Protein AF-A0A543AQ06-F1 (afdb_monomer)

Radius of gyration: 33.97 Å; Cα contacts (8 Å, |Δi|>4): 644; chains: 1; bounding box: 115×100×96 Å

InterPro domains:
  IPR001926 Tryptophan synthase beta chain-like, PALP domain [PF00291] (21-292)
  IPR027278 1-aminocyclopropane-1-carboxylate deaminase/D-cysteine desulfhydrase [PTHR43780] (11-292)
  IPR036052 Tryptophan synthase beta chain-like, PALP domain superfamily [G3DSA:3.40.50.1100] (10-292)
  IPR036052 Tryptophan synthase beta chain-like, PALP domain superfamily [G3DSA:3.40.50.1100] (44-145)
  IPR036052 Tryptophan synthase beta chain-like, PALP domain superfamily [SSF53686] (9-292)

Organism: NCBI:txid1496996

Structure (mmCIF, N/CA/C/O backbone):
data_AF-A0A543AQ06-F1
#
_entry.id   AF-A0A543AQ06-F1
#
loop_
_atom_site.group_PDB
_atom_site.id
_atom_site.type_symbol
_atom_site.label_atom_id
_atom_site.label_alt_id
_atom_site.label_comp_id
_atom_site.label_asym_id
_atom_site.label_entity_id
_atom_site.label_seq_id
_atom_site.pdbx_PDB_ins_code
_atom_site.Cartn_x
_atom_site.Cartn_y
_atom_site.Cartn_z
_atom_site.occupancy
_atom_site.B_iso_or_equiv
_atom_site.auth_seq_id
_atom_site.auth_comp_id
_atom_site.auth_asym_id
_atom_site.auth_atom_id
_atom_site.pdbx_PDB_model_num
ATOM 1 N N . MET A 1 1 ? 6.467 -22.853 -14.835 1.00 35.34 1 MET A N 1
ATOM 2 C CA . MET A 1 1 ? 6.642 -23.429 -13.481 1.00 35.34 1 MET A CA 1
ATOM 3 C C . MET A 1 1 ? 6.055 -22.438 -12.488 1.00 35.34 1 MET A C 1
ATOM 5 O O . MET A 1 1 ? 6.164 -21.246 -12.746 1.00 35.34 1 MET A O 1
ATOM 9 N N . GLY A 1 2 ? 5.366 -22.892 -11.440 1.00 43.19 2 GLY A N 1
ATOM 10 C CA . GLY A 1 2 ? 4.789 -21.980 -10.444 1.00 43.19 2 GLY A CA 1
ATOM 11 C C . GLY A 1 2 ? 5.872 -21.336 -9.577 1.00 43.19 2 GLY A C 1
ATOM 12 O O . GLY A 1 2 ? 6.912 -21.948 -9.348 1.00 43.19 2 GLY A O 1
ATOM 13 N N . VAL A 1 3 ? 5.622 -20.122 -9.085 1.00 47.31 3 VAL A N 1
ATOM 14 C CA . VAL A 1 3 ? 6.492 -19.449 -8.108 1.00 47.31 3 VAL A CA 1
ATOM 15 C C . VAL A 1 3 ? 6.296 -20.126 -6.745 1.00 47.31 3 VAL A C 1
ATOM 17 O O . VAL A 1 3 ? 5.497 -19.678 -5.925 1.00 47.31 3 VAL A O 1
ATOM 20 N N . THR A 1 4 ? 6.962 -21.263 -6.534 1.00 45.62 4 THR A N 1
ATOM 21 C CA . THR A 1 4 ? 6.900 -22.030 -5.281 1.00 45.62 4 THR A CA 1
ATOM 22 C C . THR A 1 4 ? 7.820 -21.399 -4.244 1.00 45.62 4 THR A C 1
ATOM 24 O O . THR A 1 4 ? 9.004 -21.714 -4.150 1.00 45.62 4 THR A O 1
ATOM 27 N N . ASP A 1 5 ? 7.220 -20.447 -3.541 1.00 60.09 5 ASP A N 1
ATOM 28 C CA . ASP A 1 5 ? 7.676 -19.715 -2.365 1.00 60.09 5 ASP A CA 1
ATOM 29 C C . ASP A 1 5 ? 8.611 -20.484 -1.407 1.00 60.09 5 ASP A C 1
ATOM 31 O O . ASP A 1 5 ? 8.394 -21.656 -1.103 1.00 60.09 5 ASP A O 1
ATOM 35 N N . THR A 1 6 ? 9.625 -19.787 -0.889 1.00 58.25 6 THR A N 1
ATOM 36 C CA . THR A 1 6 ? 10.561 -20.280 0.137 1.00 58.25 6 THR A CA 1
ATOM 37 C C . THR A 1 6 ? 10.752 -19.305 1.307 1.00 58.25 6 THR A C 1
ATOM 39 O O . THR A 1 6 ? 11.660 -19.506 2.113 1.00 58.25 6 THR A O 1
ATOM 42 N N . GLY A 1 7 ? 9.938 -18.245 1.427 1.00 77.31 7 GLY A N 1
ATOM 43 C CA . GLY A 1 7 ? 10.171 -17.226 2.457 1.00 77.31 7 GLY A CA 1
ATOM 44 C C . GLY A 1 7 ? 9.047 -16.243 2.787 1.00 77.31 7 GLY A C 1
ATOM 45 O O . GLY A 1 7 ? 9.240 -15.467 3.721 1.00 77.31 7 GLY A O 1
ATOM 46 N N . ILE A 1 8 ? 7.899 -16.243 2.097 1.00 89.44 8 ILE A N 1
ATOM 47 C CA . ILE A 1 8 ? 6.782 -15.370 2.487 1.00 89.44 8 ILE A CA 1
ATOM 48 C C . ILE A 1 8 ? 5.957 -16.024 3.608 1.00 89.44 8 ILE A C 1
ATOM 50 O O . ILE A 1 8 ? 5.363 -17.087 3.441 1.00 89.44 8 ILE A O 1
ATOM 54 N N . ALA A 1 9 ? 5.850 -15.352 4.752 1.00 92.50 9 ALA A N 1
ATOM 55 C CA . ALA A 1 9 ? 5.028 -15.793 5.875 1.00 92.50 9 ALA A CA 1
ATOM 56 C C . ALA A 1 9 ? 3.552 -15.381 5.689 1.00 92.50 9 ALA A C 1
ATOM 58 O O . ALA A 1 9 ? 3.159 -14.264 6.031 1.00 92.50 9 ALA A O 1
ATOM 59 N N . LEU A 1 10 ? 2.723 -16.290 5.161 1.00 92.88 10 LEU A N 1
ATOM 60 C CA . LEU A 1 10 ? 1.264 -16.132 5.058 1.00 92.88 10 LEU A CA 1
ATOM 61 C C . LEU A 1 10 ? 0.513 -17.217 5.859 1.00 92.88 10 LEU A C 1
ATOM 63 O O . LEU A 1 10 ? 0.984 -18.353 5.914 1.00 92.88 10 LEU A O 1
ATOM 67 N N . PRO A 1 11 ? -0.667 -16.911 6.439 1.00 94.75 11 PRO A N 1
ATOM 68 C CA . PRO A 1 11 ? -1.329 -15.603 6.462 1.00 94.75 11 PRO A CA 1
ATOM 69 C C . PRO A 1 11 ? -0.624 -14.614 7.402 1.00 94.75 11 PRO A C 1
ATOM 71 O O . PRO A 1 11 ? -0.072 -15.001 8.430 1.00 94.75 11 PRO A O 1
ATOM 74 N N . SER A 1 12 ? -0.667 -13.318 7.079 1.00 95.94 12 SER A N 1
ATOM 75 C CA . SER A 1 12 ? 0.002 -12.309 7.918 1.00 95.94 12 SER A CA 1
ATOM 76 C C . SER A 1 12 ? -0.658 -12.182 9.304 1.00 95.94 12 SER A C 1
ATOM 78 O O . SER A 1 12 ? -1.884 -12.340 9.396 1.00 95.94 12 SER A O 1
ATOM 80 N N . PRO A 1 13 ? 0.101 -11.926 10.389 1.00 96.81 13 PRO A N 1
ATOM 81 C CA . PRO A 1 13 ? -0.451 -11.957 11.740 1.00 96.81 13 PRO A CA 1
ATOM 82 C C . PRO A 1 13 ? -1.398 -10.782 12.019 1.00 96.81 13 PRO A C 1
ATOM 84 O O . PRO A 1 13 ? -1.271 -9.697 11.446 1.00 96.81 13 PRO A O 1
ATOM 87 N N . VAL A 1 14 ? -2.343 -11.004 12.932 1.00 98.19 14 VAL A N 1
ATOM 88 C CA . VAL A 1 14 ? -3.299 -10.001 13.419 1.00 98.19 14 VAL A CA 1
ATOM 89 C C . VAL A 1 14 ? -3.036 -9.780 14.905 1.00 98.19 14 VAL A C 1
ATOM 91 O O . VAL A 1 14 ? -3.063 -10.730 15.680 1.00 98.19 14 VAL A O 1
ATOM 94 N N . ILE A 1 15 ? -2.746 -8.539 15.297 1.00 97.75 15 ILE A N 1
ATOM 95 C CA . ILE A 1 15 ? -2.340 -8.180 16.667 1.00 97.75 15 ILE A CA 1
ATOM 96 C C . ILE A 1 15 ? -3.303 -7.124 17.207 1.00 97.75 15 ILE A C 1
ATOM 98 O O . ILE A 1 15 ? -3.486 -6.095 16.561 1.00 97.75 15 ILE A O 1
ATOM 102 N N . GLU A 1 16 ? -3.922 -7.356 18.366 1.00 97.81 16 GLU A N 1
ATOM 103 C CA . GLU A 1 16 ? -4.765 -6.340 19.013 1.00 97.81 16 GLU A CA 1
ATOM 104 C C . GLU A 1 16 ? -3.915 -5.208 19.604 1.00 97.81 16 GLU A C 1
ATOM 106 O O . GLU A 1 16 ? -2.826 -5.436 20.126 1.00 97.81 16 GLU A O 1
ATOM 111 N N . VAL A 1 17 ? -4.423 -3.981 19.518 1.00 96.06 17 VAL A N 1
ATOM 112 C CA . VAL A 1 17 ? -3.813 -2.775 20.075 1.00 96.06 17 VAL A CA 1
ATOM 113 C C . VAL A 1 17 ? -4.790 -2.146 21.060 1.00 96.06 17 VAL A C 1
ATOM 115 O O . VAL A 1 17 ? -5.864 -1.672 20.684 1.00 96.06 17 VAL A O 1
ATOM 118 N N . HIS A 1 18 ? -4.400 -2.121 22.332 1.00 95.12 18 HIS A N 1
ATOM 119 C CA . HIS A 1 18 ? -5.196 -1.550 23.413 1.00 95.12 18 HIS A CA 1
ATOM 120 C C . HIS A 1 18 ? -4.820 -0.077 23.621 1.00 95.12 18 HIS A C 1
ATOM 122 O O . HIS A 1 18 ? -3.850 0.237 24.302 1.00 95.12 18 HIS A O 1
ATOM 128 N N . ASP A 1 19 ? -5.586 0.836 23.020 1.00 95.25 19 ASP A N 1
ATOM 129 C CA . ASP A 1 19 ? -5.371 2.284 23.137 1.00 95.25 19 ASP A CA 1
ATOM 130 C C . ASP A 1 19 ? -6.565 2.964 23.816 1.00 95.25 19 ASP A C 1
ATOM 132 O O . ASP A 1 19 ? -7.695 2.902 23.322 1.00 95.25 19 ASP A O 1
ATOM 136 N N . ASP A 1 20 ? -6.321 3.652 24.935 1.00 95.06 20 ASP A N 1
ATOM 137 C CA . ASP A 1 20 ? -7.386 4.295 25.713 1.00 95.06 20 ASP A CA 1
ATOM 138 C C . ASP A 1 20 ? -8.165 5.358 24.923 1.00 95.06 20 ASP A C 1
ATOM 140 O O . ASP A 1 20 ? -9.343 5.580 25.202 1.00 95.06 20 ASP A O 1
ATOM 144 N N . ARG A 1 21 ? -7.560 5.954 23.881 1.00 96.00 21 ARG A N 1
ATOM 145 C CA . ARG A 1 21 ? -8.229 6.918 22.983 1.00 96.00 21 ARG A CA 1
ATOM 146 C C . ARG A 1 21 ? -9.334 6.286 22.135 1.00 96.00 21 ARG A C 1
ATOM 148 O O . ARG A 1 21 ? -10.154 7.017 21.590 1.00 96.00 21 ARG A O 1
ATOM 155 N N . LEU A 1 22 ? -9.322 4.961 21.974 1.00 97.50 22 LEU A N 1
ATOM 156 C CA . LEU A 1 22 ? -10.370 4.187 21.301 1.00 97.50 22 LEU A CA 1
ATOM 157 C C . LEU A 1 22 ? -11.253 3.461 22.321 1.00 97.50 22 LEU A C 1
ATOM 159 O O . LEU A 1 22 ? -12.473 3.407 22.156 1.00 97.50 22 LEU A O 1
ATOM 163 N N . ARG A 1 23 ? -10.658 2.985 23.421 1.00 94.75 23 ARG A N 1
ATOM 164 C CA . ARG A 1 23 ? -11.369 2.335 24.528 1.00 94.75 23 ARG A CA 1
ATOM 165 C C . ARG A 1 23 ? -12.426 3.238 25.168 1.00 94.75 23 ARG A C 1
ATOM 167 O O . ARG A 1 23 ? -13.485 2.736 25.532 1.00 94.75 23 ARG A O 1
ATOM 174 N N . SER A 1 24 ? -12.193 4.552 25.242 1.00 96.19 24 SER A N 1
ATOM 175 C CA . SER A 1 24 ? -13.190 5.537 25.697 1.00 96.19 24 SER A CA 1
ATOM 176 C C . SER A 1 24 ? -14.460 5.586 24.832 1.00 96.19 24 SER A C 1
ATOM 178 O O . SER A 1 24 ? -15.501 6.029 25.306 1.00 96.19 24 SER A O 1
ATOM 180 N N . TYR A 1 25 ? -14.395 5.093 23.592 1.00 97.81 25 TYR A N 1
ATOM 181 C CA . TYR A 1 25 ? -15.522 4.942 22.664 1.00 97.81 25 TYR A CA 1
ATOM 182 C C . TYR A 1 25 ? -15.995 3.478 22.549 1.00 97.81 25 TYR A C 1
ATOM 184 O O . TYR A 1 25 ? -16.794 3.149 21.672 1.00 97.81 25 TYR A O 1
ATOM 192 N N . GLY A 1 26 ? -15.469 2.569 23.379 1.00 97.88 26 GLY A N 1
ATOM 193 C CA . GLY A 1 26 ? -15.690 1.121 23.277 1.00 97.88 26 GLY A CA 1
ATOM 194 C C . GLY A 1 26 ? -15.092 0.468 22.022 1.00 97.88 26 GLY A C 1
ATOM 195 O O . GLY A 1 26 ? -15.364 -0.699 21.758 1.00 97.88 26 GLY A O 1
ATOM 196 N N . VAL A 1 27 ? -14.307 1.201 21.230 1.00 98.50 27 VAL A N 1
ATOM 197 C CA . VAL A 1 27 ? -13.756 0.737 19.950 1.00 98.50 27 VAL A CA 1
ATOM 198 C C . VAL A 1 27 ? -12.521 -0.131 20.192 1.00 98.50 27 VAL A C 1
ATOM 200 O O . VAL A 1 27 ? -11.647 0.226 20.983 1.00 98.50 27 VAL A O 1
ATOM 203 N N . ARG A 1 28 ? -12.426 -1.255 19.472 1.00 98.56 28 ARG A N 1
ATOM 204 C CA . ARG A 1 28 ? -11.265 -2.162 19.491 1.00 98.56 28 ARG A CA 1
ATOM 205 C C . ARG A 1 28 ? -10.524 -2.107 18.158 1.00 98.56 28 ARG A C 1
ATOM 207 O O . ARG A 1 28 ? -11.153 -2.074 17.099 1.00 98.56 28 ARG A O 1
ATOM 214 N N . LEU A 1 29 ? -9.193 -2.102 18.216 1.00 98.56 29 LEU A N 1
ATOM 215 C CA . LEU A 1 29 ? -8.313 -1.983 17.056 1.00 98.56 29 LEU A CA 1
ATOM 216 C C . LEU A 1 29 ? -7.375 -3.186 16.963 1.00 98.56 29 LEU A C 1
ATOM 218 O O . LEU A 1 29 ? -6.695 -3.520 17.927 1.00 98.56 29 LEU A O 1
ATOM 222 N N . TRP A 1 30 ? -7.259 -3.759 15.771 1.00 98.69 30 TRP A N 1
ATOM 223 C CA . TRP A 1 30 ? -6.246 -4.751 15.429 1.00 98.69 30 TRP A CA 1
ATOM 224 C C . TRP A 1 30 ? -5.371 -4.260 14.278 1.00 98.69 30 TRP A C 1
ATOM 226 O O . TRP A 1 30 ? -5.831 -3.545 13.390 1.00 98.69 30 TRP A O 1
ATOM 236 N N . LEU A 1 31 ? -4.111 -4.679 14.260 1.00 98.50 31 LEU A N 1
ATOM 237 C CA . LEU A 1 31 ? -3.181 -4.478 13.157 1.00 98.50 31 LEU A CA 1
ATOM 238 C C . LEU A 1 31 ? -3.027 -5.790 12.383 1.00 98.50 31 LEU A C 1
ATOM 240 O O . LEU A 1 31 ? -2.477 -6.754 12.913 1.00 98.50 31 LEU A O 1
ATOM 244 N N . LYS A 1 32 ? -3.462 -5.817 11.118 1.00 98.19 32 LYS A N 1
ATOM 245 C CA . LYS A 1 32 ? -3.117 -6.878 10.156 1.00 98.19 32 LYS A CA 1
ATOM 246 C C . LYS A 1 32 ? -1.717 -6.553 9.628 1.00 98.19 32 LYS A C 1
ATOM 248 O O . LYS A 1 32 ? -1.551 -5.648 8.804 1.00 98.19 32 LYS A O 1
ATOM 253 N N . ARG A 1 33 ? -0.708 -7.225 10.186 1.00 96.75 33 ARG A N 1
ATOM 254 C CA . ARG A 1 33 ? 0.732 -6.959 10.025 1.00 96.75 33 ARG A CA 1
ATOM 255 C C . ARG A 1 33 ? 1.283 -7.517 8.716 1.00 96.75 33 ARG A C 1
ATOM 257 O O . ARG A 1 33 ? 2.157 -8.379 8.689 1.00 96.75 33 ARG A O 1
ATOM 264 N N . ASP A 1 34 ? 0.740 -7.022 7.611 1.00 95.69 34 ASP A N 1
ATOM 265 C CA . ASP A 1 34 ? 1.159 -7.421 6.268 1.00 95.69 34 ASP A CA 1
ATOM 266 C C . ASP A 1 34 ? 2.621 -7.033 5.984 1.00 95.69 34 ASP A C 1
ATOM 268 O O . ASP A 1 34 ? 3.313 -7.689 5.215 1.00 95.69 34 ASP A O 1
ATOM 272 N N . ASP A 1 35 ? 3.137 -6.015 6.666 1.00 94.12 35 ASP A N 1
ATOM 273 C CA . ASP A 1 35 ? 4.546 -5.631 6.664 1.00 94.12 35 ASP A CA 1
ATOM 274 C C . ASP A 1 35 ? 5.517 -6.724 7.136 1.00 94.12 35 ASP A C 1
ATOM 276 O O . ASP A 1 35 ? 6.695 -6.642 6.800 1.00 94.12 35 ASP A O 1
ATOM 280 N N . LEU A 1 36 ? 5.041 -7.735 7.873 1.00 94.12 36 LEU A N 1
ATOM 281 C CA . LEU A 1 36 ? 5.864 -8.821 8.416 1.00 94.12 36 LEU A CA 1
ATOM 282 C C . LEU A 1 36 ? 5.931 -10.076 7.531 1.00 94.12 36 LEU A C 1
ATOM 284 O O . LEU A 1 36 ? 6.612 -11.027 7.905 1.00 94.12 36 LEU A O 1
ATOM 288 N N . ILE A 1 37 ? 5.254 -10.108 6.375 1.00 93.69 37 ILE A N 1
ATOM 289 C CA . ILE A 1 37 ? 5.245 -11.310 5.518 1.00 93.69 37 ILE A CA 1
ATOM 290 C C . ILE A 1 37 ? 6.588 -11.575 4.839 1.00 93.69 37 ILE A C 1
ATOM 292 O O . ILE A 1 37 ? 6.882 -12.715 4.511 1.00 93.69 37 ILE A O 1
ATOM 296 N N . ASP A 1 38 ? 7.380 -10.531 4.593 1.00 92.81 38 ASP A N 1
ATOM 297 C CA . ASP A 1 38 ? 8.697 -10.629 3.971 1.00 92.81 38 ASP A CA 1
ATOM 298 C C . ASP A 1 38 ? 9.529 -9.386 4.294 1.00 92.81 38 ASP A C 1
ATOM 300 O O . ASP A 1 38 ? 9.014 -8.265 4.291 1.00 92.81 38 ASP A O 1
ATOM 304 N N . SER A 1 39 ? 10.827 -9.572 4.529 1.00 87.88 39 SER A N 1
ATOM 305 C CA . SER A 1 39 ? 11.731 -8.483 4.898 1.00 87.88 39 SER A CA 1
ATOM 306 C C . SER A 1 39 ? 12.091 -7.545 3.742 1.00 87.88 39 SER A C 1
ATOM 308 O O . SER A 1 39 ? 12.428 -6.400 4.010 1.00 87.88 39 SER A O 1
ATOM 310 N N . LEU A 1 40 ? 12.015 -7.968 2.475 1.00 88.62 40 LEU A N 1
ATOM 311 C CA . LEU A 1 40 ? 12.407 -7.170 1.299 1.00 88.62 40 LEU A CA 1
ATOM 312 C C . LEU A 1 40 ? 11.222 -6.802 0.391 1.00 88.62 40 LEU A C 1
ATOM 314 O O . LEU A 1 40 ? 11.245 -5.765 -0.275 1.00 88.62 40 LEU A O 1
ATOM 318 N N . ILE A 1 41 ? 10.170 -7.622 0.381 1.00 90.88 41 ILE A N 1
ATOM 319 C CA . ILE A 1 41 ? 8.977 -7.495 -0.465 1.00 90.88 41 ILE A CA 1
ATOM 320 C C . ILE A 1 41 ? 7.705 -7.345 0.411 1.00 90.88 41 ILE A C 1
ATOM 322 O O . ILE A 1 41 ? 6.728 -8.069 0.214 1.00 90.88 41 ILE A O 1
ATOM 326 N N . PRO A 1 42 ? 7.662 -6.423 1.396 1.00 86.44 42 PRO A N 1
ATOM 327 C CA . PRO A 1 42 ? 6.633 -6.432 2.434 1.00 86.44 42 PRO A CA 1
ATOM 328 C C . PRO A 1 42 ? 5.206 -6.189 1.916 1.00 86.44 42 PRO A C 1
ATOM 330 O O . PRO A 1 42 ? 4.953 -5.391 1.000 1.00 86.44 42 PRO A O 1
ATOM 333 N N . GLY A 1 43 ? 4.260 -6.842 2.591 1.00 86.62 43 GLY A N 1
ATOM 334 C CA . GLY A 1 43 ? 2.820 -6.615 2.536 1.00 86.62 43 GLY A CA 1
ATOM 335 C C . GLY A 1 43 ? 2.227 -6.499 1.144 1.00 86.62 43 GLY A C 1
ATOM 336 O O . GLY A 1 43 ? 2.352 -7.371 0.278 1.00 86.62 43 GLY A O 1
ATOM 337 N N . ASN A 1 44 ? 1.577 -5.360 0.906 1.00 89.31 44 ASN A N 1
ATOM 338 C CA . ASN A 1 44 ? 0.815 -5.148 -0.316 1.00 89.31 44 ASN A CA 1
ATOM 339 C C . ASN A 1 44 ? 1.670 -5.090 -1.596 1.00 89.31 44 ASN A C 1
ATOM 341 O O . ASN A 1 44 ? 1.097 -5.029 -2.683 1.00 89.31 44 ASN A O 1
ATOM 345 N N . LYS A 1 45 ? 3.011 -5.099 -1.510 1.00 94.00 45 LYS A N 1
ATOM 346 C CA . LYS A 1 45 ? 3.872 -5.213 -2.696 1.00 94.00 45 LYS A CA 1
ATOM 347 C C . LYS A 1 45 ? 4.000 -6.654 -3.156 1.00 94.00 45 LYS A C 1
ATOM 349 O O . LYS A 1 45 ? 3.746 -6.892 -4.333 1.00 94.00 45 LYS A O 1
ATOM 354 N N . TRP A 1 46 ? 4.296 -7.600 -2.260 1.00 95.06 46 TRP A N 1
ATOM 355 C CA . TRP A 1 46 ? 4.314 -9.017 -2.629 1.00 95.06 46 TRP A CA 1
ATOM 356 C C . TRP A 1 46 ? 2.963 -9.455 -3.184 1.00 95.06 46 TRP A C 1
ATOM 358 O O . TRP A 1 46 ? 2.912 -9.983 -4.288 1.00 95.06 46 TRP A O 1
ATOM 368 N N . ARG A 1 47 ? 1.863 -9.148 -2.484 1.00 95.75 47 ARG A N 1
ATOM 369 C CA . ARG A 1 47 ? 0.511 -9.544 -2.914 1.00 95.75 47 ARG A CA 1
ATOM 370 C C . ARG A 1 47 ? 0.200 -9.117 -4.347 1.00 95.75 47 ARG A C 1
ATOM 372 O O . ARG A 1 47 ? -0.294 -9.919 -5.132 1.00 95.75 47 ARG A O 1
ATOM 379 N N . LYS A 1 48 ? 0.558 -7.883 -4.714 1.00 96.12 48 LYS A N 1
ATOM 380 C CA . LYS A 1 48 ? 0.385 -7.383 -6.083 1.00 96.12 48 LYS A CA 1
ATOM 381 C C . LYS A 1 48 ? 1.343 -8.021 -7.089 1.00 96.12 48 LYS A C 1
ATOM 383 O O . LYS A 1 48 ? 0.961 -8.265 -8.232 1.00 96.12 48 LYS A O 1
ATOM 388 N N . LEU A 1 49 ? 2.590 -8.259 -6.684 1.00 96.12 49 LEU A N 1
ATOM 389 C CA . LEU A 1 49 ? 3.613 -8.844 -7.546 1.00 96.12 49 LEU A CA 1
ATOM 390 C C . LEU A 1 49 ? 3.350 -10.328 -7.822 1.00 96.12 49 LEU A C 1
ATOM 392 O O . LEU A 1 49 ? 3.436 -10.709 -8.978 1.00 96.12 49 LEU A O 1
ATOM 396 N N . LYS A 1 50 ? 2.944 -11.134 -6.833 1.00 94.81 50 LYS A N 1
ATOM 397 C CA . LYS A 1 50 ? 2.668 -12.582 -6.936 1.00 94.81 50 LYS A CA 1
ATOM 398 C C . LYS A 1 50 ? 1.977 -12.980 -8.249 1.00 94.81 50 LYS A C 1
ATOM 400 O O . LYS A 1 50 ? 2.499 -13.802 -8.996 1.00 94.81 50 LYS A O 1
ATOM 405 N N . HIS A 1 51 ? 0.841 -12.352 -8.557 1.00 95.00 51 HIS A N 1
ATOM 406 C CA . HIS A 1 51 ? 0.042 -12.642 -9.758 1.00 95.00 51 HIS A CA 1
ATOM 407 C C . HIS A 1 51 ? 0.556 -11.970 -11.030 1.00 95.00 51 HIS A C 1
ATOM 409 O O . HIS A 1 51 ? 0.316 -12.473 -12.118 1.00 95.00 51 HIS A O 1
ATOM 415 N N . ASN A 1 52 ? 1.297 -10.864 -10.919 1.00 95.38 52 ASN A N 1
ATOM 416 C CA . ASN A 1 52 ? 2.019 -10.312 -12.065 1.00 95.38 52 ASN A CA 1
ATOM 417 C C . ASN A 1 52 ? 3.195 -11.227 -12.463 1.00 95.38 52 ASN A C 1
ATOM 419 O O . ASN A 1 52 ? 3.454 -11.422 -13.642 1.00 95.38 52 ASN A O 1
ATOM 423 N N . LEU A 1 53 ? 3.901 -11.809 -11.494 1.00 93.31 53 LEU A N 1
ATOM 424 C CA . LEU A 1 53 ? 5.054 -12.687 -11.715 1.00 93.31 53 LEU A CA 1
ATOM 425 C C . LEU A 1 53 ? 4.652 -14.124 -12.091 1.00 93.31 53 LEU A C 1
ATOM 427 O O . LEU A 1 53 ? 5.483 -14.883 -12.587 1.00 93.31 53 LEU A O 1
ATOM 431 N N . ALA A 1 54 ? 3.383 -14.497 -11.901 1.00 88.50 54 ALA A N 1
ATOM 432 C CA . ALA A 1 54 ? 2.827 -15.777 -12.322 1.00 88.50 54 ALA A CA 1
ATOM 433 C C . ALA A 1 54 ? 2.802 -15.888 -13.861 1.00 88.50 54 ALA A C 1
ATOM 435 O O . ALA A 1 54 ? 1.841 -15.495 -14.516 1.00 88.50 54 ALA A O 1
ATOM 436 N N . GLY A 1 55 ? 3.881 -16.430 -14.434 1.00 81.00 55 GLY A N 1
ATOM 437 C CA . GLY A 1 55 ? 4.084 -16.533 -15.884 1.00 81.00 55 GLY A CA 1
ATOM 438 C C . GLY A 1 55 ? 5.149 -15.591 -16.453 1.00 81.00 55 GLY A C 1
ATOM 439 O O . GLY A 1 55 ? 5.343 -15.578 -17.665 1.00 81.00 55 GLY A O 1
ATOM 440 N N . ALA A 1 56 ? 5.865 -14.836 -15.611 1.00 88.31 56 ALA A N 1
ATOM 441 C CA . ALA A 1 56 ? 7.075 -14.141 -16.041 1.00 88.31 56 ALA A CA 1
ATOM 442 C C . ALA A 1 56 ? 8.165 -15.155 -16.447 1.00 88.31 56 ALA A C 1
ATOM 444 O O . ALA A 1 56 ? 8.308 -16.211 -15.826 1.00 88.31 56 ALA A O 1
ATOM 445 N N . THR A 1 57 ? 8.936 -14.826 -17.484 1.00 86.00 57 THR A N 1
ATOM 446 C CA . THR A 1 57 ? 10.037 -15.647 -18.010 1.00 86.00 57 THR A CA 1
ATOM 447 C C . THR A 1 57 ? 11.354 -14.879 -17.938 1.00 86.00 57 THR A C 1
ATOM 449 O O . THR A 1 57 ? 11.365 -13.650 -17.875 1.00 86.00 57 THR A O 1
ATOM 452 N N . THR A 1 58 ? 12.478 -15.596 -17.967 1.00 86.75 58 THR A N 1
ATOM 453 C CA . THR A 1 58 ? 13.828 -15.004 -18.035 1.00 86.75 58 THR A CA 1
ATOM 454 C C . THR A 1 58 ? 14.022 -14.131 -19.271 1.00 86.75 58 THR A C 1
ATOM 456 O O . THR A 1 58 ? 14.728 -13.128 -19.217 1.00 86.75 58 THR A O 1
ATOM 459 N N . ASP A 1 59 ? 13.351 -14.493 -20.363 1.00 88.19 59 ASP A N 1
ATOM 460 C CA . ASP A 1 59 ? 13.548 -13.907 -21.689 1.00 88.19 59 ASP A CA 1
ATOM 461 C C . ASP A 1 59 ? 12.773 -12.594 -21.874 1.00 88.19 59 ASP A C 1
ATOM 463 O O . ASP A 1 59 ? 13.023 -11.860 -22.828 1.00 88.19 59 ASP A O 1
ATOM 467 N N . ARG A 1 60 ? 11.835 -12.283 -20.963 1.00 94.25 60 ARG A N 1
ATOM 468 C CA . ARG A 1 60 ? 11.002 -11.076 -21.013 1.00 94.25 60 ARG A CA 1
ATOM 469 C C . ARG A 1 60 ? 11.130 -10.249 -19.725 1.00 94.25 60 ARG A C 1
ATOM 471 O O . ARG A 1 60 ? 10.354 -10.460 -18.788 1.00 94.25 60 ARG A O 1
ATOM 478 N N . PRO A 1 61 ? 12.063 -9.277 -19.668 1.00 95.81 61 PRO A N 1
ATOM 479 C CA . PRO A 1 61 ? 12.309 -8.473 -18.475 1.00 95.81 61 PRO A CA 1
ATOM 480 C C . PRO A 1 61 ? 11.065 -7.747 -17.955 1.00 95.81 61 PRO A C 1
ATOM 482 O O . PRO A 1 61 ? 10.218 -7.276 -18.719 1.00 95.81 61 PRO A O 1
ATOM 485 N N . ILE A 1 62 ? 10.979 -7.599 -16.637 1.00 98.19 62 ILE A N 1
ATOM 486 C CA . ILE A 1 62 ? 9.898 -6.869 -15.971 1.00 98.19 62 ILE A CA 1
ATOM 487 C C . ILE A 1 62 ? 10.243 -5.384 -15.944 1.00 98.19 62 ILE A C 1
ATOM 489 O O . ILE A 1 62 ? 11.171 -4.973 -15.249 1.00 98.19 62 ILE A O 1
ATOM 493 N N . LEU A 1 63 ? 9.465 -4.566 -16.646 1.00 98.25 63 LEU A N 1
ATOM 494 C CA . LEU A 1 63 ? 9.585 -3.112 -16.627 1.00 98.25 63 LEU A CA 1
ATOM 495 C C . LEU A 1 63 ? 8.504 -2.516 -15.721 1.00 98.25 63 LEU A C 1
ATOM 497 O O . LEU A 1 63 ? 7.323 -2.817 -15.868 1.00 98.25 63 LEU A O 1
ATOM 501 N N . THR A 1 64 ? 8.894 -1.655 -14.783 1.00 98.25 64 THR A N 1
ATOM 502 C CA . THR A 1 64 ? 7.964 -1.002 -13.849 1.00 98.25 64 THR A CA 1
ATOM 503 C C . THR A 1 64 ? 8.324 0.464 -13.602 1.00 98.25 64 THR A C 1
ATOM 505 O O . THR A 1 64 ? 9.397 0.929 -13.979 1.00 98.25 64 THR A O 1
ATOM 508 N N . PHE A 1 65 ? 7.419 1.208 -12.966 1.00 97.88 65 PHE A N 1
ATOM 509 C CA . PHE A 1 65 ? 7.489 2.655 -12.790 1.00 97.88 65 PHE A CA 1
ATOM 510 C C . PHE A 1 65 ? 7.456 3.065 -11.310 1.00 97.88 65 PHE A C 1
ATOM 512 O O . PHE A 1 65 ? 6.695 2.519 -10.502 1.00 97.88 65 PHE A O 1
ATOM 519 N N . GLY A 1 66 ? 8.238 4.085 -10.946 1.00 95.62 66 GLY A N 1
ATOM 520 C CA . GLY A 1 66 ? 8.144 4.716 -9.629 1.00 95.62 66 GLY A CA 1
ATOM 521 C C . GLY A 1 66 ? 8.894 6.042 -9.496 1.00 95.62 66 GLY A C 1
ATOM 522 O O . GLY A 1 66 ? 9.683 6.443 -10.343 1.00 95.62 66 GLY A O 1
ATOM 523 N N . GLY A 1 67 ? 8.674 6.740 -8.381 1.00 93.56 67 GLY A N 1
ATOM 524 C CA . GLY A 1 67 ? 9.573 7.813 -7.942 1.00 93.56 67 GLY A CA 1
ATOM 525 C C . GLY A 1 67 ? 10.855 7.271 -7.294 1.00 93.56 67 GLY A C 1
ATOM 526 O O . GLY A 1 67 ? 10.908 6.110 -6.896 1.00 93.56 67 GLY A O 1
ATOM 527 N N . ALA A 1 68 ? 11.850 8.140 -7.097 1.00 92.50 68 ALA A N 1
ATOM 528 C CA . ALA A 1 68 ? 13.167 7.779 -6.555 1.00 92.50 68 ALA A CA 1
ATOM 529 C C . ALA A 1 68 ? 13.160 7.066 -5.180 1.00 92.50 68 ALA A C 1
ATOM 531 O O . ALA A 1 68 ? 14.112 6.368 -4.865 1.00 92.50 68 ALA A O 1
ATOM 532 N N . TYR A 1 69 ? 12.097 7.201 -4.378 1.00 90.56 69 TYR A N 1
ATOM 533 C CA . TYR A 1 69 ? 11.928 6.524 -3.079 1.00 90.56 69 TYR A CA 1
ATOM 534 C C . TYR A 1 69 ? 10.805 5.465 -3.104 1.00 90.56 69 TYR A C 1
ATOM 536 O O . TYR A 1 69 ? 10.159 5.191 -2.094 1.00 90.56 69 TYR A O 1
ATOM 544 N N . SER A 1 70 ? 10.490 4.905 -4.276 1.00 90.94 70 SER A N 1
ATOM 545 C CA . SER A 1 70 ? 9.355 3.993 -4.445 1.00 90.94 70 SER A CA 1
ATOM 546 C C . SER A 1 70 ? 9.591 2.625 -3.796 1.00 90.94 70 SER A C 1
ATOM 548 O O . SER A 1 70 ? 10.424 1.842 -4.249 1.00 90.94 70 SER A O 1
ATOM 550 N N . HIS A 1 71 ? 8.755 2.273 -2.813 1.00 89.12 71 HIS A N 1
ATOM 551 C CA . HIS A 1 71 ? 8.706 0.914 -2.254 1.00 89.12 71 HIS A CA 1
ATOM 552 C C . HIS A 1 71 ? 8.338 -0.138 -3.318 1.00 89.12 71 HIS A C 1
ATOM 554 O O . HIS A 1 71 ? 8.654 -1.308 -3.153 1.00 89.12 71 HIS A O 1
ATOM 560 N N . HIS A 1 72 ? 7.667 0.252 -4.410 1.00 94.25 72 HIS A N 1
ATOM 561 C CA . HIS A 1 72 ? 7.357 -0.670 -5.505 1.00 94.25 72 HIS A CA 1
ATOM 562 C C . HIS A 1 72 ? 8.578 -0.979 -6.380 1.00 94.25 72 HIS A C 1
ATOM 564 O O . HIS A 1 72 ? 8.717 -2.117 -6.814 1.00 94.25 72 HIS A O 1
ATOM 570 N N . ILE A 1 73 ? 9.477 -0.010 -6.585 1.00 96.62 73 ILE A N 1
ATOM 571 C CA . ILE A 1 73 ? 10.742 -0.229 -7.304 1.00 96.62 73 ILE A CA 1
ATOM 572 C C . ILE A 1 73 ? 11.614 -1.213 -6.518 1.00 96.62 73 ILE A C 1
ATOM 574 O O . ILE A 1 73 ? 11.974 -2.256 -7.054 1.00 96.62 73 ILE A O 1
ATOM 578 N N . ALA A 1 74 ? 11.843 -0.948 -5.225 1.00 95.12 74 ALA A N 1
ATOM 579 C CA . ALA A 1 74 ? 12.609 -1.843 -4.353 1.00 95.12 74 ALA A CA 1
ATOM 580 C C . ALA A 1 74 ? 12.014 -3.262 -4.286 1.00 95.12 74 ALA A C 1
ATOM 582 O O . ALA A 1 74 ? 12.726 -4.234 -4.514 1.00 95.12 74 ALA A O 1
ATOM 583 N N . ALA A 1 75 ? 10.701 -3.385 -4.056 1.00 95.31 75 ALA A N 1
ATOM 584 C CA . ALA A 1 75 ? 10.037 -4.687 -3.993 1.00 95.31 75 ALA A CA 1
ATOM 585 C C . ALA A 1 75 ? 10.076 -5.449 -5.331 1.00 95.31 75 ALA A C 1
ATOM 587 O O . ALA A 1 75 ? 10.214 -6.669 -5.329 1.00 95.31 75 ALA A O 1
ATOM 588 N N . THR A 1 76 ? 9.981 -4.754 -6.472 1.00 97.25 76 THR A N 1
ATOM 589 C CA . THR A 1 76 ? 10.079 -5.399 -7.794 1.00 97.25 76 THR A CA 1
ATOM 590 C C . THR A 1 76 ? 11.508 -5.857 -8.077 1.00 97.25 76 THR A C 1
ATOM 592 O O . THR A 1 76 ? 11.686 -6.969 -8.558 1.00 97.25 76 THR A O 1
ATOM 595 N N . ALA A 1 77 ? 12.521 -5.058 -7.724 1.00 97.50 77 ALA A N 1
ATOM 596 C CA . ALA A 1 77 ? 13.927 -5.448 -7.843 1.00 97.50 77 ALA A CA 1
ATOM 597 C C . ALA A 1 77 ? 14.256 -6.668 -6.964 1.00 97.50 77 ALA A C 1
ATOM 599 O O . ALA A 1 77 ? 14.817 -7.645 -7.451 1.00 97.50 77 ALA A O 1
ATOM 600 N N . ALA A 1 78 ? 13.828 -6.656 -5.696 1.00 96.12 78 ALA A N 1
ATOM 601 C CA . ALA A 1 78 ? 14.001 -7.778 -4.774 1.00 96.12 78 ALA A CA 1
ATOM 602 C C . ALA A 1 78 ? 13.291 -9.056 -5.255 1.00 96.12 78 ALA A C 1
ATOM 604 O O . ALA A 1 78 ? 13.860 -10.143 -5.161 1.00 96.12 78 ALA A O 1
ATOM 605 N N . ALA A 1 79 ? 12.079 -8.936 -5.811 1.00 95.25 79 ALA A N 1
ATOM 606 C CA . ALA A 1 79 ? 11.380 -10.061 -6.425 1.00 95.25 79 ALA A CA 1
ATOM 607 C C . ALA A 1 79 ? 12.114 -10.581 -7.673 1.00 95.25 79 ALA A C 1
ATOM 609 O O . ALA A 1 79 ? 12.284 -11.787 -7.820 1.00 95.25 79 ALA A O 1
ATOM 610 N N . GLY A 1 80 ? 12.594 -9.681 -8.537 1.00 95.81 80 GLY A N 1
ATOM 611 C CA . GLY A 1 80 ? 13.388 -10.030 -9.715 1.00 95.81 80 GLY A CA 1
ATOM 612 C C . GLY A 1 80 ? 14.626 -10.839 -9.350 1.00 95.81 80 GLY A C 1
ATOM 613 O O . GLY A 1 80 ? 14.776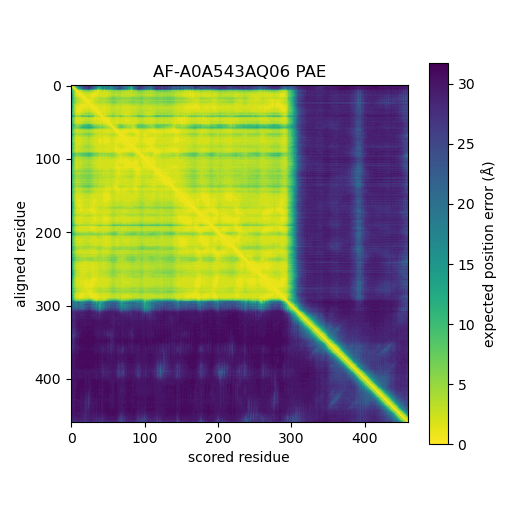 -11.972 -9.799 1.00 95.81 80 GLY A O 1
ATOM 614 N N . HIS A 1 81 ? 15.442 -10.310 -8.437 1.00 95.56 81 HIS A N 1
ATOM 615 C CA . HIS A 1 81 ? 16.610 -10.998 -7.890 1.00 95.56 81 HIS A CA 1
ATOM 616 C C . HIS A 1 81 ? 16.264 -12.374 -7.300 1.00 95.56 81 HIS A C 1
ATOM 618 O O . HIS A 1 81 ? 16.906 -13.367 -7.633 1.00 95.56 81 HIS A O 1
ATOM 624 N N . ARG A 1 82 ? 15.221 -12.455 -6.458 1.00 93.06 82 ARG A N 1
ATOM 625 C CA . ARG A 1 82 ? 14.813 -13.704 -5.790 1.00 93.06 82 ARG A CA 1
ATOM 626 C C . ARG A 1 82 ? 14.386 -14.802 -6.765 1.00 93.06 82 ARG A C 1
ATOM 628 O O . ARG A 1 82 ? 14.632 -15.971 -6.486 1.00 93.06 82 ARG A O 1
ATOM 635 N N . TYR A 1 83 ? 13.744 -14.438 -7.874 1.00 92.19 83 TYR A N 1
ATOM 636 C CA . TYR A 1 83 ? 13.193 -15.390 -8.845 1.00 92.19 83 TYR A CA 1
ATOM 637 C C . TYR A 1 83 ? 13.999 -15.482 -10.153 1.00 92.19 83 TYR A C 1
ATOM 639 O O . TYR A 1 83 ? 13.543 -16.119 -11.098 1.00 92.19 83 TYR A O 1
ATOM 647 N N . GLY A 1 84 ? 15.191 -14.873 -10.221 1.00 94.50 84 GLY A N 1
ATOM 648 C CA . GLY A 1 84 ? 16.056 -14.901 -11.408 1.00 94.50 84 GLY A CA 1
ATOM 649 C C . GLY A 1 84 ? 15.509 -14.128 -12.615 1.00 94.50 84 GLY A C 1
ATOM 650 O O . GLY A 1 84 ? 15.868 -14.427 -13.751 1.00 94.50 84 GLY A O 1
ATOM 651 N N . LEU A 1 85 ? 14.625 -13.153 -12.390 1.00 96.06 85 LEU A N 1
ATOM 652 C CA . LEU A 1 85 ? 13.964 -12.374 -13.437 1.00 96.06 85 LEU A CA 1
ATOM 653 C C . LEU A 1 85 ? 14.653 -11.014 -13.604 1.00 96.06 85 LEU A C 1
ATOM 655 O O . LEU A 1 85 ? 14.793 -10.251 -12.644 1.00 96.06 85 LEU A O 1
ATOM 659 N N . ALA A 1 86 ? 15.036 -10.679 -14.837 1.00 97.56 86 ALA A N 1
ATOM 660 C CA . ALA A 1 86 ? 15.581 -9.364 -15.163 1.00 97.56 86 ALA A CA 1
ATOM 661 C C . ALA A 1 86 ? 14.542 -8.261 -14.892 1.00 97.56 86 ALA A C 1
ATOM 663 O O . ALA A 1 86 ? 13.369 -8.399 -15.249 1.00 97.56 86 ALA A O 1
ATOM 664 N N . THR A 1 87 ? 14.963 -7.149 -14.281 1.00 98.62 87 THR A N 1
ATOM 665 C CA . THR A 1 87 ? 14.066 -6.033 -13.938 1.00 98.62 87 THR A CA 1
ATOM 666 C C . THR A 1 87 ? 14.588 -4.686 -14.426 1.00 98.62 87 THR A C 1
ATOM 668 O O . THR A 1 87 ? 15.792 -4.428 -14.452 1.00 98.62 87 THR A O 1
ATOM 671 N N . ILE A 1 88 ? 13.657 -3.810 -14.805 1.00 98.69 88 ILE A N 1
ATOM 672 C CA . ILE A 1 88 ? 13.902 -2.450 -15.283 1.00 98.69 88 ILE A CA 1
ATOM 673 C C . ILE A 1 88 ? 13.033 -1.484 -14.471 1.00 98.69 88 ILE A C 1
ATOM 675 O O . ILE A 1 88 ? 11.806 -1.607 -14.429 1.00 98.69 88 ILE A O 1
ATOM 679 N N . GLY A 1 89 ? 13.672 -0.510 -13.828 1.00 98.50 89 GLY A N 1
ATOM 680 C CA . GLY A 1 89 ? 13.021 0.534 -13.044 1.00 98.50 89 GLY A CA 1
ATOM 681 C C . GLY A 1 89 ? 13.010 1.859 -13.791 1.00 98.50 89 GLY A C 1
ATOM 682 O O . GLY A 1 89 ? 14.042 2.518 -13.888 1.00 98.50 89 GLY A O 1
ATOM 683 N N . VAL A 1 90 ? 11.842 2.275 -14.279 1.00 98.56 90 VAL A N 1
ATOM 684 C CA . VAL A 1 90 ? 11.629 3.590 -14.892 1.00 98.56 90 VAL A CA 1
ATOM 685 C C . VAL A 1 90 ? 11.328 4.616 -13.798 1.00 98.56 90 VAL A C 1
ATOM 687 O O . VAL A 1 90 ? 10.244 4.635 -13.204 1.00 98.56 90 VAL A O 1
ATOM 690 N N . ILE A 1 91 ? 12.304 5.474 -13.516 1.00 98.31 91 ILE A N 1
ATOM 691 C CA . ILE A 1 91 ? 12.287 6.423 -12.406 1.00 98.31 91 ILE A CA 1
ATOM 692 C C . ILE A 1 91 ? 11.790 7.800 -12.864 1.00 98.31 91 ILE A C 1
ATOM 694 O O . ILE A 1 91 ? 12.226 8.342 -13.878 1.00 98.31 91 ILE A O 1
ATOM 698 N N . ARG A 1 92 ? 10.874 8.397 -12.093 1.00 97.00 92 ARG A N 1
ATOM 699 C CA . ARG A 1 92 ? 10.364 9.755 -12.338 1.00 97.00 92 ARG A CA 1
ATOM 700 C C . ARG A 1 92 ? 11.367 10.835 -11.929 1.00 97.00 92 ARG A C 1
ATOM 702 O O . ARG A 1 92 ? 11.589 11.048 -10.733 1.00 97.00 92 ARG A O 1
ATOM 709 N N . GLY A 1 93 ? 11.780 11.639 -12.900 1.00 95.31 93 GLY A N 1
ATOM 710 C CA . GLY A 1 93 ? 12.734 12.736 -12.767 1.00 95.31 93 GLY A CA 1
ATOM 711 C C . GLY A 1 93 ? 14.048 12.415 -13.471 1.00 95.31 93 GLY A C 1
ATOM 712 O O . GLY A 1 93 ? 14.155 11.419 -14.175 1.00 95.31 93 GLY A O 1
ATOM 713 N N . GLU A 1 94 ? 15.035 13.276 -13.264 1.00 92.62 94 GLU A N 1
ATOM 714 C CA . GLU A 1 94 ? 16.417 13.060 -13.698 1.00 92.62 94 GLU A CA 1
ATOM 715 C C . GLU A 1 94 ? 17.161 12.137 -12.725 1.00 92.62 94 GLU A C 1
ATOM 717 O O . GLU A 1 94 ? 16.758 11.976 -11.564 1.00 92.62 94 GLU A O 1
ATOM 722 N N . GLU A 1 95 ? 18.273 11.566 -13.188 1.00 95.06 95 GLU A N 1
ATOM 723 C CA . GLU A 1 95 ? 19.216 10.886 -12.309 1.00 95.06 95 GLU A CA 1
ATOM 724 C C . GLU A 1 95 ? 19.826 11.867 -11.299 1.00 95.06 95 GLU A C 1
ATOM 726 O O . GLU A 1 95 ? 20.068 13.040 -11.586 1.00 95.06 95 GLU A O 1
ATOM 731 N N . ARG A 1 96 ? 20.067 11.378 -10.081 1.00 93.25 96 ARG A N 1
ATOM 732 C CA . ARG A 1 96 ? 20.786 12.106 -9.036 1.00 93.25 96 ARG A CA 1
ATOM 733 C C . ARG A 1 96 ? 21.806 11.171 -8.414 1.00 93.25 96 ARG A C 1
ATOM 735 O O . ARG A 1 96 ? 21.428 10.119 -7.899 1.00 93.25 96 ARG A O 1
ATOM 742 N N . LEU A 1 97 ? 23.070 11.578 -8.463 1.00 93.75 97 LEU A N 1
ATOM 743 C CA . LEU A 1 97 ? 24.189 10.861 -7.865 1.00 93.75 97 LEU A CA 1
ATOM 744 C C . LEU A 1 97 ? 24.702 11.619 -6.622 1.00 93.75 97 LEU A C 1
ATOM 746 O O . LEU A 1 97 ? 24.746 12.850 -6.654 1.00 93.75 97 LEU A O 1
ATOM 750 N N . PRO A 1 98 ? 25.095 10.918 -5.540 1.00 94.50 98 PRO A N 1
ATOM 751 C CA . PRO A 1 98 ? 24.959 9.472 -5.347 1.00 94.50 98 PRO A CA 1
ATOM 752 C C . PRO A 1 98 ? 23.486 9.032 -5.275 1.00 94.50 98 PRO A C 1
ATOM 754 O O . PRO A 1 98 ? 22.616 9.787 -4.837 1.00 94.50 98 PRO A O 1
ATOM 757 N N . LEU A 1 99 ? 23.209 7.799 -5.713 1.00 94.88 99 LEU A N 1
ATOM 758 C CA . LEU A 1 99 ? 21.869 7.220 -5.619 1.00 94.88 99 LEU A CA 1
ATOM 759 C C . LEU A 1 99 ? 21.416 7.168 -4.152 1.00 94.88 99 LEU A C 1
ATOM 761 O O . LEU A 1 99 ? 22.179 6.805 -3.254 1.00 94.88 99 LEU A O 1
ATOM 765 N N . ASN A 1 100 ? 20.146 7.498 -3.907 1.00 93.69 100 ASN A N 1
ATOM 766 C CA . ASN A 1 100 ? 19.554 7.304 -2.585 1.00 93.69 100 ASN A CA 1
ATOM 767 C C . ASN A 1 100 ? 19.433 5.794 -2.269 1.00 93.69 100 ASN A C 1
ATOM 769 O O . ASN A 1 100 ? 19.336 4.999 -3.210 1.00 93.69 100 ASN A O 1
ATOM 773 N N . PRO A 1 101 ? 19.352 5.386 -0.984 1.00 92.62 101 PRO A N 1
ATOM 774 C CA . PRO A 1 101 ? 19.384 3.975 -0.590 1.00 92.62 101 PRO A CA 1
ATOM 775 C C . PRO A 1 101 ? 18.416 3.073 -1.365 1.00 92.62 101 PRO A C 1
ATOM 777 O O . PRO A 1 101 ? 18.793 1.971 -1.749 1.00 92.62 101 PRO A O 1
ATOM 780 N N . VAL A 1 102 ? 17.202 3.558 -1.664 1.00 92.62 102 VAL A N 1
ATOM 781 C CA . VAL A 1 102 ? 16.154 2.796 -2.367 1.00 92.62 102 VAL A CA 1
ATOM 782 C C . VAL A 1 102 ? 16.576 2.409 -3.783 1.00 92.62 102 VAL A C 1
ATOM 784 O O . VAL A 1 102 ? 16.352 1.273 -4.196 1.00 92.62 102 VAL A O 1
ATOM 787 N N . LEU A 1 103 ? 17.186 3.340 -4.523 1.00 96.12 103 LEU A N 1
ATOM 788 C CA . LEU A 1 103 ? 17.688 3.074 -5.875 1.00 96.12 103 LEU A CA 1
ATOM 789 C C . LEU A 1 103 ? 18.999 2.289 -5.843 1.00 96.12 103 LEU A C 1
ATOM 791 O O . LEU A 1 103 ? 19.201 1.434 -6.701 1.00 96.12 103 LEU A O 1
ATOM 795 N N . THR A 1 104 ? 19.843 2.528 -4.835 1.00 96.31 104 THR A N 1
ATOM 796 C CA . THR A 1 104 ? 21.073 1.764 -4.602 1.00 96.31 104 THR A CA 1
ATOM 797 C C . THR A 1 104 ? 20.772 0.273 -4.475 1.00 96.31 104 THR A C 1
ATOM 799 O O . THR A 1 104 ? 21.220 -0.485 -5.326 1.00 96.31 104 THR A O 1
ATOM 802 N N . ALA A 1 105 ? 19.923 -0.166 -3.536 1.00 94.06 105 ALA A N 1
ATOM 803 C CA . ALA A 1 105 ? 19.652 -1.604 -3.429 1.00 94.06 105 ALA A CA 1
ATOM 804 C C . ALA A 1 105 ? 18.777 -2.163 -4.561 1.00 94.06 105 ALA A C 1
ATOM 806 O O . ALA A 1 105 ? 18.861 -3.352 -4.843 1.00 94.06 105 ALA A O 1
ATOM 807 N N . ALA A 1 106 ? 17.969 -1.343 -5.248 1.00 97.12 106 ALA A N 1
ATOM 808 C CA . ALA A 1 106 ? 17.302 -1.803 -6.467 1.00 97.12 106 ALA A CA 1
ATOM 809 C C . ALA A 1 106 ? 18.339 -2.206 -7.533 1.00 97.12 106 ALA A C 1
ATOM 811 O O . ALA A 1 106 ? 18.270 -3.307 -8.078 1.00 97.12 106 ALA A O 1
ATOM 812 N N . ARG A 1 107 ? 19.348 -1.354 -7.761 1.00 97.62 107 ARG A N 1
ATOM 813 C CA . ARG A 1 107 ? 20.498 -1.648 -8.628 1.00 97.62 107 ARG A CA 1
ATOM 814 C C . ARG A 1 107 ? 21.328 -2.825 -8.107 1.00 97.62 107 ARG A C 1
ATOM 816 O O . ARG A 1 107 ? 21.722 -3.672 -8.900 1.00 97.62 107 ARG A O 1
ATOM 823 N N . ASP A 1 108 ? 21.568 -2.913 -6.800 1.00 97.06 108 ASP A N 1
ATOM 824 C CA . ASP A 1 108 ? 22.356 -4.006 -6.203 1.00 97.06 108 ASP A CA 1
ATOM 825 C C . ASP A 1 108 ? 21.600 -5.355 -6.231 1.00 97.06 108 ASP A C 1
ATOM 827 O O . ASP A 1 108 ? 22.212 -6.417 -6.179 1.00 97.06 108 ASP A O 1
ATOM 831 N N . HIS A 1 109 ? 20.273 -5.330 -6.398 1.00 97.38 109 HIS A N 1
ATOM 832 C CA . HIS A 1 109 ? 19.427 -6.472 -6.770 1.00 97.38 109 HIS A CA 1
ATOM 833 C C . HIS A 1 109 ? 19.332 -6.689 -8.297 1.00 97.38 109 HIS A C 1
ATOM 835 O O . HIS A 1 109 ? 18.457 -7.407 -8.777 1.00 97.38 109 HIS A O 1
ATOM 841 N N . GLY A 1 110 ? 20.220 -6.079 -9.085 1.00 97.69 110 GLY A N 1
ATOM 842 C CA . GLY A 1 110 ? 20.313 -6.276 -10.532 1.00 97.69 110 GLY A CA 1
ATOM 843 C C . GLY A 1 110 ? 19.278 -5.520 -11.371 1.00 97.69 110 GLY A C 1
ATOM 844 O O . GLY A 1 110 ? 19.188 -5.769 -12.572 1.00 97.69 110 GLY A O 1
ATOM 845 N N . MET A 1 111 ? 18.497 -4.596 -10.795 1.00 98.50 111 MET A N 1
ATOM 846 C CA . MET A 1 111 ? 17.563 -3.782 -11.582 1.00 98.50 111 MET A CA 1
ATOM 847 C C . MET A 1 111 ? 18.309 -2.741 -12.425 1.00 98.50 111 MET A C 1
ATOM 849 O O . MET A 1 111 ? 19.007 -1.876 -11.891 1.00 98.50 111 MET A O 1
ATOM 853 N N . ARG A 1 112 ? 18.086 -2.747 -13.746 1.00 98.31 112 ARG A N 1
ATOM 854 C CA . ARG A 1 112 ? 18.521 -1.653 -14.630 1.00 98.31 112 ARG A CA 1
ATOM 855 C C . ARG A 1 112 ? 17.640 -0.430 -14.380 1.00 98.31 112 ARG A C 1
ATOM 857 O O . ARG A 1 112 ? 16.427 -0.487 -14.570 1.00 98.31 112 ARG A O 1
ATOM 864 N N . LEU A 1 113 ? 18.237 0.685 -13.973 1.00 98.50 113 LEU A N 1
ATOM 865 C CA . LEU A 1 113 ? 17.522 1.950 -13.807 1.00 98.50 113 LEU A CA 1
ATOM 866 C C . LEU A 1 113 ? 17.519 2.738 -15.125 1.00 98.50 113 LEU A C 1
ATOM 868 O O . LEU A 1 113 ? 18.499 2.733 -15.867 1.00 98.50 113 LEU A O 1
ATOM 872 N N . THR A 1 114 ? 16.407 3.405 -15.413 1.00 98.06 114 THR A N 1
ATOM 873 C CA . THR A 1 114 ? 16.271 4.399 -16.489 1.00 98.06 114 THR A CA 1
ATOM 874 C C . THR A 1 114 ? 15.363 5.532 -16.014 1.00 98.06 114 THR A C 1
ATOM 876 O O . THR A 1 114 ? 14.644 5.380 -15.025 1.00 98.06 114 THR A O 1
ATOM 879 N N . TYR A 1 115 ? 15.388 6.677 -16.688 1.00 98.00 115 TYR A N 1
ATOM 880 C CA . TYR A 1 115 ? 14.821 7.924 -16.177 1.00 98.00 115 TYR A CA 1
ATOM 881 C C . TYR A 1 115 ? 13.881 8.577 -17.187 1.00 98.00 115 TYR A C 1
ATOM 883 O O . TYR A 1 115 ? 14.185 8.671 -18.373 1.00 98.00 115 TYR A O 1
ATOM 891 N N . LEU A 1 116 ? 12.736 9.060 -16.702 1.00 97.94 116 LEU A N 1
ATOM 892 C CA . LEU A 1 116 ? 11.802 9.879 -17.473 1.00 97.94 116 LEU A CA 1
ATOM 893 C C . LEU A 1 116 ? 11.564 11.203 -16.764 1.00 97.94 116 LEU A C 1
ATOM 895 O O . LEU A 1 116 ? 11.187 11.227 -15.589 1.00 97.94 116 LEU A O 1
ATOM 899 N N . ASP A 1 117 ? 11.670 12.301 -17.511 1.00 96.94 117 ASP A N 1
ATOM 900 C CA . ASP A 1 117 ? 11.280 13.621 -17.035 1.00 96.94 117 ASP A CA 1
ATOM 901 C C . ASP A 1 117 ? 9.829 13.625 -16.505 1.00 96.94 117 ASP A C 1
ATOM 903 O O . ASP A 1 117 ? 8.988 12.782 -16.842 1.00 96.94 117 ASP A O 1
ATOM 907 N N . ARG A 1 118 ? 9.509 14.597 -15.647 1.00 95.56 118 ARG A N 1
ATOM 908 C CA . ARG A 1 118 ? 8.212 14.644 -14.952 1.00 95.56 118 ARG A CA 1
ATOM 909 C C . ARG A 1 118 ? 7.011 14.768 -15.892 1.00 95.56 118 ARG A C 1
ATOM 911 O O . ARG A 1 118 ? 5.922 14.357 -15.495 1.00 95.56 118 ARG A O 1
ATOM 918 N N . THR A 1 119 ? 7.186 15.340 -17.078 1.00 96.56 119 THR A N 1
ATOM 919 C CA . THR A 1 119 ? 6.126 15.554 -18.065 1.00 96.56 119 THR A CA 1
ATOM 920 C C . THR A 1 119 ? 5.885 14.272 -18.857 1.00 96.56 119 THR A C 1
ATOM 922 O O . THR A 1 119 ? 4.745 13.816 -18.945 1.00 96.56 119 THR A O 1
ATOM 925 N N . THR A 1 120 ? 6.941 13.613 -19.335 1.00 96.88 120 THR A N 1
ATOM 926 C CA . THR A 1 120 ? 6.826 12.326 -20.035 1.00 96.88 120 THR A CA 1
ATOM 927 C C . THR A 1 120 ? 6.396 11.192 -19.103 1.00 96.88 120 THR A C 1
ATOM 929 O O . THR A 1 120 ? 5.585 10.361 -19.497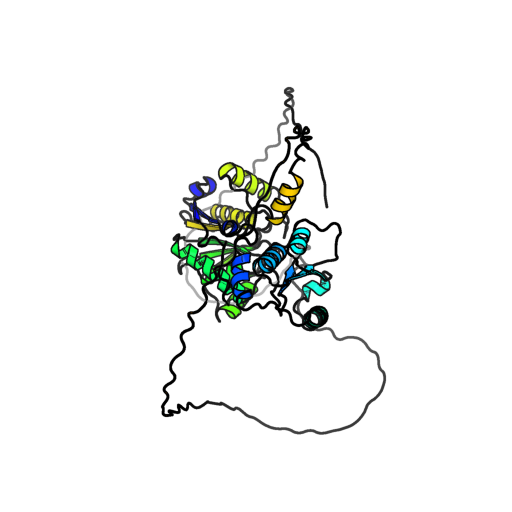 1.00 96.88 120 THR A O 1
ATOM 932 N N . TYR A 1 121 ? 6.830 11.182 -17.837 1.00 96.94 121 TYR A N 1
ATOM 933 C CA . TYR A 1 121 ? 6.393 10.180 -16.856 1.00 96.94 121 TYR A CA 1
ATOM 934 C C . TYR A 1 121 ? 4.889 10.265 -16.523 1.00 96.94 121 TYR A C 1
ATOM 936 O O . TYR A 1 121 ? 4.278 9.258 -16.160 1.00 96.94 121 TYR A O 1
ATOM 944 N N . ARG A 1 122 ? 4.252 11.442 -16.638 1.00 94.56 122 ARG A N 1
ATOM 945 C CA . ARG A 1 122 ? 2.780 11.544 -16.510 1.00 94.56 122 ARG A CA 1
ATOM 946 C C . ARG A 1 122 ? 2.074 10.775 -17.631 1.00 94.56 122 ARG A C 1
ATOM 948 O O . ARG A 1 122 ? 1.085 10.113 -17.356 1.00 94.56 122 ARG A O 1
ATOM 955 N N . ARG A 1 123 ? 2.654 10.801 -18.833 1.00 95.56 123 ARG A N 1
ATOM 956 C CA . ARG A 1 123 ? 2.229 10.110 -20.062 1.00 95.56 123 ARG A CA 1
ATOM 957 C C . ARG A 1 123 ? 2.843 8.711 -20.234 1.00 95.56 123 ARG A C 1
ATOM 959 O O . ARG A 1 123 ? 2.958 8.207 -21.344 1.00 95.56 123 ARG A O 1
ATOM 966 N N . LYS A 1 124 ? 3.297 8.070 -19.149 1.00 95.50 124 LYS A N 1
ATOM 967 C CA . LYS A 1 124 ? 4.023 6.781 -19.205 1.00 95.50 124 LYS A CA 1
ATOM 968 C C . LYS A 1 124 ? 3.229 5.619 -19.823 1.00 95.50 124 LYS A C 1
ATOM 970 O O . LYS A 1 124 ? 3.830 4.630 -20.226 1.00 95.50 124 LYS A O 1
ATOM 975 N N . THR A 1 125 ? 1.904 5.736 -19.861 1.00 93.88 125 THR A N 1
ATOM 976 C CA . THR A 1 125 ? 0.961 4.778 -20.458 1.00 93.88 125 THR A CA 1
ATOM 977 C C . THR A 1 125 ? 0.623 5.087 -21.916 1.00 93.88 125 THR A C 1
ATOM 979 O O . THR A 1 125 ? 0.016 4.254 -22.581 1.00 93.88 125 THR A O 1
ATOM 982 N N . ASP A 1 126 ? 0.992 6.264 -22.421 1.00 97.12 126 ASP A N 1
ATOM 983 C CA . ASP A 1 126 ? 0.609 6.714 -23.756 1.00 97.12 126 ASP A CA 1
ATOM 984 C C . ASP A 1 126 ? 1.374 5.905 -24.822 1.00 97.12 126 ASP A C 1
ATOM 986 O O . ASP A 1 126 ? 2.579 5.660 -24.649 1.00 97.12 126 ASP A O 1
ATOM 990 N N . PRO A 1 127 ? 0.742 5.537 -25.957 1.00 97.38 127 PRO A N 1
ATOM 991 C CA . PRO A 1 127 ? 1.361 4.676 -26.964 1.00 97.38 127 PRO A CA 1
ATOM 992 C C . PRO A 1 127 ? 2.769 5.103 -27.424 1.00 97.38 127 PRO A C 1
ATOM 994 O O . PRO A 1 127 ? 3.626 4.224 -27.513 1.00 97.38 127 PRO A O 1
ATOM 997 N N . PRO A 1 128 ? 3.091 6.401 -27.636 1.00 97.50 128 PRO A N 1
ATOM 998 C CA . PRO A 1 128 ? 4.444 6.810 -28.025 1.00 97.50 128 PRO A CA 1
ATOM 999 C C . PRO A 1 128 ? 5.508 6.543 -26.949 1.00 97.50 128 PRO A C 1
ATOM 1001 O O . PRO A 1 128 ? 6.646 6.202 -27.271 1.00 97.50 128 PRO A O 1
ATOM 1004 N N . VAL A 1 129 ? 5.159 6.675 -25.662 1.00 97.31 129 VAL A N 1
ATOM 1005 C CA . VAL A 1 129 ? 6.102 6.444 -24.555 1.00 97.31 129 VAL A CA 1
ATOM 1006 C C . VAL A 1 129 ? 6.320 4.947 -24.352 1.00 97.31 129 VAL A C 1
ATOM 1008 O O . VAL A 1 129 ? 7.462 4.511 -24.205 1.00 97.31 129 VAL A O 1
ATOM 1011 N N . VAL A 1 130 ? 5.245 4.156 -24.431 1.00 96.94 130 VAL A N 1
ATOM 1012 C CA . VAL A 1 130 ? 5.294 2.687 -24.398 1.00 96.94 130 VAL A CA 1
ATOM 1013 C C . VAL A 1 130 ? 6.111 2.135 -25.571 1.00 96.94 130 VAL A C 1
ATOM 1015 O O . VAL A 1 130 ? 6.976 1.285 -25.359 1.00 96.94 130 VAL A O 1
ATOM 1018 N N . ALA A 1 131 ? 5.899 2.646 -26.788 1.00 97.00 131 ALA A N 1
ATOM 1019 C CA . ALA A 1 131 ? 6.647 2.246 -27.978 1.00 97.00 131 ALA A CA 1
ATOM 1020 C C . ALA A 1 131 ? 8.146 2.554 -27.848 1.00 97.00 131 ALA A C 1
ATOM 1022 O O . ALA A 1 131 ? 8.970 1.685 -28.125 1.00 97.00 131 ALA A O 1
ATOM 1023 N N . ARG A 1 132 ? 8.516 3.743 -27.345 1.00 97.19 132 ARG A N 1
ATOM 1024 C CA . ARG A 1 132 ? 9.924 4.084 -27.084 1.00 97.19 132 ARG A CA 1
ATOM 1025 C C . ARG A 1 132 ? 10.567 3.133 -26.072 1.00 97.19 132 ARG A C 1
ATOM 1027 O O . ARG A 1 132 ? 11.667 2.656 -26.320 1.00 97.19 132 ARG A O 1
ATOM 1034 N N . LEU A 1 133 ? 9.886 2.824 -24.965 1.00 97.31 133 LEU A N 1
ATOM 1035 C CA . LEU A 1 133 ? 10.400 1.879 -23.965 1.00 97.31 133 LEU A CA 1
ATOM 1036 C C . LEU A 1 133 ? 10.569 0.468 -24.558 1.00 97.31 133 LEU A C 1
ATOM 1038 O O . LEU A 1 133 ? 11.596 -0.164 -24.340 1.00 97.31 133 LEU A O 1
ATOM 1042 N N . ARG A 1 134 ? 9.623 -0.012 -25.374 1.00 96.81 134 ARG A N 1
ATOM 1043 C CA . ARG A 1 134 ? 9.775 -1.295 -26.088 1.00 96.81 134 ARG A CA 1
ATOM 1044 C C . ARG A 1 134 ? 10.912 -1.277 -27.115 1.00 96.81 134 ARG A C 1
ATOM 1046 O O . ARG A 1 134 ? 11.591 -2.281 -27.279 1.00 96.81 134 ARG A O 1
ATOM 1053 N N . SER A 1 135 ? 11.173 -0.139 -27.757 1.00 96.94 135 SER A N 1
ATOM 1054 C CA . SER A 1 135 ? 12.323 0.014 -28.656 1.00 96.94 135 SER A CA 1
ATOM 1055 C C . SER A 1 135 ? 13.672 0.022 -27.925 1.00 96.94 135 SER A C 1
ATOM 1057 O O . SER A 1 135 ? 14.667 -0.371 -28.523 1.00 96.94 135 SER A O 1
ATOM 1059 N N . GLU A 1 136 ? 13.731 0.482 -26.670 1.00 97.06 136 GLU A N 1
ATOM 1060 C CA . GLU A 1 136 ? 14.967 0.518 -25.867 1.00 97.06 136 GLU A CA 1
ATOM 1061 C C . GLU A 1 136 ? 15.252 -0.819 -25.157 1.00 97.06 136 GLU A C 1
ATOM 1063 O O . GLU A 1 136 ? 16.410 -1.211 -25.007 1.00 97.06 136 GLU A O 1
ATOM 1068 N N . PHE A 1 137 ? 14.202 -1.512 -24.703 1.00 96.50 137 PHE A N 1
ATOM 1069 C CA . PHE A 1 137 ? 14.310 -2.685 -23.826 1.00 96.50 137 PHE A CA 1
ATOM 1070 C C . PHE A 1 137 ? 13.837 -4.007 -24.453 1.00 96.50 137 PHE A C 1
ATOM 1072 O O . PHE A 1 137 ? 13.948 -5.046 -23.806 1.00 96.50 137 PHE A O 1
ATOM 1079 N N . GLY A 1 138 ? 13.332 -3.992 -25.689 1.00 95.00 138 GLY A N 1
ATOM 1080 C CA . GLY A 1 138 ? 12.785 -5.170 -26.367 1.00 95.00 138 GLY A CA 1
ATOM 1081 C C . GLY A 1 138 ? 11.370 -5.527 -25.900 1.00 95.00 138 GLY A C 1
ATOM 1082 O O . GLY A 1 138 ? 10.595 -4.662 -25.473 1.00 95.00 138 GLY A O 1
ATOM 1083 N N . ASP A 1 139 ? 11.007 -6.812 -25.984 1.00 94.31 139 ASP A N 1
ATOM 1084 C CA . ASP A 1 139 ? 9.773 -7.264 -25.342 1.00 94.31 139 ASP A CA 1
ATOM 1085 C C . ASP A 1 139 ? 9.952 -7.270 -23.822 1.00 94.31 139 ASP A C 1
ATOM 1087 O O . ASP A 1 139 ? 10.853 -7.903 -23.275 1.00 94.31 139 ASP A O 1
ATOM 1091 N N . VAL A 1 140 ? 9.072 -6.545 -23.139 1.00 95.50 140 VAL A N 1
ATOM 1092 C CA . VAL A 1 140 ? 9.080 -6.383 -21.689 1.00 95.50 140 VAL A CA 1
ATOM 1093 C C . VAL A 1 140 ? 7.689 -6.600 -21.125 1.00 95.50 140 VAL A C 1
ATOM 1095 O O . VAL A 1 140 ? 6.668 -6.206 -21.709 1.00 95.50 140 VAL A O 1
ATOM 1098 N N . GLN A 1 141 ? 7.648 -7.181 -19.933 1.00 96.25 141 GLN A N 1
ATOM 1099 C CA . GLN A 1 141 ? 6.442 -7.248 -19.136 1.00 96.25 141 GLN A CA 1
ATOM 1100 C C . GLN A 1 141 ? 6.271 -5.945 -18.359 1.00 96.25 141 GLN A C 1
ATOM 1102 O O . GLN A 1 141 ? 6.951 -5.715 -17.361 1.00 96.25 141 GLN A O 1
ATOM 1107 N N . MET A 1 142 ? 5.353 -5.091 -18.805 1.00 96.12 142 MET A N 1
ATOM 1108 C CA . MET A 1 142 ? 5.078 -3.824 -18.131 1.00 96.12 142 MET A CA 1
ATOM 1109 C C . MET A 1 142 ? 4.143 -4.023 -16.932 1.00 96.12 142 MET A C 1
ATOM 1111 O O . MET A 1 142 ? 3.007 -4.466 -17.091 1.00 96.12 142 MET A O 1
ATOM 1115 N N . ILE A 1 143 ? 4.608 -3.648 -15.740 1.00 97.00 143 ILE A N 1
ATOM 1116 C CA . ILE A 1 143 ? 3.813 -3.558 -14.509 1.00 97.00 143 ILE A CA 1
ATOM 1117 C C . ILE A 1 143 ? 3.597 -2.066 -14.194 1.00 97.00 143 ILE A C 1
ATOM 1119 O O . ILE A 1 143 ? 4.566 -1.304 -14.164 1.00 97.00 143 ILE A O 1
ATOM 1123 N N . PRO A 1 144 ? 2.355 -1.599 -13.963 1.00 95.56 144 PRO A N 1
ATOM 1124 C CA . PRO A 1 144 ? 2.094 -0.186 -13.699 1.00 95.56 144 PRO A CA 1
ATOM 1125 C C . PRO A 1 144 ? 2.592 0.265 -12.319 1.00 95.56 144 PRO A C 1
ATOM 1127 O O . PRO A 1 144 ? 2.840 -0.533 -11.415 1.00 95.56 144 PRO A O 1
ATOM 1130 N N . GLU A 1 145 ? 2.680 1.584 -12.135 1.00 93.25 145 GLU A N 1
ATOM 1131 C CA . GLU A 1 145 ? 3.152 2.220 -10.899 1.00 93.25 145 GLU A CA 1
ATOM 1132 C C . GLU A 1 145 ? 2.410 1.706 -9.648 1.00 93.25 145 GLU A C 1
ATOM 1134 O O . GLU A 1 145 ? 1.197 1.858 -9.476 1.00 93.25 145 GLU A O 1
ATOM 1139 N N . GLY A 1 146 ? 3.165 1.087 -8.740 1.00 91.44 146 GLY A N 1
ATOM 1140 C CA . GLY A 1 146 ? 2.628 0.508 -7.510 1.00 91.44 146 GLY A CA 1
ATOM 1141 C C . GLY A 1 146 ? 1.899 -0.828 -7.685 1.00 91.44 146 GLY A C 1
ATOM 1142 O O . GLY A 1 146 ? 1.193 -1.219 -6.751 1.00 91.44 146 GLY A O 1
ATOM 1143 N N . GLY A 1 147 ? 2.039 -1.501 -8.834 1.00 95.31 147 GLY A N 1
ATOM 1144 C CA . GLY A 1 147 ? 1.463 -2.818 -9.129 1.00 95.31 147 GLY A CA 1
ATOM 1145 C C . GLY A 1 147 ? -0.065 -2.837 -9.220 1.00 95.31 147 GLY A C 1
ATOM 1146 O O . GLY A 1 147 ? -0.681 -3.854 -8.921 1.00 95.31 147 GLY A O 1
ATOM 1147 N N . SER A 1 148 ? -0.696 -1.700 -9.519 1.00 96.38 148 SER A N 1
ATOM 1148 C CA . SER A 1 148 ? -2.157 -1.596 -9.606 1.00 96.38 148 SER A CA 1
ATOM 1149 C C . SER A 1 148 ? -2.650 -1.897 -11.018 1.00 96.38 148 SER A C 1
ATOM 1151 O O . SER A 1 148 ? -2.729 -1.001 -11.849 1.00 96.38 148 SER A O 1
ATOM 1153 N N . ASN A 1 149 ? -2.965 -3.165 -11.252 1.00 97.12 149 ASN A N 1
ATOM 1154 C CA . ASN A 1 149 ? -3.690 -3.709 -12.401 1.00 97.12 149 ASN A CA 1
ATOM 1155 C C . ASN A 1 149 ? -4.577 -4.870 -11.921 1.00 97.12 149 ASN A C 1
ATOM 1157 O O . ASN A 1 149 ? -4.443 -5.292 -10.769 1.00 97.12 149 ASN A O 1
ATOM 1161 N N . ALA A 1 150 ? -5.412 -5.426 -12.803 1.00 97.62 150 ALA A N 1
ATOM 1162 C CA . ALA A 1 150 ? -6.234 -6.611 -12.534 1.00 97.62 150 ALA A CA 1
ATOM 1163 C C . ALA A 1 150 ? -5.512 -7.717 -11.729 1.00 97.62 150 ALA A C 1
ATOM 1165 O O . ALA A 1 150 ? -5.977 -8.116 -10.663 1.00 97.62 150 ALA A O 1
ATOM 1166 N N . ALA A 1 151 ? -4.328 -8.156 -12.175 1.00 97.38 151 ALA A N 1
ATOM 1167 C CA . ALA A 1 151 ? -3.539 -9.183 -11.485 1.00 97.38 151 ALA A CA 1
ATOM 1168 C C . ALA A 1 151 ? -3.149 -8.770 -10.052 1.00 97.38 151 ALA A C 1
ATOM 1170 O O . ALA A 1 151 ? -3.292 -9.545 -9.105 1.00 97.38 151 ALA A O 1
ATOM 1171 N N . GLY A 1 152 ? -2.705 -7.525 -9.858 1.00 97.44 152 GLY A N 1
ATOM 1172 C CA . GLY A 1 152 ? -2.363 -7.020 -8.530 1.00 97.44 152 GLY A CA 1
ATOM 1173 C C . GLY A 1 152 ? -3.574 -6.873 -7.600 1.00 97.44 152 GLY A C 1
ATOM 1174 O O . GLY A 1 152 ? -3.458 -7.080 -6.392 1.00 97.44 152 GLY A O 1
ATOM 1175 N N . VAL A 1 153 ? -4.744 -6.561 -8.161 1.00 98.38 153 VAL A N 1
ATOM 1176 C CA . VAL A 1 153 ? -6.030 -6.486 -7.451 1.00 98.38 153 VAL A CA 1
ATOM 1177 C C . VAL A 1 153 ? -6.482 -7.877 -6.995 1.00 98.38 153 VAL A C 1
ATOM 1179 O O . VAL A 1 153 ? -6.840 -8.033 -5.828 1.00 98.38 153 VAL A O 1
ATOM 1182 N N . VAL A 1 154 ? -6.373 -8.899 -7.854 1.00 98.00 154 VAL A N 1
ATOM 1183 C CA . VAL A 1 154 ? -6.611 -10.312 -7.494 1.00 98.00 154 VAL A CA 1
ATOM 1184 C C . VAL A 1 154 ? -5.730 -10.727 -6.311 1.00 98.00 154 VAL A C 1
ATOM 1186 O O . VAL A 1 154 ? -6.237 -11.258 -5.326 1.00 98.00 154 VAL A O 1
ATOM 1189 N N . GLY A 1 155 ? -4.437 -10.398 -6.331 1.00 96.88 155 GLY A N 1
ATOM 1190 C CA . GLY A 1 155 ? -3.540 -10.689 -5.208 1.00 96.88 155 GLY A CA 1
ATOM 1191 C C . GLY A 1 155 ? -3.877 -9.947 -3.910 1.00 96.88 155 GLY A C 1
ATOM 1192 O O . GLY A 1 155 ? -3.733 -10.496 -2.818 1.00 96.88 155 GLY A O 1
ATOM 1193 N N . CYS A 1 156 ? -4.383 -8.715 -3.995 1.00 98.12 156 CYS A N 1
ATOM 1194 C CA . CYS A 1 156 ? -4.885 -7.997 -2.822 1.00 98.12 156 CYS A CA 1
ATOM 1195 C C . CYS A 1 156 ? -6.244 -8.515 -2.311 1.00 98.12 156 CYS A C 1
ATOM 1197 O O . CYS A 1 156 ? -6.582 -8.224 -1.166 1.00 98.12 156 CYS A O 1
ATOM 1199 N N . ARG A 1 157 ? -6.991 -9.315 -3.087 1.00 98.19 157 ARG A N 1
ATOM 1200 C CA . ARG A 1 157 ? -8.204 -10.008 -2.613 1.00 98.19 157 ARG A CA 1
ATOM 1201 C C . ARG A 1 157 ? -7.890 -11.082 -1.574 1.00 98.19 157 ARG A C 1
ATOM 1203 O O . ARG A 1 157 ? -8.634 -11.225 -0.607 1.00 98.19 157 ARG A O 1
ATOM 1210 N N . GLU A 1 158 ? -6.752 -11.763 -1.718 1.00 97.31 158 GLU A N 1
ATOM 1211 C CA . GLU A 1 158 ? -6.268 -12.758 -0.747 1.00 97.31 158 GLU A CA 1
ATOM 1212 C C . GLU A 1 158 ? -6.135 -12.161 0.664 1.00 97.31 158 GLU A C 1
ATOM 1214 O O . GLU A 1 158 ? -6.512 -12.801 1.639 1.00 97.31 158 GLU A O 1
ATOM 1219 N N . LEU A 1 159 ? -5.693 -10.901 0.780 1.00 97.38 159 LEU A N 1
ATOM 1220 C CA . LEU A 1 159 ? -5.572 -10.200 2.066 1.00 97.38 159 LEU A CA 1
ATOM 1221 C C . LEU A 1 159 ? -6.916 -10.050 2.792 1.00 97.38 159 LEU A C 1
ATOM 1223 O O . LEU A 1 159 ? -6.969 -10.185 4.014 1.00 97.38 159 LEU A O 1
ATOM 1227 N N . GLY A 1 160 ? -7.982 -9.743 2.048 1.00 97.12 160 GLY A N 1
ATOM 1228 C CA . GLY A 1 160 ? -9.327 -9.627 2.608 1.00 97.12 160 GLY A CA 1
ATOM 1229 C C . GLY A 1 160 ? -9.849 -10.978 3.090 1.00 97.12 160 GLY A C 1
ATOM 1230 O O . GLY A 1 160 ? -10.355 -11.060 4.206 1.00 97.12 160 GLY A O 1
ATOM 1231 N N . GLY A 1 161 ? -9.639 -12.031 2.292 1.00 97.50 161 GLY A N 1
ATOM 1232 C CA . GLY A 1 161 ? -10.058 -13.393 2.632 1.00 97.50 161 GLY A CA 1
ATOM 1233 C C . GLY A 1 161 ? -9.311 -13.958 3.842 1.00 97.50 161 GLY A C 1
ATOM 1234 O O . GLY A 1 161 ? -9.936 -14.507 4.745 1.00 97.50 161 GLY A O 1
ATOM 1235 N N . GLU A 1 162 ? -7.990 -13.757 3.916 1.00 97.12 162 GLU A N 1
ATOM 1236 C CA . GLU A 1 162 ? -7.193 -14.094 5.104 1.00 97.12 162 GLU A CA 1
ATOM 1237 C C . GLU A 1 162 ? -7.709 -13.387 6.357 1.00 97.12 162 GLU A C 1
ATOM 1239 O O . GLU A 1 162 ? -7.853 -14.013 7.402 1.00 97.12 162 GLU A O 1
ATOM 1244 N N . LEU A 1 163 ? -7.968 -12.078 6.265 1.00 97.56 163 LEU A N 1
ATOM 1245 C CA . LEU A 1 163 ? -8.426 -11.293 7.405 1.00 97.56 163 LEU A CA 1
ATOM 1246 C C . LEU A 1 163 ? -9.817 -11.745 7.866 1.00 97.56 163 LEU A C 1
ATOM 1248 O O . LEU A 1 163 ? -10.010 -11.940 9.061 1.00 97.56 163 LEU A O 1
ATOM 1252 N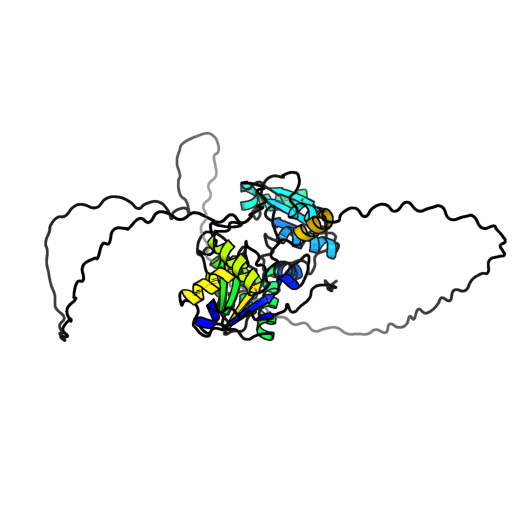 N . ALA A 1 164 ? -10.742 -11.988 6.934 1.00 97.06 164 ALA A N 1
ATOM 1253 C CA . ALA A 1 164 ? -12.076 -12.508 7.232 1.00 97.06 164 ALA A CA 1
ATOM 1254 C C . ALA A 1 164 ? -12.046 -13.905 7.883 1.00 97.06 164 ALA A C 1
ATOM 1256 O O . ALA A 1 164 ? -12.892 -14.203 8.721 1.00 97.06 164 ALA A O 1
ATOM 1257 N N . ALA A 1 165 ? -11.061 -14.743 7.540 1.00 97.56 165 ALA A N 1
ATOM 1258 C CA . ALA A 1 165 ? -10.848 -16.046 8.171 1.00 97.56 165 ALA A CA 1
ATOM 1259 C C . ALA A 1 165 ? -10.168 -15.965 9.555 1.00 97.56 165 ALA A C 1
ATOM 1261 O O . ALA A 1 165 ? -10.266 -16.908 10.336 1.00 97.56 165 ALA A O 1
ATOM 1262 N N . GLN A 1 166 ? -9.467 -14.867 9.862 1.00 97.62 166 GLN A N 1
ATOM 1263 C CA . GLN A 1 166 ? -8.748 -14.672 11.129 1.00 97.62 166 GLN A CA 1
ATOM 1264 C C . GLN A 1 166 ? -9.539 -13.875 12.174 1.00 97.62 166 GLN A C 1
ATOM 1266 O O . GLN A 1 166 ? -9.360 -14.106 13.369 1.00 97.62 166 GLN A O 1
ATOM 1271 N N . LEU A 1 167 ? -10.343 -12.893 11.753 1.00 96.81 167 LEU A N 1
ATOM 1272 C CA . LEU A 1 167 ? -10.990 -11.944 12.656 1.00 96.81 167 LEU A CA 1
ATOM 1273 C C . LEU A 1 167 ? -12.256 -11.329 12.040 1.00 96.81 167 LEU A C 1
ATOM 1275 O O . LEU A 1 167 ? -12.215 -10.692 10.988 1.00 96.81 167 LEU A O 1
ATOM 1279 N N . GLU A 1 168 ? -13.369 -11.423 12.764 1.00 97.25 168 GLU A N 1
ATOM 1280 C CA . GLU A 1 168 ? -14.602 -10.712 12.429 1.00 97.25 168 GLU A CA 1
ATOM 1281 C C . GLU A 1 168 ? -14.518 -9.239 12.879 1.00 97.25 168 GLU A C 1
ATOM 1283 O O . GLU A 1 168 ? -14.336 -8.945 14.066 1.00 97.25 168 GLU A O 1
ATOM 1288 N N . VAL A 1 169 ? -14.667 -8.305 11.933 1.00 98.25 169 VAL A N 1
ATOM 1289 C CA . VAL A 1 169 ? -14.614 -6.854 12.177 1.00 98.25 169 VAL A CA 1
ATOM 1290 C C . VAL A 1 169 ? -15.688 -6.094 11.406 1.00 98.25 169 VAL A C 1
ATOM 1292 O O . VAL A 1 169 ? -16.078 -6.469 10.300 1.00 98.25 169 VAL A O 1
ATOM 1295 N N . ASP A 1 170 ? -16.115 -4.965 11.965 1.00 98.44 170 ASP A N 1
ATOM 1296 C CA . ASP A 1 170 ? -17.121 -4.083 11.366 1.00 98.44 170 ASP A CA 1
ATOM 1297 C C . ASP A 1 170 ? -16.491 -3.132 10.329 1.00 98.44 170 ASP A C 1
ATOM 1299 O O . ASP A 1 170 ? -17.163 -2.678 9.395 1.00 98.44 170 ASP A O 1
ATOM 1303 N N . TRP A 1 171 ? -15.188 -2.854 10.484 1.00 98.62 171 TRP A N 1
ATOM 1304 C CA . TRP A 1 171 ? -14.384 -2.026 9.585 1.00 98.62 171 TRP A CA 1
ATOM 1305 C C . TRP A 1 171 ? -12.993 -2.609 9.308 1.00 98.62 171 TRP A C 1
ATOM 1307 O O . TRP A 1 171 ? -12.310 -3.086 10.216 1.00 98.62 171 TRP A O 1
ATOM 1317 N N . VAL A 1 172 ? -12.516 -2.446 8.072 1.00 98.75 172 VAL A N 1
ATOM 1318 C CA . VAL A 1 172 ? -11.106 -2.639 7.696 1.00 98.75 172 VAL A CA 1
ATOM 1319 C C . VAL A 1 172 ? -10.547 -1.346 7.112 1.00 98.75 172 VAL A C 1
ATOM 1321 O O . VAL A 1 172 ? -11.145 -0.771 6.211 1.00 98.75 172 VAL A O 1
ATOM 1324 N N . CYS A 1 173 ? -9.395 -0.877 7.586 1.00 98.56 173 CYS A N 1
ATOM 1325 C CA . CYS A 1 173 ? -8.740 0.340 7.105 1.00 98.56 173 CYS A CA 1
ATOM 1326 C C . CYS A 1 173 ? -7.459 0.027 6.318 1.00 98.56 173 CYS A C 1
ATOM 1328 O O . CYS A 1 173 ? -6.649 -0.798 6.748 1.00 98.56 173 CYS A O 1
ATOM 1330 N N . CYS A 1 174 ? -7.226 0.720 5.199 1.00 98.38 174 CYS A N 1
ATOM 1331 C CA . CYS A 1 174 ? -5.942 0.683 4.493 1.00 98.38 174 CYS A CA 1
ATOM 1332 C C . CYS A 1 174 ? -5.566 2.040 3.854 1.00 98.38 174 CYS A C 1
ATOM 1334 O O . CYS A 1 174 ? -6.442 2.803 3.436 1.00 98.38 174 CYS A O 1
ATOM 1336 N N . PRO A 1 175 ? -4.265 2.365 3.734 1.00 97.44 175 PRO A N 1
ATOM 1337 C CA . PRO A 1 175 ? -3.820 3.554 3.014 1.00 97.44 175 PRO A CA 1
ATOM 1338 C C . PRO A 1 175 ? -3.940 3.387 1.492 1.00 97.44 175 PRO A C 1
ATOM 1340 O O . PRO A 1 175 ? -3.589 2.347 0.928 1.00 97.44 175 PRO A O 1
ATOM 1343 N N . VAL A 1 176 ? -4.360 4.452 0.805 1.00 97.19 176 VAL A N 1
ATOM 1344 C CA . VAL A 1 176 ? -4.604 4.473 -0.643 1.00 97.19 176 VAL A CA 1
ATOM 1345 C C . VAL A 1 176 ? -3.676 5.471 -1.329 1.00 97.19 176 VAL A C 1
ATOM 1347 O O . VAL A 1 176 ? -3.737 6.675 -1.087 1.00 97.19 176 VAL A O 1
ATOM 1350 N N . GLY A 1 177 ? -2.824 4.943 -2.211 1.00 93.25 177 GLY A N 1
ATOM 1351 C CA . GLY A 1 177 ? -2.059 5.707 -3.200 1.00 93.25 177 GLY A CA 1
ATOM 1352 C C . GLY A 1 177 ? -2.578 5.420 -4.607 1.00 93.25 177 GLY A C 1
ATOM 1353 O O . GLY A 1 177 ? -3.389 6.164 -5.133 1.00 93.25 177 GLY A O 1
ATOM 1354 N N . SER A 1 178 ? -2.160 4.298 -5.199 1.00 93.12 178 SER A N 1
ATOM 1355 C CA . SER A 1 178 ? -2.558 3.876 -6.554 1.00 93.12 178 SER A CA 1
ATOM 1356 C C . SER A 1 178 ? -3.789 2.952 -6.601 1.00 93.12 178 SER A C 1
ATOM 1358 O O . SER A 1 178 ? -3.893 2.122 -7.498 1.00 93.12 178 SER A O 1
ATOM 1360 N N . GLY A 1 179 ? -4.692 3.013 -5.617 1.00 96.56 179 GLY A N 1
ATOM 1361 C CA . GLY A 1 179 ? -5.978 2.289 -5.613 1.00 96.56 179 GLY A CA 1
ATOM 1362 C C . GLY A 1 179 ? -5.946 0.767 -5.366 1.00 96.56 179 GLY A C 1
ATOM 1363 O O . GLY A 1 179 ? -6.680 0.277 -4.514 1.00 96.56 179 GLY A O 1
ATOM 1364 N N . GLY A 1 180 ? -5.075 0.010 -6.043 1.00 97.62 180 GLY A N 1
ATOM 1365 C CA . GLY A 1 180 ? -5.189 -1.455 -6.176 1.00 97.62 180 GLY A CA 1
ATOM 1366 C C . GLY A 1 180 ? -5.224 -2.281 -4.883 1.00 97.62 180 GLY A C 1
ATOM 1367 O O . GLY A 1 180 ? -5.809 -3.359 -4.873 1.00 97.62 180 GLY A O 1
ATOM 1368 N N . THR A 1 181 ? -4.659 -1.779 -3.779 1.00 97.94 181 THR A N 1
ATOM 1369 C CA . THR A 1 181 ? -4.769 -2.457 -2.474 1.00 97.94 181 THR A CA 1
ATOM 1370 C C . THR A 1 181 ? -6.198 -2.401 -1.941 1.00 97.94 181 THR A C 1
ATOM 1372 O O . THR A 1 181 ? -6.705 -3.428 -1.509 1.00 97.94 181 THR A O 1
ATOM 1375 N N . LEU A 1 182 ? -6.862 -1.241 -2.024 1.00 98.62 182 LEU A N 1
ATOM 1376 C CA . LEU A 1 182 ? -8.261 -1.081 -1.618 1.00 98.62 182 LEU A CA 1
ATOM 1377 C C . LEU A 1 182 ? -9.190 -1.903 -2.517 1.00 98.62 182 LEU A C 1
ATOM 1379 O O . LEU A 1 182 ? -10.042 -2.620 -2.005 1.00 98.62 182 LEU A O 1
ATOM 1383 N N . ALA A 1 183 ? -8.978 -1.836 -3.836 1.00 98.56 183 ALA A N 1
ATOM 1384 C CA . ALA A 1 183 ? -9.775 -2.564 -4.825 1.00 98.56 183 ALA A CA 1
ATOM 1385 C C . ALA A 1 183 ? -9.793 -4.080 -4.557 1.00 98.56 183 ALA A C 1
ATOM 1387 O O . ALA A 1 183 ? -10.858 -4.695 -4.568 1.00 98.56 183 ALA A O 1
ATOM 1388 N N . GLY A 1 184 ? -8.626 -4.673 -4.277 1.00 98.44 184 GLY A N 1
ATOM 1389 C CA . GLY A 1 184 ? -8.532 -6.094 -3.942 1.00 98.44 184 GLY A CA 1
ATOM 1390 C C . GLY A 1 184 ? -9.089 -6.396 -2.554 1.00 98.44 184 GLY A C 1
ATOM 1391 O O . GLY A 1 184 ? -9.951 -7.258 -2.417 1.00 98.44 184 GLY A O 1
ATOM 1392 N N . LEU A 1 185 ? -8.655 -5.644 -1.537 1.00 98.56 185 LEU A N 1
ATOM 1393 C CA . LEU A 1 185 ? -9.056 -5.842 -0.141 1.00 98.56 185 LEU A CA 1
ATOM 1394 C C . LEU A 1 185 ? -10.581 -5.833 0.025 1.00 98.56 185 LEU A C 1
ATOM 1396 O O . LEU A 1 185 ? -11.136 -6.752 0.622 1.00 98.56 185 LEU A O 1
ATOM 1400 N N . ALA A 1 186 ? -11.263 -4.846 -0.560 1.00 98.38 186 ALA A N 1
ATOM 1401 C CA . ALA A 1 186 ? -12.718 -4.735 -0.500 1.00 98.38 186 ALA A CA 1
ATOM 1402 C C . ALA A 1 186 ? -13.458 -5.874 -1.222 1.00 98.38 186 ALA A C 1
ATOM 1404 O O . ALA A 1 186 ? -14.559 -6.228 -0.820 1.00 98.38 186 ALA A O 1
ATOM 1405 N N . ALA A 1 187 ? -12.847 -6.503 -2.229 1.00 98.12 187 ALA A N 1
ATOM 1406 C CA . ALA A 1 187 ? -13.404 -7.682 -2.898 1.00 98.12 187 ALA A CA 1
ATOM 1407 C C . ALA A 1 187 ? -13.168 -9.004 -2.131 1.00 98.12 187 ALA A C 1
ATOM 1409 O O . ALA A 1 187 ? -13.595 -10.068 -2.596 1.00 98.12 187 ALA A O 1
ATOM 1410 N N . GLY A 1 188 ? -12.427 -8.968 -1.016 1.00 97.69 188 GLY A N 1
ATOM 1411 C CA . GLY A 1 188 ? -12.030 -10.150 -0.245 1.00 97.69 188 GLY A CA 1
ATOM 1412 C C . GLY A 1 188 ? -12.541 -10.208 1.196 1.00 97.69 188 GLY A C 1
ATOM 1413 O O . GLY A 1 188 ? -12.567 -11.297 1.758 1.00 97.69 188 GLY A O 1
ATOM 1414 N N . VAL A 1 189 ? -12.914 -9.078 1.809 1.00 97.94 189 VAL A N 1
ATOM 1415 C CA . VAL A 1 189 ? -13.461 -9.057 3.182 1.00 97.94 189 VAL A CA 1
ATOM 1416 C C . VAL A 1 189 ? -14.835 -9.735 3.271 1.00 97.94 189 VAL A C 1
ATOM 1418 O O . VAL A 1 189 ? -15.506 -9.947 2.261 1.00 97.94 189 VAL A O 1
ATOM 1421 N N . ALA A 1 190 ? -15.271 -10.053 4.494 1.00 96.44 190 ALA A N 1
ATOM 1422 C CA . ALA A 1 190 ? -16.615 -10.561 4.749 1.00 96.44 190 ALA A CA 1
ATOM 1423 C C . ALA A 1 190 ? -17.696 -9.542 4.337 1.00 96.44 190 ALA A C 1
ATOM 1425 O O . ALA A 1 190 ? -17.504 -8.334 4.447 1.00 96.44 190 ALA A O 1
ATOM 1426 N N . GLU A 1 191 ? -18.862 -10.032 3.911 1.00 92.56 191 GLU A N 1
ATOM 1427 C CA . GLU A 1 191 ? -19.933 -9.226 3.297 1.00 92.56 191 GLU A CA 1
ATOM 1428 C C . GLU A 1 191 ? -20.432 -8.058 4.169 1.00 92.56 191 GLU A C 1
ATOM 1430 O O . GLU A 1 191 ? -20.773 -6.994 3.658 1.00 92.56 191 GLU A O 1
ATOM 1435 N N . ARG A 1 192 ? -20.432 -8.230 5.498 1.00 93.25 192 ARG A N 1
ATOM 1436 C CA . ARG A 1 192 ? -20.868 -7.205 6.466 1.00 93.25 192 ARG A CA 1
ATOM 1437 C C . ARG A 1 192 ? -19.762 -6.220 6.870 1.00 93.25 192 ARG A C 1
ATOM 1439 O O . ARG A 1 192 ? -20.034 -5.272 7.607 1.00 93.25 192 ARG A O 1
ATOM 1446 N N . THR A 1 193 ? -18.529 -6.441 6.424 1.00 98.06 193 THR A N 1
ATOM 1447 C CA . THR A 1 193 ? -17.354 -5.651 6.795 1.00 98.06 193 THR A CA 1
ATOM 1448 C C . THR A 1 193 ? -17.144 -4.499 5.817 1.00 98.06 193 THR A C 1
ATOM 1450 O O . THR A 1 193 ? -17.012 -4.699 4.612 1.00 98.06 193 THR A O 1
ATOM 1453 N N . ARG A 1 194 ? -17.039 -3.274 6.340 1.00 98.50 194 ARG A N 1
ATOM 1454 C CA . ARG A 1 194 ? -16.872 -2.058 5.528 1.00 98.50 194 ARG A CA 1
ATOM 1455 C C . ARG A 1 194 ? -15.403 -1.687 5.374 1.00 98.50 194 ARG A C 1
ATOM 1457 O O . ARG A 1 194 ? -14.671 -1.664 6.363 1.00 98.50 194 ARG A O 1
ATOM 1464 N N . VAL A 1 195 ? -14.955 -1.335 4.170 1.00 98.75 195 VAL A N 1
ATOM 1465 C CA . VAL A 1 195 ? -13.543 -0.991 3.928 1.00 98.75 195 VAL A CA 1
ATOM 1466 C C . VAL A 1 195 ? -13.330 0.515 3.778 1.00 98.75 195 VAL A C 1
ATOM 1468 O O . VAL A 1 195 ? -13.829 1.171 2.865 1.00 98.75 195 VAL A O 1
ATOM 1471 N N . LEU A 1 196 ? -12.532 1.070 4.683 1.00 98.75 196 LEU A N 1
ATOM 1472 C CA . LEU A 1 196 ? -12.083 2.451 4.670 1.00 98.75 196 LEU A CA 1
ATOM 1473 C C . LEU A 1 196 ? -10.726 2.558 3.962 1.00 98.75 196 LEU A C 1
ATOM 1475 O O . LEU A 1 196 ? -9.681 2.197 4.506 1.00 98.75 196 LEU A O 1
ATOM 1479 N N . GLY A 1 197 ? -10.728 3.109 2.755 1.00 98.62 197 GLY A N 1
ATOM 1480 C CA . GLY A 1 197 ? -9.517 3.646 2.150 1.00 98.62 197 GLY A CA 1
ATOM 1481 C C . GLY A 1 197 ? -9.169 5.004 2.754 1.00 98.62 197 GLY A C 1
ATOM 1482 O O . GLY A 1 197 ? -10.056 5.827 2.941 1.00 98.62 197 GLY A O 1
ATOM 1483 N N . VAL A 1 198 ? -7.894 5.287 3.017 1.00 98.56 198 VAL A N 1
ATOM 1484 C CA . VAL A 1 198 ? -7.438 6.625 3.434 1.00 98.56 198 VAL A CA 1
ATOM 1485 C C . VAL A 1 198 ? -6.460 7.183 2.407 1.00 98.56 198 VAL A C 1
ATOM 1487 O O . VAL A 1 198 ? -5.368 6.640 2.231 1.00 98.56 198 VAL A O 1
ATOM 1490 N N . SER A 1 199 ? -6.837 8.261 1.715 1.00 97.81 199 SER A N 1
ATOM 1491 C CA . SER A 1 199 ? -5.985 8.880 0.694 1.00 97.81 199 SER A CA 1
ATOM 1492 C C . SER A 1 199 ? -4.735 9.508 1.313 1.00 97.81 199 SER A C 1
ATOM 1494 O O . SER A 1 199 ? -4.819 10.405 2.154 1.00 97.81 199 SER A O 1
ATOM 1496 N N . VAL A 1 200 ? -3.560 9.097 0.831 1.00 94.62 200 VAL A N 1
ATOM 1497 C CA . VAL A 1 200 ? -2.271 9.735 1.175 1.00 94.62 200 VAL A CA 1
ATOM 1498 C C . VAL A 1 200 ? -1.925 10.907 0.248 1.00 94.62 200 VAL A C 1
ATOM 1500 O O . VAL A 1 200 ? -0.894 11.568 0.416 1.00 94.62 200 VAL A O 1
ATOM 1503 N N . LEU A 1 201 ? -2.766 11.132 -0.761 1.00 93.69 201 LEU A N 1
ATOM 1504 C CA . LEU A 1 201 ? -2.619 12.114 -1.825 1.00 93.69 201 LEU A CA 1
ATOM 1505 C C . LEU A 1 201 ? -3.555 13.309 -1.579 1.00 93.69 201 LEU A C 1
ATOM 1507 O O . LEU A 1 201 ? -4.609 13.170 -0.958 1.00 93.69 201 LEU A O 1
ATOM 1511 N N . GLY A 1 202 ? -3.160 14.486 -2.069 1.00 90.75 202 GLY A N 1
ATOM 1512 C CA . GLY A 1 202 ? -4.027 15.669 -2.073 1.00 90.75 202 GLY A CA 1
ATOM 1513 C C . GLY A 1 202 ? -5.120 15.571 -3.141 1.00 90.75 202 GLY A C 1
ATOM 1514 O O . GLY A 1 202 ? -4.952 14.848 -4.120 1.00 90.75 202 GLY A O 1
ATOM 1515 N N . GLY A 1 203 ? -6.208 16.320 -2.954 1.00 92.00 203 GLY A N 1
ATOM 1516 C CA . GLY A 1 203 ? -7.420 16.236 -3.778 1.00 92.00 203 GLY A CA 1
ATOM 1517 C C . GLY A 1 203 ? -8.497 15.337 -3.162 1.00 92.00 203 GLY A C 1
ATOM 1518 O O . GLY A 1 203 ? -8.270 14.685 -2.142 1.00 92.00 203 GLY A O 1
ATOM 1519 N N . THR A 1 204 ? -9.677 15.327 -3.778 1.00 93.88 204 THR A N 1
ATOM 1520 C CA . THR A 1 204 ? -10.879 14.591 -3.348 1.00 93.88 204 THR A CA 1
ATOM 1521 C C . THR A 1 204 ? -11.513 13.865 -4.537 1.00 93.88 204 THR A C 1
ATOM 1523 O O . THR A 1 204 ? -11.341 14.286 -5.679 1.00 93.88 204 THR A O 1
ATOM 1526 N N . GLY A 1 205 ? -12.213 12.755 -4.288 1.00 94.44 205 GLY A N 1
ATOM 1527 C CA . GLY A 1 205 ? -13.019 12.004 -5.270 1.00 94.44 205 GLY A CA 1
ATOM 1528 C C . GLY A 1 205 ? -12.270 11.277 -6.400 1.00 94.44 205 GLY A C 1
ATOM 1529 O O . GLY A 1 205 ? -12.798 10.327 -6.964 1.00 94.44 205 GLY A O 1
ATOM 1530 N N . PHE A 1 206 ? -11.044 11.675 -6.744 1.00 95.62 206 PHE A N 1
ATOM 1531 C CA . PHE A 1 206 ? -10.341 11.163 -7.929 1.00 95.62 206 PHE A CA 1
ATOM 1532 C C . PHE A 1 206 ? -9.864 9.702 -7.821 1.00 95.62 206 PHE A C 1
ATOM 1534 O O . PHE A 1 206 ? -9.598 9.078 -8.847 1.00 95.62 206 PHE A O 1
ATOM 1541 N N . LEU A 1 207 ? -9.740 9.139 -6.611 1.00 97.06 207 LEU A N 1
ATOM 1542 C CA . LEU A 1 207 ? -9.349 7.735 -6.424 1.00 97.06 207 LEU A CA 1
ATOM 1543 C C . LEU A 1 207 ? -10.540 6.777 -6.528 1.00 97.06 207 LEU A C 1
ATOM 1545 O O . LEU A 1 207 ? -10.338 5.615 -6.867 1.00 97.06 207 LEU A O 1
ATOM 1549 N N . ASP A 1 208 ? -11.763 7.241 -6.277 1.00 98.06 208 ASP A N 1
ATOM 1550 C CA . ASP A 1 208 ? -12.976 6.424 -6.329 1.00 98.06 208 ASP A CA 1
ATOM 1551 C C . ASP A 1 208 ? -13.216 5.798 -7.724 1.00 98.06 208 ASP A C 1
ATOM 1553 O O . ASP A 1 208 ? -13.344 4.571 -7.793 1.00 98.06 208 ASP A O 1
ATOM 1557 N N . PRO A 1 209 ? -13.184 6.539 -8.857 1.00 97.81 209 PRO A N 1
ATOM 1558 C CA . PRO A 1 209 ? -13.314 5.922 -10.178 1.00 97.81 209 PRO A CA 1
ATOM 1559 C C . PRO A 1 209 ? -12.125 5.015 -10.525 1.00 97.81 209 PRO A C 1
ATOM 1561 O O . PRO A 1 209 ? -12.326 4.000 -11.183 1.00 97.81 209 PRO A O 1
ATOM 1564 N N . ILE A 1 210 ? -10.912 5.318 -10.044 1.00 97.38 210 ILE A N 1
ATOM 1565 C CA . ILE A 1 210 ? -9.714 4.486 -10.266 1.00 97.38 210 ILE A CA 1
ATOM 1566 C C . ILE A 1 210 ? -9.852 3.132 -9.556 1.00 97.38 210 ILE A C 1
ATOM 1568 O O . ILE A 1 210 ? -9.544 2.092 -10.130 1.00 97.38 210 ILE A O 1
ATOM 1572 N N . VAL A 1 211 ? -10.322 3.123 -8.306 1.00 98.44 211 VAL A N 1
ATOM 1573 C CA . VAL A 1 211 ? -10.538 1.891 -7.529 1.00 98.44 211 VAL A CA 1
ATOM 1574 C C . VAL A 1 211 ? -11.695 1.079 -8.110 1.00 98.44 211 VAL A C 1
ATOM 1576 O O . VAL A 1 211 ? -11.587 -0.143 -8.189 1.00 98.44 211 VAL A O 1
ATOM 1579 N N . ALA A 1 212 ? -12.765 1.738 -8.565 1.00 98.31 212 ALA A N 1
ATOM 1580 C CA . ALA A 1 212 ? -13.875 1.074 -9.243 1.00 98.31 212 ALA A CA 1
ATOM 1581 C C . ALA A 1 212 ? -13.456 0.454 -10.590 1.00 98.31 212 ALA A C 1
ATOM 1583 O O . ALA A 1 212 ? -13.848 -0.676 -10.872 1.00 98.31 212 ALA A O 1
ATOM 1584 N N . GLU A 1 213 ? -12.635 1.142 -11.391 1.00 98.06 213 GLU A N 1
ATOM 1585 C CA . GLU A 1 213 ? -12.110 0.594 -12.649 1.00 98.06 213 GLU A CA 1
ATOM 1586 C C . GLU A 1 213 ? -11.192 -0.604 -12.401 1.00 98.06 213 GLU A C 1
ATOM 1588 O O . GLU A 1 213 ? -11.386 -1.658 -12.990 1.00 98.06 213 GLU A O 1
ATOM 1593 N N . LEU A 1 214 ? -10.283 -0.508 -11.427 1.00 98.38 214 LEU A N 1
ATOM 1594 C CA . LEU A 1 214 ? -9.427 -1.623 -11.016 1.00 98.38 214 LEU A CA 1
ATOM 1595 C C . LEU A 1 214 ? -10.221 -2.865 -10.562 1.00 98.38 214 LEU A C 1
ATOM 1597 O O . LEU A 1 214 ? -9.743 -3.985 -10.736 1.00 98.38 214 LEU A O 1
ATOM 1601 N N . GLN A 1 215 ? -11.424 -2.698 -9.995 1.00 98.44 215 GLN A N 1
ATOM 1602 C CA . GLN A 1 215 ? -12.332 -3.818 -9.714 1.00 98.44 215 GLN A CA 1
ATOM 1603 C C . GLN A 1 215 ? -13.050 -4.326 -10.977 1.00 98.44 215 GLN A C 1
ATOM 1605 O O . GLN A 1 215 ? -13.186 -5.539 -11.131 1.00 98.44 215 GLN A O 1
ATOM 1610 N N . ARG A 1 216 ? -13.451 -3.447 -11.908 1.00 98.38 216 ARG A N 1
ATOM 1611 C CA . ARG A 1 216 ? -14.017 -3.852 -13.209 1.00 98.38 216 ARG A CA 1
ATOM 1612 C C . ARG A 1 216 ? -13.019 -4.647 -14.053 1.00 98.38 216 ARG A C 1
ATOM 1614 O O . ARG A 1 216 ? -13.377 -5.719 -14.526 1.00 98.38 216 ARG A O 1
ATOM 1621 N N . GLU A 1 217 ? -11.772 -4.196 -14.164 1.00 97.81 217 GLU A N 1
ATOM 1622 C CA . GLU A 1 217 ? -10.697 -4.924 -14.853 1.00 97.81 217 GLU A CA 1
ATOM 1623 C C . GLU A 1 217 ? -10.424 -6.306 -14.229 1.00 97.81 217 GLU A C 1
ATOM 1625 O O . GLU A 1 217 ? -10.135 -7.264 -14.943 1.00 97.81 217 GLU A O 1
ATOM 1630 N N . ALA A 1 218 ? -10.487 -6.417 -12.896 1.00 97.94 218 ALA A N 1
ATOM 1631 C CA . ALA A 1 218 ? -10.155 -7.645 -12.169 1.00 97.94 218 ALA A CA 1
ATOM 1632 C C . ALA A 1 218 ? -11.305 -8.661 -12.078 1.00 97.94 218 ALA A C 1
ATOM 1634 O O . ALA A 1 218 ? -11.059 -9.867 -12.064 1.00 97.94 218 ALA A O 1
ATOM 1635 N N . PHE A 1 219 ? -12.545 -8.180 -11.946 1.00 97.75 219 PHE A N 1
ATOM 1636 C CA . PHE A 1 219 ? -13.705 -8.982 -11.534 1.00 97.75 219 PHE A CA 1
ATOM 1637 C C . PHE A 1 219 ? -14.973 -8.714 -12.364 1.00 97.75 219 PHE A C 1
ATOM 1639 O O . PHE A 1 219 ? -16.025 -9.276 -12.068 1.00 97.75 219 PHE A O 1
ATOM 1646 N N . GLY A 1 220 ? -14.920 -7.825 -13.360 1.00 98.00 220 GLY A N 1
ATOM 1647 C CA . GLY A 1 220 ? -16.069 -7.408 -14.174 1.00 98.00 220 GLY A CA 1
ATOM 1648 C C . GLY A 1 220 ? -17.057 -6.465 -13.473 1.00 98.00 220 GLY A C 1
ATOM 1649 O O . GLY A 1 220 ? -17.935 -5.909 -14.125 1.00 98.00 220 GLY A O 1
ATOM 1650 N N . THR A 1 221 ? -16.930 -6.247 -12.160 1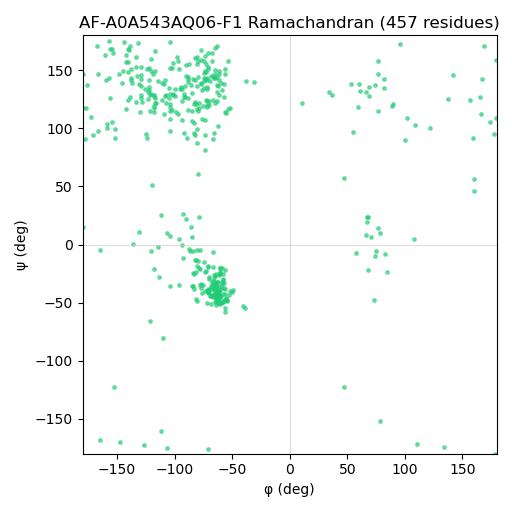.00 96.88 221 THR A N 1
ATOM 1651 C CA . THR A 1 221 ? -17.862 -5.426 -11.372 1.00 96.88 221 THR A CA 1
ATOM 1652 C C . THR A 1 221 ? -17.204 -4.812 -10.132 1.00 96.88 221 THR A C 1
ATOM 1654 O O . THR A 1 221 ? -16.129 -5.232 -9.706 1.00 96.88 221 THR A O 1
ATOM 1657 N N . ARG A 1 222 ? -17.864 -3.817 -9.526 1.00 95.62 222 ARG A N 1
ATOM 1658 C CA . ARG A 1 222 ? -17.485 -3.257 -8.220 1.00 95.62 222 ARG A CA 1
ATOM 1659 C C . ARG A 1 222 ? -17.870 -4.248 -7.117 1.00 95.62 222 ARG A C 1
ATOM 1661 O O . ARG A 1 222 ? -18.990 -4.750 -7.112 1.00 95.62 222 ARG A O 1
ATOM 1668 N N . MET A 1 223 ? -16.976 -4.496 -6.161 1.00 96.19 223 MET A N 1
ATOM 1669 C CA . MET A 1 223 ? -17.174 -5.481 -5.088 1.00 96.19 223 MET A CA 1
ATOM 1670 C C . MET A 1 223 ? -16.904 -4.890 -3.697 1.00 96.19 223 MET A C 1
ATOM 1672 O O . MET A 1 223 ? -15.961 -4.116 -3.521 1.00 96.19 223 MET A O 1
ATOM 1676 N N . GLY A 1 224 ? -17.714 -5.306 -2.718 1.00 95.56 224 GLY A N 1
ATOM 1677 C CA . GLY A 1 224 ? -17.624 -4.898 -1.312 1.00 95.56 224 GLY A CA 1
ATOM 1678 C C . GLY A 1 224 ? -18.170 -3.498 -1.009 1.00 95.56 224 GLY A C 1
ATOM 1679 O O . GLY A 1 224 ? -18.244 -2.626 -1.884 1.00 95.56 224 GLY A O 1
ATOM 1680 N N . ASP A 1 225 ? -18.526 -3.260 0.256 1.00 97.25 225 ASP A N 1
ATOM 1681 C CA . ASP A 1 225 ? -18.774 -1.905 0.751 1.00 97.25 225 ASP A CA 1
ATOM 1682 C C . ASP A 1 225 ? -17.433 -1.234 1.073 1.00 97.25 225 ASP A C 1
ATOM 1684 O O . ASP A 1 225 ? -16.668 -1.688 1.930 1.00 97.25 225 ASP A O 1
ATOM 1688 N N . TRP A 1 226 ? -17.126 -0.158 0.352 1.00 98.38 226 TRP A N 1
ATOM 1689 C CA . TRP A 1 226 ? -15.900 0.605 0.542 1.00 98.38 226 TRP A CA 1
ATOM 1690 C C . TRP A 1 226 ? -16.091 2.087 0.236 1.00 98.38 226 TRP A C 1
ATOM 1692 O O . TRP A 1 226 ? -16.835 2.455 -0.675 1.00 98.38 226 TRP A O 1
ATOM 1702 N N . ARG A 1 227 ? -15.367 2.936 0.972 1.00 97.75 227 ARG A N 1
ATOM 1703 C CA . ARG A 1 227 ? -15.304 4.394 0.773 1.00 97.75 227 ARG A CA 1
ATOM 1704 C C . ARG A 1 227 ? -13.886 4.919 0.970 1.00 97.75 227 ARG A C 1
ATOM 1706 O O . ARG A 1 227 ? -13.100 4.302 1.690 1.00 97.75 227 ARG A O 1
ATOM 1713 N N . ILE A 1 228 ? -13.572 6.079 0.395 1.00 98.62 228 ILE A N 1
ATOM 1714 C CA . ILE A 1 228 ? -12.278 6.746 0.588 1.00 98.62 228 ILE A CA 1
ATOM 1715 C C . ILE A 1 228 ? -12.439 7.987 1.474 1.00 98.62 228 ILE A C 1
ATOM 1717 O O . ILE A 1 228 ? -13.172 8.920 1.157 1.00 98.62 228 ILE A O 1
ATOM 1721 N N . ALA A 1 229 ? -11.715 8.013 2.592 1.00 98.06 229 ALA A N 1
ATOM 1722 C CA . ALA A 1 229 ? -11.506 9.198 3.405 1.00 98.06 229 ALA A CA 1
ATOM 1723 C C . ALA A 1 229 ? -10.379 10.058 2.813 1.00 98.06 229 ALA A C 1
ATOM 1725 O O . ALA A 1 229 ? -9.235 9.617 2.661 1.00 98.06 229 ALA A O 1
ATOM 1726 N N . TYR A 1 230 ? -10.713 11.309 2.511 1.00 97.44 230 TYR A N 1
ATOM 1727 C CA . TYR A 1 230 ? -9.794 12.335 2.021 1.00 97.44 230 TYR A CA 1
ATOM 1728 C C . TYR A 1 230 ? -9.447 13.343 3.132 1.00 97.44 230 TYR A C 1
ATOM 1730 O O . TYR A 1 230 ? -9.969 13.265 4.239 1.00 97.44 230 TYR A O 1
ATOM 1738 N N . GLY A 1 231 ? -8.524 14.273 2.865 1.00 95.44 231 GLY A N 1
ATOM 1739 C CA . GLY A 1 231 ? -8.079 15.295 3.831 1.00 95.44 231 GLY A CA 1
ATOM 1740 C C . GLY A 1 231 ? -6.969 14.845 4.794 1.00 95.44 231 GLY A C 1
ATOM 1741 O O . GLY A 1 231 ? -6.156 15.662 5.220 1.00 95.44 231 GLY A O 1
ATOM 1742 N N . PHE A 1 232 ? -6.817 13.542 5.039 1.00 96.44 232 PHE A N 1
ATOM 1743 C CA . PHE A 1 232 ? -5.777 12.966 5.911 1.00 96.44 232 PHE A CA 1
ATOM 1744 C C . PHE A 1 232 ? -4.378 12.869 5.265 1.00 96.44 232 PHE A C 1
ATOM 1746 O O . PHE A 1 232 ? -3.533 12.082 5.680 1.00 96.44 232 PHE A O 1
ATOM 1753 N N . HIS A 1 233 ? -4.082 13.685 4.249 1.00 94.81 233 HIS A N 1
ATOM 1754 C CA . HIS A 1 233 ? -2.797 13.646 3.542 1.00 94.81 233 HIS A CA 1
ATOM 1755 C C . HIS A 1 233 ? -1.676 14.451 4.232 1.00 94.81 233 HIS A C 1
ATOM 1757 O O . HIS A 1 233 ? -0.538 14.405 3.764 1.00 94.81 233 HIS A O 1
ATOM 1763 N N . HIS A 1 234 ? -1.955 15.190 5.315 1.00 95.69 234 HIS A N 1
ATOM 1764 C CA . HIS A 1 234 ? -0.976 15.959 6.114 1.00 95.69 234 HIS A CA 1
ATOM 1765 C C . HIS A 1 234 ? -0.010 16.819 5.270 1.00 95.69 234 HIS A C 1
ATOM 1767 O O . HIS A 1 234 ? 1.209 16.653 5.301 1.00 95.69 234 HIS A O 1
ATOM 1773 N N . GLY A 1 235 ? -0.565 17.720 4.452 1.00 91.50 235 GLY A N 1
ATOM 1774 C CA . GLY A 1 235 ? 0.207 18.615 3.574 1.00 91.50 235 GLY A CA 1
ATOM 1775 C C . GLY A 1 235 ? 0.656 18.002 2.237 1.00 91.50 235 GLY A C 1
ATOM 1776 O O . GLY A 1 235 ? 1.135 18.734 1.366 1.00 91.50 235 GLY A O 1
ATOM 1777 N N . GLY A 1 236 ? 0.468 16.690 2.044 1.00 89.88 236 GLY A N 1
ATOM 1778 C CA . GLY A 1 236 ? 0.582 16.007 0.750 1.00 89.88 236 GLY A CA 1
ATOM 1779 C C . GLY A 1 236 ? 1.380 14.702 0.799 1.00 89.88 236 GLY A C 1
ATOM 1780 O O . GLY A 1 236 ? 1.811 14.241 1.859 1.00 89.88 236 GLY A O 1
ATOM 1781 N N . TYR A 1 237 ? 1.607 14.115 -0.377 1.00 87.62 237 TYR A N 1
ATOM 1782 C CA . TYR A 1 237 ? 2.415 12.903 -0.509 1.00 87.62 237 TYR A CA 1
ATOM 1783 C C . TYR A 1 237 ? 3.825 13.102 0.070 1.00 87.62 237 TYR A C 1
ATOM 1785 O O . TYR A 1 237 ? 4.432 14.152 -0.128 1.00 87.62 237 TYR A O 1
ATOM 1793 N N . ALA A 1 238 ? 4.325 12.097 0.796 1.00 86.75 238 ALA A N 1
ATOM 1794 C CA . ALA A 1 238 ? 5.587 12.101 1.549 1.00 86.75 238 ALA A CA 1
ATOM 1795 C C . ALA A 1 238 ? 5.763 13.194 2.634 1.00 86.75 238 ALA A C 1
ATOM 1797 O O . ALA A 1 238 ? 6.705 13.105 3.420 1.00 86.75 238 ALA A O 1
ATOM 1798 N N . LYS A 1 239 ? 4.855 14.174 2.754 1.00 90.56 239 LYS A N 1
ATOM 1799 C CA . LYS A 1 239 ? 4.882 15.172 3.835 1.00 90.56 239 LYS A CA 1
ATOM 1800 C C . LYS A 1 239 ? 4.290 14.628 5.136 1.00 90.56 239 LYS A C 1
ATOM 1802 O O . LYS A 1 239 ? 3.459 13.715 5.122 1.00 90.56 239 LYS A O 1
ATOM 1807 N N . ARG A 1 240 ? 4.714 15.231 6.248 1.00 91.62 240 ARG A N 1
ATOM 1808 C CA . ARG A 1 240 ? 4.258 14.974 7.621 1.00 91.62 240 ARG A CA 1
ATOM 1809 C C . ARG A 1 240 ? 3.938 16.324 8.263 1.00 91.62 240 ARG A C 1
ATOM 1811 O O . ARG A 1 240 ? 4.697 17.270 8.064 1.00 91.62 240 ARG A O 1
ATOM 1818 N N . SER A 1 241 ? 2.840 16.424 9.006 1.00 95.69 241 SER A N 1
ATOM 1819 C CA . SER A 1 241 ? 2.555 17.594 9.850 1.00 95.69 241 SER A CA 1
ATOM 1820 C C . SER A 1 241 ? 2.975 17.307 11.298 1.00 95.69 241 SER A C 1
ATOM 1822 O O . SER A 1 241 ? 3.087 16.129 11.649 1.00 95.69 241 SER A O 1
ATOM 1824 N N . PRO A 1 242 ? 3.167 18.325 12.161 1.00 97.06 242 PRO A N 1
ATOM 1825 C CA . PRO A 1 242 ? 3.516 18.110 13.568 1.00 97.06 242 PRO A CA 1
ATOM 1826 C C . PRO A 1 242 ? 2.568 17.139 14.286 1.00 97.06 242 PRO A C 1
ATOM 1828 O O . PRO A 1 242 ? 3.028 16.248 14.988 1.00 97.06 242 PRO A O 1
ATOM 1831 N N . GLN A 1 243 ? 1.263 17.226 14.006 1.00 97.12 243 GLN A N 1
ATOM 1832 C CA . GLN A 1 243 ? 0.233 16.344 14.571 1.00 97.12 243 GLN A CA 1
ATOM 1833 C C . GLN A 1 243 ? 0.385 14.879 14.126 1.00 97.12 243 GLN A C 1
ATOM 1835 O O . GLN A 1 243 ? 0.053 13.970 14.881 1.00 97.12 243 GLN A O 1
ATOM 1840 N N . LEU A 1 244 ? 0.874 14.632 12.902 1.00 97.12 244 LEU A N 1
ATOM 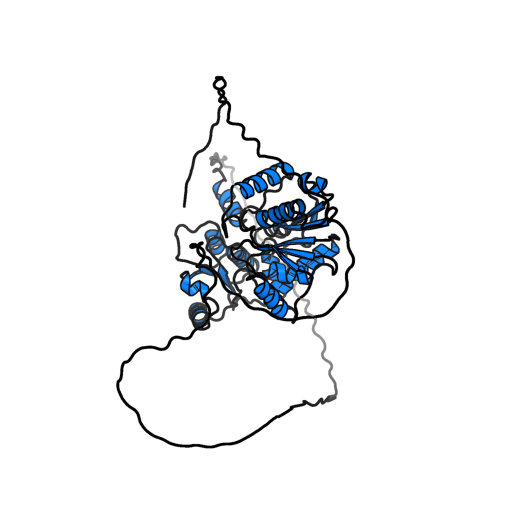1841 C CA . LEU A 1 244 ? 1.157 13.271 12.440 1.00 97.12 244 LEU A CA 1
ATOM 1842 C C . LEU A 1 244 ? 2.418 12.722 13.111 1.00 97.12 244 LEU A C 1
ATOM 1844 O O . LEU A 1 244 ? 2.438 11.557 13.489 1.00 9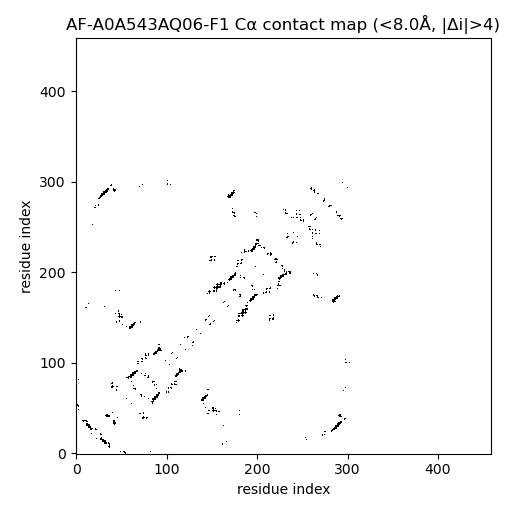7.12 244 LEU A O 1
ATOM 1848 N N . THR A 1 245 ? 3.452 13.553 13.271 1.00 96.69 245 THR A N 1
ATOM 1849 C CA . THR A 1 245 ? 4.678 13.182 13.991 1.00 96.69 245 THR A CA 1
ATOM 1850 C C . THR A 1 245 ? 4.363 12.815 15.441 1.00 96.69 245 THR A C 1
ATOM 1852 O O . THR A 1 245 ? 4.679 11.707 15.857 1.00 96.69 245 THR A O 1
ATOM 1855 N N . GLU A 1 246 ? 3.631 13.673 16.159 1.00 97.69 246 GLU A N 1
ATOM 1856 C CA . GLU A 1 246 ? 3.175 13.416 17.532 1.00 97.69 246 GLU A CA 1
ATOM 1857 C C . GLU A 1 246 ? 2.334 12.134 17.631 1.00 97.69 246 GLU A C 1
ATOM 1859 O O . GLU A 1 246 ? 2.532 11.329 18.539 1.00 97.69 246 GLU A O 1
ATOM 1864 N N . PHE A 1 247 ? 1.429 11.895 16.672 1.00 97.75 247 PHE A N 1
ATOM 1865 C CA . PHE A 1 247 ? 0.651 10.657 16.627 1.00 97.75 247 PHE A CA 1
ATOM 1866 C C . PHE A 1 247 ? 1.536 9.414 16.471 1.00 97.75 247 PHE A C 1
ATOM 1868 O O . PHE A 1 247 ? 1.300 8.427 17.165 1.00 97.75 247 PHE A O 1
ATOM 1875 N N . ILE A 1 248 ? 2.541 9.457 15.589 1.00 96.81 248 ILE A N 1
ATOM 1876 C CA . ILE A 1 248 ? 3.484 8.348 15.385 1.00 96.81 248 ILE A CA 1
ATOM 1877 C C . ILE A 1 248 ? 4.302 8.111 16.653 1.00 96.81 248 ILE A C 1
ATOM 1879 O O . ILE A 1 248 ? 4.375 6.975 17.107 1.00 96.81 248 ILE A O 1
ATOM 1883 N N . ASP A 1 249 ? 4.887 9.163 17.229 1.00 96.62 249 ASP A N 1
ATOM 1884 C CA . ASP A 1 249 ? 5.734 9.062 18.422 1.00 96.62 249 ASP A CA 1
ATOM 1885 C C . ASP A 1 249 ? 4.943 8.531 19.623 1.00 96.62 249 ASP A C 1
ATOM 1887 O O . ASP A 1 249 ? 5.399 7.628 20.321 1.00 96.62 249 ASP A O 1
ATOM 1891 N N . ARG A 1 250 ? 3.711 9.012 19.823 1.00 97.00 250 ARG A N 1
ATOM 1892 C CA . ARG A 1 250 ? 2.817 8.501 20.867 1.00 97.00 250 ARG A CA 1
ATOM 1893 C C . ARG A 1 250 ? 2.413 7.043 20.632 1.00 97.00 250 ARG A C 1
ATOM 1895 O O . ARG A 1 250 ? 2.383 6.272 21.586 1.00 97.00 250 ARG A O 1
ATOM 1902 N N . PHE A 1 251 ? 2.083 6.661 19.398 1.00 97.00 251 PHE A N 1
ATOM 1903 C CA . PHE A 1 251 ? 1.695 5.282 19.076 1.00 97.00 251 PHE A CA 1
ATOM 1904 C C . PHE A 1 251 ? 2.863 4.307 19.292 1.00 97.00 251 PHE A C 1
ATOM 1906 O O . PHE A 1 251 ? 2.672 3.224 19.834 1.00 97.00 251 PHE A O 1
ATOM 1913 N N . ASP A 1 252 ? 4.074 4.722 18.929 1.00 95.75 252 ASP A N 1
ATOM 1914 C CA . ASP A 1 252 ? 5.319 3.987 19.151 1.00 95.75 252 ASP A CA 1
ATOM 1915 C C . ASP A 1 252 ? 5.602 3.794 20.652 1.00 95.75 252 ASP A C 1
ATOM 1917 O O . ASP A 1 252 ? 5.755 2.663 21.107 1.00 95.75 252 ASP A O 1
ATOM 1921 N N . VAL A 1 253 ? 5.543 4.871 21.449 1.00 96.56 253 VAL A N 1
ATOM 1922 C CA . VAL A 1 253 ? 5.733 4.818 22.913 1.00 96.56 253 VAL A CA 1
ATOM 1923 C C . VAL A 1 253 ? 4.678 3.960 23.622 1.00 96.56 253 VAL A C 1
ATOM 1925 O O . VAL A 1 253 ? 5.018 3.259 24.571 1.00 96.56 253 VAL A O 1
ATOM 1928 N N . GLN A 1 254 ? 3.410 4.004 23.196 1.00 95.81 254 GLN A N 1
ATOM 1929 C CA . GLN A 1 254 ? 2.342 3.229 23.844 1.00 95.81 254 GLN A CA 1
ATOM 1930 C C . GLN A 1 254 ? 2.345 1.744 23.452 1.00 95.81 254 GLN A C 1
ATOM 1932 O O . GLN A 1 254 ? 2.021 0.908 24.291 1.00 95.81 254 GLN A O 1
ATOM 1937 N N . HIS A 1 255 ? 2.693 1.414 22.202 1.00 94.94 255 HIS A N 1
ATOM 1938 C CA . HIS A 1 255 ? 2.435 0.081 21.631 1.00 94.94 255 HIS A CA 1
ATOM 1939 C C . HIS A 1 255 ? 3.690 -0.673 21.177 1.00 94.94 255 HIS A C 1
ATOM 1941 O O . HIS A 1 255 ? 3.581 -1.819 20.751 1.00 94.94 255 HIS A O 1
ATOM 1947 N N . GLY A 1 256 ? 4.873 -0.050 21.213 1.00 93.50 256 GLY A N 1
ATOM 1948 C CA . GLY A 1 256 ? 6.119 -0.638 20.702 1.00 93.50 256 GLY A CA 1
ATOM 1949 C C . GLY A 1 256 ? 6.134 -0.833 19.179 1.00 93.50 256 GLY A C 1
ATOM 1950 O O . GLY A 1 256 ? 6.895 -1.653 18.664 1.00 93.50 256 GLY A O 1
ATOM 1951 N N . VAL A 1 257 ? 5.264 -0.127 18.446 1.00 92.56 257 VAL A N 1
ATOM 1952 C CA . VAL A 1 257 ? 5.091 -0.272 16.993 1.00 92.56 257 VAL A CA 1
ATOM 1953 C C . VAL A 1 257 ? 5.278 1.076 16.301 1.00 92.56 257 VAL A C 1
ATOM 1955 O O . VAL A 1 257 ? 4.337 1.854 16.133 1.00 92.56 257 VAL A O 1
ATOM 1958 N N . ARG A 1 258 ? 6.495 1.328 15.816 1.00 93.88 258 ARG A N 1
ATOM 1959 C CA . ARG A 1 258 ? 6.787 2.483 14.962 1.00 93.88 258 ARG A CA 1
ATOM 1960 C C . ARG A 1 258 ? 6.007 2.394 13.646 1.00 93.88 258 ARG A C 1
ATOM 1962 O O . ARG A 1 258 ? 6.142 1.431 12.893 1.00 93.88 258 ARG A O 1
ATOM 1969 N N . LEU A 1 259 ? 5.219 3.425 13.341 1.00 94.12 259 LEU A N 1
ATOM 1970 C CA . LEU A 1 259 ? 4.380 3.480 12.138 1.00 94.12 259 LEU A CA 1
ATOM 1971 C C . LEU A 1 259 ? 5.107 4.068 10.922 1.00 94.12 259 LEU A C 1
ATOM 1973 O O . LEU A 1 259 ? 5.863 5.033 11.036 1.00 94.12 259 LEU A O 1
ATOM 1977 N N . GLU A 1 260 ? 4.807 3.538 9.733 1.00 93.00 260 GLU A N 1
ATOM 1978 C CA . GLU A 1 260 ? 5.286 4.092 8.462 1.00 93.00 260 GLU A CA 1
ATOM 1979 C C . GLU A 1 260 ? 4.596 5.440 8.159 1.00 93.00 260 GLU A C 1
ATOM 1981 O O . GLU A 1 260 ? 3.366 5.498 8.077 1.00 93.00 260 GLU A O 1
ATOM 1986 N N . PRO A 1 261 ? 5.353 6.543 8.018 1.00 93.00 261 PRO A N 1
ATOM 1987 C CA . PRO A 1 261 ? 4.806 7.899 8.082 1.00 93.00 261 PRO A CA 1
ATOM 1988 C C . PRO A 1 261 ? 4.135 8.410 6.797 1.00 93.00 261 PRO A C 1
ATOM 1990 O O . PRO A 1 261 ? 3.403 9.402 6.850 1.00 93.00 261 PRO A O 1
ATOM 1993 N N . ILE A 1 262 ? 4.399 7.812 5.634 1.00 92.12 262 ILE A N 1
ATOM 1994 C CA . ILE A 1 262 ? 3.845 8.265 4.349 1.00 92.12 262 ILE A CA 1
ATOM 1995 C C . ILE A 1 262 ? 2.435 7.702 4.141 1.00 92.12 262 ILE A C 1
ATOM 1997 O O . ILE A 1 262 ? 1.572 8.424 3.635 1.00 92.12 262 ILE A O 1
ATOM 2001 N N . TYR A 1 263 ? 2.204 6.452 4.549 1.00 94.38 263 TYR A N 1
ATOM 2002 C CA . TYR A 1 263 ? 0.981 5.689 4.325 1.00 94.38 263 TYR A CA 1
ATOM 2003 C C . TYR A 1 263 ? 0.319 5.230 5.630 1.00 94.38 263 TYR A C 1
ATOM 2005 O O . TYR A 1 263 ? -0.787 5.676 5.941 1.00 94.38 263 TYR A O 1
ATOM 2013 N N . VAL A 1 264 ? 0.966 4.342 6.394 1.00 96.50 264 VAL A N 1
ATOM 2014 C CA . VAL A 1 264 ? 0.311 3.611 7.501 1.00 96.50 264 VAL A CA 1
ATOM 2015 C C . VAL A 1 264 ? -0.137 4.556 8.616 1.00 96.50 264 VAL A C 1
ATOM 2017 O O . VAL A 1 264 ? -1.281 4.487 9.065 1.00 96.50 264 VAL A O 1
ATOM 2020 N N . ALA A 1 265 ? 0.727 5.487 9.018 1.00 97.44 265 ALA A N 1
ATOM 2021 C CA . ALA A 1 265 ? 0.431 6.472 10.051 1.00 97.44 265 ALA A CA 1
ATOM 2022 C C . ALA A 1 265 ? -0.764 7.361 9.687 1.00 97.44 265 ALA A C 1
ATOM 2024 O O . ALA A 1 265 ? -1.564 7.681 10.558 1.00 97.44 265 ALA A O 1
ATOM 2025 N N . LYS A 1 266 ? -0.918 7.725 8.406 1.00 97.94 266 LYS A N 1
ATOM 2026 C CA . LYS A 1 266 ? -2.041 8.548 7.928 1.00 97.94 266 LYS A CA 1
ATOM 2027 C C . LYS A 1 266 ? -3.356 7.772 7.973 1.00 97.94 266 LYS A C 1
ATOM 2029 O O . LYS A 1 266 ? -4.368 8.313 8.410 1.00 97.94 266 LYS A O 1
ATOM 2034 N N . ALA A 1 267 ? -3.326 6.493 7.589 1.00 98.19 267 ALA A N 1
ATOM 2035 C CA . ALA A 1 267 ? -4.484 5.607 7.678 1.00 98.19 267 ALA A CA 1
ATOM 2036 C C . ALA A 1 267 ? -4.936 5.375 9.129 1.00 98.19 267 ALA A C 1
ATOM 2038 O O . ALA A 1 267 ? -6.124 5.486 9.428 1.00 98.19 267 ALA A O 1
ATOM 2039 N N . LEU A 1 268 ? -3.996 5.124 10.046 1.00 98.31 268 LEU A N 1
ATOM 2040 C CA . LEU A 1 268 ? -4.304 4.989 11.471 1.00 98.31 268 LEU A CA 1
ATOM 2041 C C . LEU A 1 268 ? -4.762 6.315 12.093 1.00 98.31 268 LEU A C 1
ATOM 2043 O O . LEU A 1 268 ? -5.777 6.329 12.780 1.00 98.31 268 LEU A O 1
ATOM 2047 N N . TYR A 1 269 ? -4.103 7.440 11.802 1.00 98.50 269 TYR A N 1
ATOM 2048 C CA . TYR A 1 269 ? -4.537 8.759 12.278 1.00 98.50 269 TYR A CA 1
ATOM 2049 C C . TYR A 1 269 ? -5.984 9.068 11.861 1.00 98.50 269 TYR A C 1
ATOM 2051 O O . TYR A 1 269 ? -6.784 9.521 12.681 1.00 98.50 269 TYR A O 1
ATOM 2059 N N . ALA A 1 270 ? -6.348 8.755 10.612 1.00 98.38 270 ALA A N 1
ATOM 2060 C CA . ALA A 1 270 ? -7.713 8.905 10.120 1.00 98.38 270 ALA A CA 1
ATOM 2061 C C . ALA A 1 270 ? -8.722 8.045 10.897 1.00 98.38 270 ALA A C 1
ATOM 2063 O O . ALA A 1 270 ? -9.789 8.547 11.225 1.00 98.38 270 ALA A O 1
ATOM 2064 N N . VAL A 1 271 ? -8.395 6.795 11.257 1.00 98.38 271 VAL A N 1
ATOM 2065 C CA . VAL A 1 271 ? -9.275 5.953 12.097 1.00 98.38 271 VAL A CA 1
ATOM 2066 C C . VAL A 1 271 ? -9.549 6.618 13.447 1.00 98.38 271 VAL A C 1
ATOM 2068 O O . VAL A 1 271 ? -10.708 6.760 13.826 1.00 98.38 271 VAL A O 1
ATOM 2071 N N . TYR A 1 272 ? -8.509 7.089 14.142 1.00 98.38 272 TYR A N 1
ATOM 2072 C CA . TYR A 1 272 ? -8.664 7.750 15.445 1.00 98.38 272 TYR A CA 1
ATOM 2073 C C . TYR A 1 272 ? -9.483 9.043 15.337 1.00 98.38 272 TYR A C 1
ATOM 2075 O O . TYR A 1 272 ? -10.319 9.310 16.197 1.00 98.38 272 TYR A O 1
ATOM 2083 N N . ARG A 1 273 ? -9.284 9.829 14.268 1.00 98.31 273 ARG A N 1
ATOM 2084 C CA . ARG A 1 273 ? -10.107 11.014 13.996 1.00 98.31 273 ARG A CA 1
ATOM 2085 C C . ARG A 1 273 ? -11.559 10.652 13.715 1.00 98.31 273 ARG A C 1
ATOM 2087 O O . ARG A 1 273 ? -12.432 11.199 14.364 1.00 98.31 273 ARG A O 1
ATOM 2094 N N . LEU A 1 274 ? -11.823 9.702 12.824 1.00 98.44 274 LEU A N 1
ATOM 2095 C CA . LEU A 1 274 ? -13.183 9.320 12.438 1.00 98.44 274 LEU A CA 1
ATOM 2096 C C . LEU A 1 274 ? -13.977 8.685 13.590 1.00 98.44 274 LEU A C 1
ATOM 2098 O O . LEU A 1 274 ? -15.192 8.846 13.625 1.00 98.44 274 LEU A O 1
ATOM 2102 N N . VAL A 1 275 ? -13.315 8.012 14.538 1.00 98.38 275 VAL A N 1
ATOM 2103 C CA . VAL A 1 275 ? -13.931 7.574 15.804 1.00 98.38 275 VAL A CA 1
ATOM 2104 C C . VAL A 1 275 ? -14.266 8.778 16.692 1.00 98.38 275 VAL A C 1
ATOM 2106 O O . VAL A 1 275 ? -15.411 8.921 17.108 1.00 98.38 275 VAL A O 1
ATOM 2109 N N . ALA A 1 276 ? -13.307 9.679 16.934 1.00 97.75 276 ALA A N 1
ATOM 2110 C CA . ALA A 1 276 ? -13.525 10.868 17.765 1.00 97.75 276 ALA A CA 1
ATOM 2111 C C . ALA A 1 276 ? -14.568 11.844 17.180 1.00 97.75 276 ALA A C 1
ATOM 2113 O O . ALA A 1 276 ? -15.299 12.491 17.922 1.00 97.75 276 ALA A O 1
ATOM 2114 N N . ASP A 1 277 ? -14.658 11.916 15.851 1.00 97.50 277 ASP A N 1
ATOM 2115 C CA . ASP A 1 277 ? -15.608 12.732 15.089 1.00 97.50 277 ASP A CA 1
ATOM 2116 C C . ASP A 1 277 ? -16.972 12.023 14.891 1.00 97.50 277 ASP A C 1
ATOM 2118 O O . ASP A 1 277 ? -17.812 12.504 14.132 1.00 97.50 277 ASP A O 1
ATOM 2122 N N . GLY A 1 278 ? -17.195 10.854 15.513 1.00 97.06 278 GLY A N 1
ATOM 2123 C CA . GLY A 1 278 ? -18.461 10.104 15.473 1.00 97.06 278 GLY A CA 1
ATOM 2124 C C . GLY A 1 278 ? -18.818 9.451 14.127 1.00 97.06 278 GLY A C 1
ATOM 2125 O O . GLY A 1 278 ? -19.906 8.902 13.976 1.00 97.06 278 GLY A O 1
ATOM 2126 N N . GLN A 1 279 ? -17.917 9.480 13.141 1.00 97.38 279 GLN A N 1
ATOM 2127 C CA . GLN A 1 279 ? -18.112 8.889 11.807 1.00 97.38 279 GLN A CA 1
ATOM 2128 C C . GLN A 1 279 ? -17.856 7.374 11.754 1.00 97.38 279 GLN A C 1
ATOM 2130 O O . GLN A 1 279 ? -18.180 6.720 10.758 1.00 97.38 279 GLN A O 1
ATOM 2135 N N . ILE A 1 280 ? -17.242 6.817 12.797 1.00 97.81 280 ILE A N 1
ATOM 2136 C CA . ILE A 1 280 ? -17.198 5.384 13.085 1.00 97.81 280 ILE A CA 1
ATOM 2137 C C . ILE A 1 280 ? -17.911 5.195 14.422 1.00 97.81 280 ILE A C 1
ATOM 2139 O O . ILE A 1 280 ? -17.577 5.858 15.400 1.00 97.81 280 ILE A O 1
ATOM 2143 N N . ALA A 1 281 ? -18.908 4.309 14.448 1.00 97.31 281 ALA A N 1
ATOM 2144 C CA . ALA A 1 281 ? -19.750 4.097 15.619 1.00 97.31 281 ALA A CA 1
ATOM 2145 C C . ALA A 1 281 ? -18.944 3.603 16.832 1.00 97.31 281 ALA A C 1
ATOM 2147 O O . ALA A 1 281 ? -17.990 2.828 16.692 1.00 97.31 281 ALA A O 1
ATOM 2148 N N . THR A 1 282 ? -19.378 4.003 18.025 1.00 97.50 282 THR A N 1
ATOM 2149 C CA . THR A 1 282 ? -18.897 3.441 19.292 1.00 97.50 282 THR A CA 1
ATOM 2150 C C . THR A 1 282 ? -19.087 1.919 19.31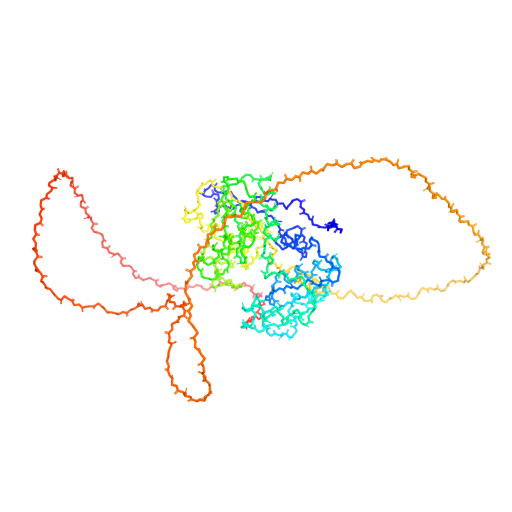8 1.00 97.50 282 THR A C 1
ATOM 2152 O O . THR A 1 282 ? -19.958 1.373 18.641 1.00 97.50 282 THR A O 1
ATOM 2155 N N . GLY A 1 283 ? -18.224 1.207 20.044 1.00 98.19 283 GLY A N 1
ATOM 2156 C CA . GLY A 1 283 ? -18.235 -0.263 20.087 1.00 98.19 283 GLY A CA 1
ATOM 2157 C C . GLY A 1 283 ? -17.678 -0.978 18.844 1.00 98.19 283 GLY A C 1
ATOM 2158 O O . GLY A 1 283 ? -17.554 -2.200 18.872 1.00 98.19 283 GLY A O 1
ATOM 2159 N N . SER A 1 284 ? -17.327 -0.263 17.764 1.00 98.31 284 SER A N 1
ATOM 2160 C CA . SER A 1 284 ? -16.846 -0.892 16.520 1.00 98.31 284 SER A CA 1
ATOM 2161 C C . SER A 1 284 ? -15.555 -1.698 16.711 1.00 98.31 284 SER A C 1
ATOM 2163 O O . SER A 1 284 ? -14.607 -1.249 17.361 1.00 98.31 284 SER A O 1
ATOM 2165 N N . ARG A 1 285 ? -15.469 -2.842 16.029 1.00 98.62 285 ARG A N 1
ATOM 2166 C CA . ARG A 1 285 ? -14.239 -3.610 15.812 1.00 98.62 285 ARG A CA 1
ATOM 2167 C C . ARG A 1 285 ? -13.584 -3.169 14.504 1.00 98.62 285 ARG A C 1
ATOM 2169 O O . ARG A 1 285 ? -14.234 -3.171 13.457 1.00 98.62 285 ARG A O 1
ATOM 2176 N N . ILE A 1 286 ? -12.305 -2.799 14.551 1.00 98.69 286 ILE A N 1
ATOM 2177 C CA . ILE A 1 286 ? -11.574 -2.240 13.405 1.00 98.69 286 ILE A CA 1
ATOM 2178 C C . ILE A 1 286 ? -10.262 -2.996 13.193 1.00 98.69 286 ILE A C 1
ATOM 2180 O O . ILE A 1 286 ? -9.426 -3.030 14.089 1.00 98.69 286 ILE A O 1
ATOM 2184 N N . ALA A 1 287 ? -10.016 -3.516 11.992 1.00 98.69 287 ALA A N 1
ATOM 2185 C CA . ALA A 1 287 ? -8.684 -3.975 11.591 1.00 98.69 287 ALA A CA 1
ATOM 2186 C C . ALA A 1 287 ? -8.006 -2.937 10.684 1.00 98.69 287 ALA A C 1
ATOM 2188 O O . ALA A 1 287 ? -8.576 -2.508 9.687 1.00 98.69 287 ALA A O 1
ATOM 2189 N N . ALA A 1 288 ? -6.773 -2.537 10.978 1.00 98.50 288 ALA A N 1
ATOM 2190 C CA . ALA A 1 288 ? -5.967 -1.671 10.122 1.00 98.50 288 ALA A CA 1
ATOM 2191 C C . ALA A 1 288 ? -4.831 -2.468 9.467 1.00 98.50 288 ALA A C 1
ATOM 2193 O O . ALA A 1 288 ? -4.060 -3.151 10.142 1.00 98.50 288 ALA A O 1
ATOM 2194 N N . VAL A 1 289 ? -4.711 -2.375 8.143 1.00 98.31 289 VAL A N 1
ATOM 2195 C CA . VAL A 1 289 ? -3.648 -3.043 7.383 1.00 98.31 289 VAL A CA 1
ATOM 2196 C C . VAL A 1 289 ? -2.357 -2.234 7.481 1.00 98.31 289 VAL A C 1
ATOM 2198 O O . VAL A 1 289 ? -2.248 -1.135 6.928 1.00 98.31 289 VAL A O 1
ATOM 2201 N N . VAL A 1 290 ? -1.341 -2.809 8.121 1.00 97.25 290 VAL A N 1
ATOM 2202 C CA . VAL A 1 290 ? 0.021 -2.265 8.126 1.00 97.25 290 VAL A CA 1
ATOM 2203 C C . VAL A 1 290 ? 0.697 -2.707 6.830 1.00 97.25 290 VAL A C 1
ATOM 2205 O O . VAL A 1 290 ? 1.203 -3.815 6.709 1.00 97.25 290 VAL A O 1
ATOM 2208 N N . THR A 1 291 ? 0.641 -1.854 5.805 1.00 93.88 291 THR A N 1
ATOM 2209 C CA . THR A 1 291 ? 1.054 -2.210 4.433 1.00 93.88 291 THR A CA 1
ATOM 2210 C C . THR A 1 291 ? 2.565 -2.217 4.180 1.00 93.88 291 THR A C 1
ATOM 2212 O O . THR A 1 291 ? 2.986 -2.507 3.060 1.00 93.88 291 THR A O 1
ATOM 2215 N N . GLY A 1 292 ? 3.373 -1.818 5.160 1.00 88.06 292 GLY A N 1
ATOM 2216 C CA . GLY A 1 292 ? 4.829 -1.774 5.062 1.00 88.06 292 GLY A CA 1
ATOM 2217 C C . GLY A 1 292 ? 5.485 -1.247 6.347 1.00 88.06 292 GLY A C 1
ATOM 2218 O O . GLY A 1 292 ? 4.809 -0.570 7.126 1.00 88.06 292 GLY A O 1
ATOM 2219 N N . PRO A 1 293 ? 6.774 -1.558 6.566 1.00 84.75 293 PRO A N 1
ATOM 2220 C CA . PRO A 1 293 ? 7.500 -1.204 7.784 1.00 84.75 293 PRO A CA 1
ATOM 2221 C C . PRO A 1 293 ? 7.851 0.295 7.864 1.00 84.75 293 PRO A C 1
ATOM 2223 O O . PRO A 1 293 ? 7.847 0.986 6.841 1.00 84.75 293 PRO A O 1
ATOM 2226 N N . PRO A 1 294 ? 8.182 0.815 9.067 1.00 78.00 294 PRO A N 1
ATOM 2227 C CA . PRO A 1 294 ? 8.397 2.245 9.332 1.00 78.00 294 PRO A CA 1
ATOM 2228 C C . PRO A 1 294 ? 9.524 2.907 8.534 1.00 78.00 294 PRO A C 1
ATOM 2230 O O . PRO A 1 294 ? 9.496 4.117 8.307 1.00 78.00 294 PRO A O 1
ATOM 2233 N N . MET A 1 295 ? 10.505 2.117 8.103 1.00 67.00 295 MET A N 1
ATOM 2234 C CA . MET A 1 295 ? 11.520 2.507 7.132 1.00 67.00 295 MET A CA 1
ATOM 2235 C C . MET A 1 295 ? 11.466 1.542 5.953 1.00 67.00 295 MET A C 1
ATOM 2237 O O . MET A 1 295 ? 11.119 0.375 6.120 1.00 67.00 295 MET A O 1
ATOM 2241 N N . ASN A 1 296 ? 11.852 2.008 4.763 1.00 61.09 296 ASN A N 1
ATOM 2242 C CA . ASN A 1 296 ? 12.067 1.109 3.633 1.00 61.09 296 ASN A CA 1
ATOM 2243 C C . ASN A 1 296 ? 13.125 0.057 4.041 1.00 61.09 296 ASN A C 1
ATOM 2245 O O . ASN A 1 296 ? 14.198 0.473 4.485 1.00 61.09 296 ASN A O 1
ATOM 2249 N N . PRO A 1 297 ? 12.879 -1.262 3.914 1.00 52.69 297 PRO A N 1
ATOM 2250 C CA . PRO A 1 297 ? 13.816 -2.280 4.399 1.00 52.69 297 PRO A CA 1
ATOM 2251 C C . PRO A 1 297 ? 15.217 -2.186 3.798 1.00 52.69 297 PRO A C 1
ATOM 2253 O O . PRO A 1 297 ? 16.210 -2.468 4.459 1.00 52.69 297 PRO A O 1
ATOM 2256 N N . VAL A 1 298 ? 15.298 -1.687 2.567 1.00 51.78 298 VAL A N 1
ATOM 2257 C CA . VAL A 1 298 ? 16.550 -1.349 1.885 1.00 51.78 298 VAL A CA 1
ATOM 2258 C C . VAL A 1 298 ? 17.404 -0.344 2.672 1.00 51.78 298 VAL A C 1
ATOM 2260 O O . VAL A 1 298 ? 18.630 -0.445 2.703 1.00 51.78 298 VAL A O 1
ATOM 2263 N N . ALA A 1 299 ? 16.776 0.628 3.339 1.00 45.97 299 ALA A N 1
ATOM 2264 C CA . ALA A 1 299 ? 17.501 1.565 4.188 1.00 45.97 299 ALA A CA 1
ATOM 2265 C C . ALA A 1 299 ? 18.112 0.838 5.396 1.00 45.97 299 ALA A C 1
ATOM 2267 O O . ALA A 1 299 ? 19.256 1.117 5.742 1.00 45.97 299 ALA A O 1
ATOM 2268 N N . LEU A 1 300 ? 17.406 -0.140 5.981 1.00 46.97 300 LEU A N 1
ATOM 2269 C CA . LEU A 1 300 ? 17.920 -0.951 7.089 1.00 46.97 300 LEU A CA 1
ATOM 2270 C C . LEU A 1 300 ? 19.128 -1.793 6.665 1.00 46.97 300 LEU A C 1
ATOM 2272 O O . LEU A 1 300 ? 20.139 -1.753 7.359 1.00 46.97 300 LEU A O 1
ATOM 2276 N N . SER A 1 301 ? 19.085 -2.486 5.521 1.00 44.56 301 SER A N 1
ATOM 2277 C CA . SER A 1 301 ? 20.247 -3.257 5.051 1.00 44.56 301 SER A CA 1
ATOM 2278 C C . SER A 1 301 ? 21.460 -2.359 4.782 1.00 44.56 301 SER A C 1
ATOM 2280 O O . SER A 1 301 ? 22.566 -2.692 5.200 1.00 44.56 301 SER A O 1
ATOM 2282 N N . SER A 1 302 ? 21.263 -1.178 4.180 1.00 41.47 302 SER A N 1
ATOM 2283 C CA . SER A 1 302 ? 22.356 -0.212 3.976 1.00 41.47 302 SER A CA 1
ATOM 2284 C C . SER A 1 302 ? 22.904 0.387 5.283 1.00 41.47 302 SER A C 1
ATOM 2286 O O . SER A 1 302 ? 24.114 0.561 5.410 1.00 41.47 302 SER A O 1
ATOM 2288 N N . LEU A 1 303 ? 22.049 0.641 6.282 1.00 37.41 303 LEU A N 1
ATOM 2289 C CA . LEU A 1 303 ? 22.454 1.158 7.593 1.00 37.41 303 LEU A CA 1
ATOM 2290 C C . LEU A 1 303 ? 23.194 0.103 8.423 1.00 37.41 303 LEU A C 1
ATOM 2292 O O . LEU A 1 303 ? 24.199 0.429 9.042 1.00 37.41 303 LEU A O 1
ATOM 2296 N N . VAL A 1 304 ? 22.759 -1.159 8.399 1.00 38.75 304 VAL A N 1
ATOM 2297 C CA . VAL A 1 304 ? 23.436 -2.270 9.095 1.00 38.75 304 VAL A CA 1
ATOM 2298 C C . VAL A 1 304 ? 24.821 -2.540 8.491 1.00 38.75 304 VAL A C 1
ATOM 2300 O O . VAL A 1 304 ? 25.786 -2.747 9.229 1.00 38.75 304 VAL A O 1
ATOM 2303 N N . VAL A 1 305 ? 24.955 -2.451 7.162 1.00 38.19 305 VAL A N 1
ATOM 2304 C CA . VAL A 1 305 ? 26.260 -2.529 6.480 1.00 38.19 305 VAL A CA 1
ATOM 2305 C C . VAL A 1 305 ? 27.164 -1.343 6.851 1.00 38.19 305 VAL A C 1
ATOM 2307 O O . VAL A 1 305 ? 28.359 -1.541 7.054 1.00 38.19 305 VAL A O 1
ATOM 2310 N N . GLN A 1 306 ? 26.621 -0.130 7.008 1.00 32.72 306 GLN A N 1
ATOM 2311 C CA . GLN A 1 306 ? 27.399 1.050 7.424 1.00 32.72 306 GLN A CA 1
ATOM 2312 C C . GLN A 1 306 ? 27.698 1.128 8.932 1.00 32.72 306 GLN A C 1
ATOM 2314 O O . GLN A 1 306 ? 28.630 1.827 9.321 1.00 32.72 306 GLN A O 1
ATOM 2319 N N . GLN A 1 307 ? 26.943 0.430 9.787 1.00 30.72 307 GLN A N 1
ATOM 2320 C CA . GLN A 1 307 ? 27.120 0.454 11.247 1.00 30.72 307 GLN A CA 1
ATOM 2321 C C . GLN A 1 307 ? 27.968 -0.694 11.808 1.00 30.72 307 GLN A C 1
ATOM 2323 O O . GLN A 1 307 ? 28.122 -0.779 13.022 1.00 30.72 307 GLN A O 1
ATOM 2328 N N . SER A 1 308 ? 28.556 -1.548 10.966 1.00 27.34 308 SER A N 1
ATOM 2329 C CA . SER A 1 308 ? 29.534 -2.549 11.415 1.00 27.34 308 SER A CA 1
ATOM 2330 C C . SER A 1 308 ? 30.893 -1.880 11.690 1.00 27.34 308 SER A C 1
ATOM 2332 O O . SER A 1 308 ? 31.574 -1.506 10.732 1.00 27.34 308 SER A O 1
ATOM 2334 N N . PRO A 1 309 ? 31.343 -1.721 12.954 1.00 35.44 309 PRO A N 1
ATOM 2335 C CA . PRO A 1 309 ? 32.671 -1.189 13.233 1.00 35.44 309 PRO A CA 1
ATOM 2336 C C . PRO A 1 309 ? 33.695 -2.263 12.865 1.00 35.44 309 PRO A C 1
ATOM 2338 O O . PRO A 1 309 ? 33.514 -3.434 13.205 1.00 35.44 309 PRO A O 1
ATOM 2341 N N . GLY A 1 310 ? 34.778 -1.881 12.186 1.00 37.53 310 GLY A N 1
ATOM 2342 C CA . GLY A 1 310 ? 35.830 -2.825 11.815 1.00 37.53 310 GLY A CA 1
ATOM 2343 C C . GLY A 1 310 ? 36.390 -3.543 13.044 1.00 37.53 310 GLY A C 1
ATOM 2344 O O . GLY A 1 310 ? 37.023 -2.917 13.894 1.00 37.53 310 GLY A O 1
ATOM 2345 N N . ALA A 1 311 ? 36.172 -4.858 13.130 1.00 28.62 311 ALA A N 1
ATOM 2346 C CA . ALA A 1 311 ? 36.802 -5.683 14.151 1.00 28.62 311 ALA A CA 1
ATOM 2347 C C . ALA A 1 311 ? 38.333 -5.573 14.009 1.00 28.62 311 ALA A C 1
ATOM 2349 O O . ALA A 1 311 ? 38.846 -5.676 12.888 1.00 28.62 311 ALA A O 1
ATOM 2350 N N . PRO A 1 312 ? 39.085 -5.352 15.103 1.00 30.20 312 PRO A N 1
ATOM 2351 C CA . PRO A 1 312 ? 40.523 -5.161 15.014 1.00 30.20 312 PRO A CA 1
ATOM 2352 C C . PRO A 1 312 ? 41.191 -6.429 14.476 1.00 30.20 312 PRO A C 1
ATOM 2354 O O . PRO A 1 312 ? 40.952 -7.533 14.967 1.00 30.20 312 PRO A O 1
ATOM 2357 N N . ILE A 1 313 ? 42.059 -6.259 13.475 1.00 33.66 313 ILE A N 1
ATOM 2358 C CA . ILE A 1 313 ? 42.834 -7.352 12.885 1.00 33.66 313 ILE A CA 1
ATOM 2359 C C . ILE A 1 313 ? 43.806 -7.884 13.944 1.00 33.66 313 ILE A C 1
ATOM 2361 O O . ILE A 1 313 ? 44.903 -7.356 14.141 1.00 33.66 313 ILE A O 1
ATOM 2365 N N . LEU A 1 314 ? 43.397 -8.956 14.623 1.00 28.59 314 LEU A N 1
ATOM 2366 C CA . LEU A 1 314 ? 44.253 -9.745 15.499 1.00 28.59 314 LEU A CA 1
ATOM 2367 C C . LEU A 1 314 ? 45.383 -10.351 14.661 1.00 28.59 314 LEU A C 1
ATOM 2369 O O . LEU A 1 314 ? 45.196 -11.336 13.944 1.00 28.59 314 LEU A O 1
ATOM 2373 N N . ARG A 1 315 ? 46.573 -9.742 14.749 1.00 29.48 315 ARG A N 1
ATOM 2374 C CA . ARG A 1 315 ? 47.805 -10.281 14.164 1.00 29.48 315 ARG A CA 1
ATOM 2375 C C . ARG A 1 315 ? 48.026 -11.694 14.701 1.00 29.48 315 ARG A C 1
ATOM 2377 O O . ARG A 1 315 ? 48.309 -11.869 15.885 1.00 29.48 315 ARG A O 1
ATOM 2384 N N . GLN A 1 316 ? 47.925 -12.695 13.830 1.00 30.25 316 GLN A N 1
ATOM 2385 C CA . GLN A 1 316 ? 48.254 -14.068 14.197 1.00 30.25 316 GLN A CA 1
ATOM 2386 C C . GLN A 1 316 ? 49.751 -14.162 14.519 1.00 30.25 316 GLN A C 1
ATOM 2388 O O . GLN A 1 316 ? 50.595 -13.846 13.680 1.00 30.25 316 GLN A O 1
ATOM 2393 N N . GLN A 1 317 ? 50.083 -14.598 15.735 1.00 28.50 317 GLN A N 1
ATOM 2394 C CA . GLN A 1 317 ? 51.456 -14.956 16.085 1.00 28.50 317 GLN A CA 1
ATOM 2395 C C . GLN A 1 317 ? 51.877 -16.236 15.334 1.00 28.50 317 GLN A C 1
ATOM 2397 O O . GLN A 1 317 ? 51.051 -17.135 15.146 1.00 28.50 317 GLN A O 1
ATOM 2402 N N . PRO A 1 318 ? 53.149 -16.360 14.915 1.00 29.45 318 PRO A N 1
ATOM 2403 C CA . PRO A 1 318 ? 53.612 -17.526 14.173 1.00 29.45 318 PRO A CA 1
ATOM 2404 C C . PRO A 1 318 ? 53.668 -18.773 15.070 1.00 29.45 318 PRO A C 1
ATOM 2406 O O . PRO A 1 318 ? 54.368 -18.798 16.081 1.00 29.45 318 PRO A O 1
ATOM 2409 N N . ARG A 1 319 ? 52.967 -19.846 14.677 1.00 31.59 319 ARG A N 1
ATOM 2410 C CA . ARG A 1 319 ? 53.100 -21.163 15.325 1.00 31.59 319 ARG A CA 1
ATOM 2411 C C . ARG A 1 319 ? 54.419 -21.848 14.919 1.00 31.59 319 ARG A C 1
ATOM 2413 O O . ARG A 1 319 ? 54.821 -21.744 13.759 1.00 31.59 319 ARG A O 1
ATOM 2420 N N . PRO A 1 320 ? 55.087 -22.579 15.832 1.00 30.31 320 PRO A N 1
ATOM 2421 C CA . PRO A 1 320 ? 56.374 -23.209 15.552 1.00 30.31 320 PRO A CA 1
ATOM 2422 C C . PRO A 1 320 ? 56.249 -24.438 14.638 1.00 30.31 320 PRO A C 1
ATOM 2424 O O . PRO A 1 320 ? 55.262 -25.174 14.664 1.00 30.31 320 PRO A O 1
ATOM 2427 N N . ARG A 1 321 ? 57.300 -24.680 13.845 1.00 32.12 321 ARG A N 1
ATOM 2428 C CA . ARG A 1 321 ? 57.412 -25.807 12.904 1.00 32.12 321 ARG A CA 1
ATOM 2429 C C . ARG A 1 321 ? 57.399 -27.161 13.633 1.00 32.12 321 ARG A C 1
ATOM 2431 O O . ARG A 1 321 ? 58.146 -27.348 14.591 1.00 32.12 321 ARG A O 1
ATOM 2438 N N . ARG A 1 322 ? 56.671 -28.150 13.100 1.00 33.50 322 ARG A N 1
ATOM 2439 C CA . ARG A 1 322 ? 56.914 -29.585 13.357 1.00 33.50 322 ARG A CA 1
ATOM 2440 C C . ARG A 1 322 ? 57.296 -30.308 12.060 1.00 33.50 322 ARG A C 1
ATOM 2442 O O . ARG A 1 322 ? 56.950 -29.862 10.970 1.00 33.50 322 ARG A O 1
ATOM 2449 N N . ARG A 1 323 ? 58.112 -31.356 12.207 1.00 30.14 323 ARG A N 1
ATOM 2450 C CA . ARG A 1 323 ? 58.846 -32.047 11.130 1.00 30.14 323 ARG A CA 1
ATOM 2451 C C . ARG A 1 323 ? 57.954 -32.988 10.302 1.00 30.14 323 ARG A C 1
ATOM 2453 O O . ARG A 1 323 ? 56.925 -33.452 10.781 1.00 30.14 323 ARG A O 1
ATOM 2460 N N . ALA A 1 324 ? 58.414 -33.289 9.085 1.00 29.84 324 ALA A N 1
ATOM 2461 C CA . ALA A 1 324 ? 57.969 -34.421 8.258 1.00 29.84 324 ALA A CA 1
ATOM 2462 C C . ALA A 1 324 ? 58.303 -35.774 8.946 1.00 29.84 324 ALA A C 1
ATOM 2464 O O . ALA A 1 324 ? 59.020 -35.760 9.945 1.00 29.84 324 ALA A O 1
ATOM 2465 N N . GLN A 1 325 ? 57.873 -36.972 8.526 1.00 28.77 325 GLN A N 1
ATOM 2466 C CA . GLN A 1 325 ? 57.453 -37.584 7.237 1.00 28.77 325 GLN A CA 1
ATOM 2467 C C . GLN A 1 325 ? 56.720 -38.928 7.612 1.00 28.77 325 GLN A C 1
ATOM 2469 O O . GLN A 1 325 ? 56.528 -39.130 8.813 1.00 28.77 325 GLN A O 1
ATOM 2474 N N . PRO A 1 326 ? 56.377 -39.904 6.728 1.00 37.72 326 PRO A N 1
ATOM 2475 C CA . PRO A 1 326 ? 56.298 -39.937 5.261 1.00 37.72 326 PRO A CA 1
ATOM 2476 C C . PRO A 1 326 ? 54.926 -40.425 4.705 1.00 37.72 326 PRO A C 1
ATOM 2478 O O . PRO A 1 326 ? 53.951 -40.574 5.434 1.00 37.72 326 PRO A O 1
ATOM 2481 N N . ARG A 1 327 ? 54.841 -40.629 3.379 1.00 32.44 327 ARG A N 1
ATOM 2482 C CA . ARG A 1 327 ? 53.648 -41.064 2.610 1.00 32.44 327 ARG A CA 1
ATOM 2483 C C . ARG A 1 327 ? 53.709 -42.556 2.250 1.00 32.44 327 ARG A C 1
ATOM 2485 O O . ARG A 1 327 ? 54.811 -43.035 2.033 1.00 32.44 327 ARG A O 1
ATOM 2492 N N . HIS A 1 328 ? 52.559 -43.203 2.012 1.00 31.33 328 HIS A N 1
ATOM 2493 C CA . HIS A 1 328 ? 52.382 -44.354 1.093 1.00 31.33 328 HIS A CA 1
ATOM 2494 C C . HIS A 1 328 ? 50.897 -44.447 0.611 1.00 31.33 328 HIS A C 1
ATOM 2496 O O . HIS A 1 328 ? 50.104 -43.616 1.060 1.00 31.33 328 HIS A O 1
ATOM 2502 N N . PRO A 1 329 ? 50.527 -45.260 -0.413 1.00 40.38 329 PRO A N 1
ATOM 2503 C CA . PRO A 1 329 ? 49.781 -44.707 -1.557 1.00 40.38 329 PRO A CA 1
ATOM 2504 C C . PRO A 1 329 ? 48.347 -45.225 -1.821 1.00 40.38 329 PRO A C 1
ATOM 2506 O O . PRO A 1 329 ? 47.927 -46.266 -1.335 1.00 40.38 329 PRO A O 1
ATOM 2509 N N . VAL A 1 330 ? 47.664 -44.464 -2.689 1.00 33.06 330 VAL A N 1
ATOM 2510 C CA . VAL A 1 330 ? 46.620 -44.803 -3.689 1.00 33.06 330 VAL A CA 1
ATOM 2511 C C . VAL A 1 330 ? 45.994 -46.213 -3.658 1.00 33.06 330 VAL A C 1
ATOM 2513 O O . VAL A 1 330 ? 46.655 -47.201 -3.964 1.00 33.06 330 VAL A O 1
ATOM 2516 N N . GLY A 1 331 ? 44.664 -46.259 -3.494 1.00 30.67 331 GLY A N 1
ATOM 2517 C CA . GLY A 1 331 ? 43.788 -47.394 -3.830 1.00 30.67 331 GLY A CA 1
ATOM 2518 C C . GLY A 1 331 ? 42.669 -46.977 -4.802 1.00 30.67 331 GLY A C 1
ATOM 2519 O O . GLY A 1 331 ? 42.280 -45.810 -4.834 1.00 30.67 331 GLY A O 1
ATOM 2520 N N . GLN A 1 332 ? 42.186 -47.905 -5.634 1.00 29.72 332 GLN A N 1
ATOM 2521 C CA . GLN A 1 332 ? 41.263 -47.639 -6.754 1.00 29.72 332 GLN A CA 1
ATOM 2522 C C . GLN A 1 332 ? 39.774 -47.896 -6.430 1.00 29.72 332 GLN A C 1
ATOM 2524 O O . GLN A 1 332 ? 39.465 -48.714 -5.575 1.00 29.72 332 GLN A O 1
ATOM 2529 N N . ARG A 1 333 ? 38.894 -47.247 -7.220 1.00 29.23 333 ARG A N 1
ATOM 2530 C CA . ARG A 1 333 ? 37.547 -47.667 -7.699 1.00 29.23 333 ARG A CA 1
ATOM 2531 C C . ARG A 1 333 ? 36.619 -48.484 -6.774 1.00 29.23 333 ARG A C 1
ATOM 2533 O O . ARG A 1 333 ? 36.908 -49.642 -6.520 1.00 29.23 333 ARG A O 1
ATOM 2540 N N . VAL A 1 334 ? 35.373 -48.009 -6.622 1.00 28.89 334 VAL A N 1
ATOM 2541 C CA . VAL A 1 334 ? 34.159 -48.699 -7.138 1.00 28.89 334 VAL A CA 1
ATOM 2542 C C . VAL A 1 334 ? 33.127 -47.643 -7.575 1.00 28.89 334 VAL A C 1
ATOM 2544 O O . VAL A 1 334 ? 32.929 -46.651 -6.881 1.00 28.89 334 VAL A O 1
ATOM 2547 N N . VAL A 1 335 ? 32.461 -47.877 -8.710 1.00 32.19 335 VAL A N 1
ATOM 2548 C CA . VAL A 1 335 ? 31.195 -47.236 -9.116 1.00 32.19 335 VAL A CA 1
ATOM 2549 C C . VAL A 1 335 ? 30.209 -48.365 -9.429 1.00 32.19 335 VAL A C 1
ATOM 2551 O O . VAL A 1 335 ? 30.603 -49.280 -10.155 1.00 32.19 335 VAL A O 1
ATOM 2554 N N . PRO A 1 336 ? 28.959 -48.319 -8.945 1.00 32.84 336 PRO A N 1
ATOM 2555 C CA . PRO A 1 336 ? 27.854 -49.059 -9.533 1.00 32.84 336 PRO A CA 1
ATOM 2556 C C . PRO A 1 336 ? 26.945 -48.123 -10.346 1.00 32.84 336 PRO A C 1
ATOM 2558 O O . PRO A 1 336 ? 26.507 -47.079 -9.867 1.00 32.84 336 PRO A O 1
ATOM 2561 N N . ASP A 1 337 ? 26.675 -48.530 -11.581 1.00 27.28 337 ASP A N 1
ATOM 2562 C CA . ASP A 1 337 ? 25.674 -47.957 -12.487 1.00 27.28 337 ASP A CA 1
ATOM 2563 C C . ASP A 1 337 ? 24.471 -48.930 -12.585 1.00 27.28 337 ASP A C 1
ATOM 2565 O O . ASP A 1 337 ? 24.476 -49.991 -11.957 1.00 27.28 337 ASP A O 1
ATOM 2569 N N . VAL A 1 338 ? 23.510 -48.613 -13.458 1.00 30.09 338 VAL A N 1
ATOM 2570 C CA . VAL A 1 338 ? 22.392 -49.434 -13.962 1.00 30.09 338 VAL A CA 1
ATOM 2571 C C . VAL A 1 338 ? 21.095 -49.396 -13.139 1.00 30.09 338 VAL A C 1
ATOM 2573 O O . VAL A 1 338 ? 21.017 -49.851 -12.002 1.00 30.09 338 VAL A O 1
ATOM 2576 N N . GLY A 1 339 ? 20.015 -48.938 -13.791 1.00 25.23 339 GLY A N 1
ATOM 2577 C CA . GLY A 1 339 ? 18.650 -49.008 -13.248 1.00 25.23 339 GLY A CA 1
ATOM 2578 C C . GLY A 1 339 ? 17.516 -48.444 -14.122 1.00 25.23 339 GLY A C 1
ATOM 2579 O O . GLY A 1 339 ? 16.428 -48.197 -13.605 1.00 25.23 339 GLY A O 1
ATOM 2580 N N . ALA A 1 340 ? 17.723 -48.203 -15.422 1.00 28.86 340 ALA A N 1
ATOM 2581 C CA . ALA A 1 340 ? 16.681 -47.643 -16.291 1.00 28.86 340 ALA A CA 1
ATOM 2582 C C . ALA A 1 340 ? 15.660 -48.712 -16.732 1.00 28.86 340 ALA A C 1
ATOM 2584 O O . ALA A 1 340 ? 16.009 -49.649 -17.448 1.00 28.86 340 ALA A O 1
ATOM 2585 N N . PHE A 1 341 ? 14.387 -48.544 -16.358 1.00 27.28 341 PHE A N 1
ATOM 2586 C CA . PHE A 1 341 ? 13.284 -49.386 -16.836 1.00 27.28 341 PHE A CA 1
ATOM 2587 C C . PHE A 1 341 ? 12.586 -48.776 -18.058 1.00 27.28 341 PHE A C 1
ATOM 2589 O O . PHE A 1 341 ? 12.235 -47.596 -18.076 1.00 27.28 341 PHE A O 1
ATOM 2596 N N . HIS A 1 342 ? 12.338 -49.608 -19.071 1.00 29.45 342 HIS A N 1
ATOM 2597 C CA . HIS A 1 342 ? 11.637 -49.233 -20.298 1.00 29.45 342 HIS A CA 1
ATOM 2598 C C . HIS A 1 342 ? 10.731 -50.387 -20.745 1.00 29.45 342 HIS A C 1
ATOM 2600 O O . HIS A 1 342 ? 11.248 -51.465 -21.025 1.00 29.45 342 HIS A O 1
ATOM 2606 N N . GLN A 1 343 ? 9.407 -50.172 -20.776 1.00 29.78 343 GLN A N 1
ATOM 2607 C CA . GLN A 1 343 ? 8.330 -50.992 -21.387 1.00 29.78 343 GLN A CA 1
ATOM 2608 C C . GLN A 1 343 ? 6.972 -50.468 -20.844 1.00 29.78 343 GLN A C 1
ATOM 2610 O O . GLN A 1 343 ? 6.916 -50.094 -19.680 1.00 29.78 343 GLN A O 1
ATOM 2615 N N . ARG A 1 344 ? 5.842 -50.370 -21.567 1.00 26.72 344 ARG A N 1
ATOM 2616 C CA . ARG A 1 344 ? 5.447 -50.727 -22.951 1.00 26.72 344 ARG A CA 1
ATOM 2617 C C . ARG A 1 344 ? 4.503 -49.660 -23.531 1.00 26.72 344 ARG A C 1
ATOM 2619 O O . ARG A 1 344 ? 3.759 -49.026 -22.792 1.00 26.72 344 ARG A O 1
ATOM 2626 N N . ARG A 1 345 ? 4.441 -49.567 -24.865 1.00 30.73 345 ARG A N 1
ATOM 2627 C CA . ARG A 1 345 ? 3.244 -49.096 -25.588 1.00 30.73 345 ARG A CA 1
ATOM 2628 C C . ARG A 1 345 ? 2.316 -50.283 -25.865 1.00 30.73 345 ARG A C 1
ATOM 2630 O O . ARG A 1 345 ? 2.795 -51.313 -26.332 1.00 30.73 345 ARG A O 1
ATOM 2637 N N . THR A 1 346 ? 1.011 -50.078 -25.728 1.00 31.69 346 THR A N 1
ATOM 2638 C CA . THR A 1 346 ? -0.044 -50.769 -26.492 1.00 31.69 346 THR A CA 1
ATOM 2639 C C . THR A 1 346 ? -1.086 -49.725 -26.897 1.00 31.69 346 THR A C 1
ATOM 2641 O O . THR A 1 346 ? -1.355 -48.803 -26.131 1.00 31.69 346 THR A O 1
ATOM 2644 N N . GLY A 1 347 ? -1.592 -49.805 -28.131 1.00 26.84 347 GLY A N 1
ATOM 2645 C CA . GLY A 1 347 ? -2.501 -48.810 -28.719 1.00 26.84 347 GLY A CA 1
ATOM 2646 C C . GLY A 1 347 ? -3.928 -49.324 -28.937 1.00 26.84 347 GLY A C 1
ATOM 2647 O O . GLY A 1 347 ? -4.304 -50.354 -28.384 1.00 26.84 347 GLY A O 1
ATOM 2648 N N . ASN A 1 348 ? -4.651 -48.622 -29.821 1.00 29.20 348 ASN A N 1
ATOM 2649 C CA . ASN A 1 348 ? -6.084 -48.732 -30.161 1.00 29.20 348 ASN A CA 1
ATOM 2650 C C . ASN A 1 348 ? -7.033 -48.154 -29.082 1.00 29.20 348 ASN A C 1
ATOM 2652 O O . ASN A 1 348 ? -6.825 -48.369 -27.897 1.00 29.20 348 ASN A O 1
ATOM 2656 N N . GLY A 1 349 ? -8.096 -47.412 -29.423 1.00 26.66 349 GLY A N 1
ATOM 2657 C CA . GLY A 1 349 ? -8.529 -46.927 -30.743 1.00 26.66 349 GLY A CA 1
ATOM 2658 C C . GLY A 1 349 ? -9.850 -46.127 -30.685 1.00 26.66 349 GLY A C 1
ATOM 2659 O O . GLY A 1 349 ? -10.446 -45.997 -29.624 1.00 26.66 349 GLY A O 1
ATOM 2660 N N . HIS A 1 350 ? -10.301 -45.657 -31.856 1.00 28.59 350 HIS A N 1
ATOM 2661 C CA . HIS A 1 350 ? -11.610 -45.042 -32.179 1.00 28.59 350 HIS A CA 1
ATOM 2662 C C . HIS A 1 350 ? -11.931 -43.574 -31.781 1.00 28.59 350 HIS A C 1
ATOM 2664 O O . HIS A 1 350 ? -12.118 -43.198 -30.630 1.00 28.59 350 HIS A O 1
ATOM 2670 N N . HIS A 1 351 ? -12.107 -42.775 -32.844 1.00 28.19 351 HIS A N 1
ATOM 2671 C CA . HIS A 1 351 ? -12.895 -41.536 -32.980 1.00 28.19 351 HIS A CA 1
ATOM 2672 C C . HIS A 1 351 ? -14.426 -41.814 -32.960 1.00 28.19 351 HIS A C 1
ATOM 2674 O O . HIS A 1 351 ? -14.810 -42.982 -32.993 1.00 28.19 351 HIS A O 1
ATOM 2680 N N . PRO A 1 352 ? -15.320 -40.815 -33.162 1.00 41.06 352 PRO A N 1
ATOM 2681 C CA . PRO A 1 352 ? -15.364 -39.430 -32.655 1.00 41.06 352 PRO A CA 1
ATOM 2682 C C . PRO A 1 352 ? -16.763 -39.068 -32.085 1.00 41.06 352 PRO A C 1
ATOM 2684 O O . PRO A 1 352 ? -17.740 -39.769 -32.339 1.00 41.06 352 PRO A O 1
ATOM 2687 N N . ARG A 1 353 ? -16.925 -37.889 -31.458 1.00 27.19 353 ARG A N 1
ATOM 2688 C CA . ARG A 1 353 ? -18.218 -37.166 -31.472 1.00 27.19 353 ARG A CA 1
ATOM 2689 C C . ARG A 1 353 ? -18.031 -35.661 -31.662 1.00 27.19 353 ARG A C 1
ATOM 2691 O O . ARG A 1 353 ? -17.286 -35.023 -30.927 1.00 27.19 353 ARG A O 1
ATOM 2698 N N . GLN A 1 354 ? -18.725 -35.122 -32.661 1.00 26.02 354 GLN A N 1
ATOM 2699 C CA . GLN A 1 354 ? -18.927 -33.689 -32.863 1.00 26.02 354 GLN A CA 1
ATOM 2700 C C . GLN A 1 354 ? -19.949 -33.165 -31.846 1.00 26.02 354 GLN A C 1
ATOM 2702 O O . GLN A 1 354 ? -20.911 -33.867 -31.535 1.00 26.02 354 GLN A O 1
ATOM 2707 N N . ILE A 1 355 ? -19.803 -31.910 -31.416 1.00 26.12 355 ILE A N 1
ATOM 2708 C CA . ILE A 1 355 ? -20.924 -31.096 -30.931 1.00 26.12 355 ILE A CA 1
ATOM 2709 C C . ILE A 1 355 ? -20.868 -29.757 -31.666 1.00 26.12 355 ILE A C 1
ATOM 2711 O O . ILE A 1 355 ? -19.824 -29.109 -31.724 1.00 26.12 355 ILE A O 1
ATOM 2715 N N . VAL A 1 356 ? -22.002 -29.379 -32.250 1.00 23.41 356 VAL A N 1
ATOM 2716 C CA . VAL A 1 356 ? -22.242 -28.114 -32.949 1.00 23.41 356 VAL A CA 1
ATOM 2717 C C . VAL A 1 356 ? -23.103 -27.231 -32.050 1.00 23.41 356 VAL A C 1
ATOM 2719 O O . VAL A 1 356 ? -24.110 -27.706 -31.536 1.00 23.41 356 VAL A O 1
ATOM 2722 N N . LEU A 1 357 ? -22.752 -25.950 -31.917 1.00 22.81 357 LEU A N 1
ATOM 2723 C CA . LEU A 1 357 ? -23.663 -24.874 -31.504 1.00 22.81 357 LEU A CA 1
ATOM 2724 C C . LEU A 1 357 ? -23.131 -23.569 -32.132 1.00 22.81 357 LEU A C 1
ATOM 2726 O O . LEU A 1 357 ? -22.092 -23.059 -31.733 1.00 22.81 357 LEU A O 1
ATOM 2730 N N . ILE A 1 358 ? -23.604 -23.213 -33.328 1.00 25.53 358 ILE A N 1
ATOM 2731 C CA . ILE A 1 358 ? -24.665 -22.210 -33.554 1.00 25.53 358 ILE A CA 1
ATOM 2732 C C . ILE A 1 358 ? -24.319 -20.859 -32.908 1.00 25.53 358 ILE A C 1
ATOM 2734 O O . ILE A 1 358 ? -24.565 -20.630 -31.727 1.00 25.53 358 ILE A O 1
ATOM 2738 N N . GLY A 1 359 ? -23.779 -19.952 -33.726 1.00 22.67 359 GLY A N 1
ATOM 2739 C CA . GLY A 1 359 ? -23.672 -18.531 -33.406 1.00 22.67 359 GLY A CA 1
ATOM 2740 C C . GLY A 1 359 ? -24.908 -17.764 -33.879 1.00 22.67 359 GLY A C 1
ATOM 2741 O O . GLY A 1 359 ? -25.467 -18.067 -34.932 1.00 22.67 359 GLY A O 1
ATOM 2742 N N . LEU A 1 360 ? -25.311 -16.752 -33.112 1.00 23.11 360 LEU A N 1
ATOM 2743 C CA . LEU A 1 360 ? -26.384 -15.818 -33.456 1.00 23.11 360 LEU A CA 1
ATOM 2744 C C . LEU A 1 360 ? -25.773 -14.448 -33.763 1.00 23.11 360 LEU A C 1
ATOM 2746 O O . LEU A 1 360 ? -25.246 -13.777 -32.878 1.00 23.11 360 LEU A O 1
ATOM 2750 N N . THR A 1 361 ? -25.847 -14.035 -35.027 1.00 22.75 361 THR A N 1
ATOM 2751 C CA . THR A 1 361 ? -25.476 -12.688 -35.473 1.00 22.75 361 THR A CA 1
ATOM 2752 C C . THR A 1 361 ? -26.749 -11.894 -35.723 1.00 22.75 361 THR A C 1
ATOM 2754 O O . THR A 1 361 ? -27.553 -12.275 -36.569 1.00 22.75 361 THR A O 1
ATOM 2757 N N . VAL A 1 362 ? -26.928 -10.777 -35.016 1.00 24.25 362 VAL A N 1
ATOM 2758 C CA . VAL A 1 362 ? -27.994 -9.811 -35.313 1.00 24.25 362 VAL A CA 1
ATOM 2759 C C . VAL A 1 362 ? -27.385 -8.671 -36.116 1.00 24.25 362 VAL A C 1
ATOM 2761 O O . VAL A 1 362 ? -26.540 -7.933 -35.615 1.00 24.25 362 VAL A O 1
ATOM 2764 N N . ALA A 1 363 ? -27.813 -8.539 -37.368 1.00 23.94 363 ALA A N 1
ATOM 2765 C CA . ALA A 1 363 ? -27.478 -7.408 -38.217 1.00 23.94 363 ALA A CA 1
ATOM 2766 C C . ALA A 1 363 ? -28.641 -6.409 -38.227 1.00 23.94 363 ALA A C 1
ATOM 2768 O O . ALA A 1 363 ? -29.786 -6.793 -38.452 1.00 23.94 363 ALA A O 1
ATOM 2769 N N . PHE A 1 364 ? -28.331 -5.124 -38.065 1.00 24.61 364 PHE A N 1
ATOM 2770 C CA . PHE A 1 364 ? -29.189 -4.033 -38.516 1.00 24.61 364 PHE A CA 1
ATOM 2771 C C . PHE A 1 364 ? -28.412 -3.232 -39.553 1.00 24.61 364 PHE A C 1
ATOM 2773 O O . PHE A 1 364 ? -27.344 -2.698 -39.263 1.00 24.61 364 PHE A O 1
ATOM 2780 N N . GLY A 1 365 ? -28.944 -3.174 -40.770 1.00 22.98 365 GLY A N 1
ATOM 2781 C CA . GLY A 1 365 ? -28.442 -2.305 -41.822 1.00 22.98 365 GLY A CA 1
ATOM 2782 C C . GLY A 1 365 ? -29.485 -1.253 -42.170 1.00 22.98 365 GLY A C 1
ATOM 2783 O O . GLY A 1 365 ? -30.665 -1.574 -42.284 1.00 22.98 365 GLY A O 1
ATOM 2784 N N . GLN A 1 366 ? -29.032 -0.027 -42.413 1.00 27.70 366 GLN A N 1
ATOM 2785 C CA . GLN A 1 366 ? -29.669 0.888 -43.358 1.00 27.70 366 GLN A CA 1
ATOM 2786 C C . GLN A 1 366 ? -28.594 1.512 -44.254 1.00 27.70 366 GLN A C 1
ATOM 2788 O O . GLN A 1 366 ? -27.396 1.377 -43.997 1.00 27.70 366 GLN A O 1
ATOM 2793 N N . ARG A 1 367 ? -29.028 2.056 -45.390 1.00 26.55 367 ARG A N 1
ATOM 2794 C CA . ARG A 1 367 ? -28.222 2.266 -46.599 1.00 26.55 367 ARG A CA 1
ATOM 2795 C C . ARG A 1 367 ? -28.568 3.627 -47.210 1.00 26.55 367 ARG A C 1
ATOM 2797 O O . ARG A 1 367 ? -29.645 4.143 -46.931 1.00 26.55 367 ARG A O 1
ATOM 2804 N N . LEU A 1 368 ? -27.726 4.062 -48.152 1.00 28.31 368 LEU A N 1
ATOM 2805 C CA . LEU A 1 368 ? -27.816 5.291 -48.961 1.00 28.31 368 LEU A CA 1
ATOM 2806 C C . LEU A 1 368 ? -27.284 6.544 -48.221 1.00 28.31 368 LEU A C 1
ATOM 2808 O O . LEU A 1 368 ? -27.408 6.638 -47.007 1.00 28.31 368 LEU A O 1
ATOM 2812 N N . ASP A 1 369 ? -26.608 7.492 -48.879 1.00 25.91 369 ASP A N 1
ATOM 2813 C CA . ASP A 1 369 ? -26.533 7.725 -50.334 1.00 25.91 369 ASP A CA 1
ATOM 2814 C C . ASP A 1 369 ? -25.118 8.091 -50.856 1.00 25.91 369 ASP A C 1
ATOM 2816 O O . ASP A 1 369 ? -24.181 8.284 -50.080 1.00 25.91 369 ASP A O 1
ATOM 2820 N N . GLN A 1 370 ? -24.947 8.134 -52.182 1.00 29.53 370 GLN A N 1
ATOM 2821 C CA . GLN A 1 370 ? -23.692 8.453 -52.876 1.00 29.53 370 GLN A CA 1
ATOM 2822 C C . GLN A 1 370 ? -23.517 9.953 -53.173 1.00 29.53 370 GLN A C 1
ATOM 2824 O O . GLN A 1 370 ? -24.476 10.679 -53.404 1.00 29.53 370 GLN A O 1
ATOM 2829 N N . GLY A 1 371 ? -22.259 10.389 -53.298 1.00 25.06 371 GLY A N 1
ATOM 2830 C CA . GLY A 1 371 ? -21.906 11.699 -53.852 1.00 25.06 371 GLY A CA 1
ATOM 2831 C C . GLY A 1 371 ? -20.414 11.804 -54.169 1.00 25.06 371 GLY A C 1
ATOM 2832 O O . GLY A 1 371 ? -19.604 12.066 -53.283 1.00 25.06 371 GLY A O 1
ATOM 2833 N N . GLN A 1 372 ? -20.029 11.583 -55.429 1.00 28.23 372 GLN A N 1
ATOM 2834 C CA . GLN A 1 372 ? -18.670 11.868 -55.906 1.00 28.23 372 GLN A CA 1
ATOM 2835 C C . GLN A 1 372 ? -18.525 13.353 -56.249 1.00 28.23 372 GLN A C 1
ATOM 2837 O O . GLN A 1 372 ? -19.396 13.885 -56.919 1.00 28.23 372 GLN A O 1
ATOM 2842 N N . HIS A 1 373 ? -17.372 13.960 -55.952 1.00 27.11 373 HIS A N 1
ATOM 2843 C CA . HIS A 1 373 ? -16.690 14.871 -56.886 1.00 27.11 373 HIS A CA 1
ATOM 2844 C C . HIS A 1 373 ? -15.186 14.956 -56.562 1.00 27.11 373 HIS A C 1
ATOM 2846 O O . HIS A 1 373 ? -14.774 14.908 -55.405 1.00 27.11 373 HIS A O 1
ATOM 2852 N N . ARG A 1 374 ? -14.353 15.049 -57.606 1.00 28.02 374 ARG A N 1
ATOM 2853 C CA . ARG A 1 374 ? -12.898 15.284 -57.524 1.00 28.02 374 ARG A CA 1
ATOM 2854 C C . ARG A 1 374 ? -12.586 16.773 -57.694 1.00 28.02 374 ARG A C 1
ATOM 2856 O O . ARG A 1 374 ? -13.267 17.415 -58.484 1.00 28.02 374 ARG A O 1
ATOM 2863 N N . PHE A 1 375 ? -11.484 17.219 -57.079 1.00 27.39 375 PHE A N 1
ATOM 2864 C CA . PHE A 1 375 ? -10.352 17.998 -57.643 1.00 27.39 375 PHE A CA 1
ATOM 2865 C C . PHE A 1 375 ? -9.811 19.058 -56.666 1.00 27.39 375 PHE A C 1
ATOM 2867 O O . PHE A 1 375 ? -10.574 19.691 -55.950 1.00 27.39 375 PHE A O 1
ATOM 2874 N N . GLY A 1 376 ? -8.493 19.302 -56.719 1.00 25.06 376 GLY A N 1
ATOM 2875 C CA . GLY A 1 376 ? -7.899 20.575 -56.284 1.00 25.06 376 GLY A CA 1
ATOM 2876 C C . GLY A 1 376 ? -7.087 20.567 -54.981 1.00 25.06 376 GLY A C 1
ATOM 2877 O O . GLY A 1 376 ? -7.624 20.669 -53.889 1.00 25.06 376 GLY A O 1
ATOM 2878 N N . ASN A 1 377 ? -5.765 20.573 -55.134 1.00 25.77 377 ASN A N 1
ATOM 2879 C CA . ASN A 1 377 ? -4.783 21.229 -54.255 1.00 25.77 377 ASN A CA 1
ATOM 2880 C C . ASN A 1 377 ? -3.897 22.053 -55.240 1.00 25.77 377 ASN A C 1
ATOM 2882 O O . ASN A 1 377 ? -3.800 21.596 -56.387 1.00 25.77 377 ASN A O 1
ATOM 2886 N N . PRO A 1 378 ? -3.237 23.189 -54.898 1.00 38.34 378 PRO A N 1
ATOM 2887 C CA . PRO A 1 378 ? -2.669 23.468 -53.576 1.00 38.34 378 PRO A CA 1
ATOM 2888 C C . PRO A 1 378 ? -2.651 24.952 -53.100 1.00 38.34 378 PRO A C 1
ATOM 2890 O O . PRO A 1 378 ? -3.136 25.854 -53.771 1.00 38.34 378 PRO A O 1
ATOM 2893 N N . MET A 1 379 ? -1.935 25.164 -51.982 1.00 23.70 379 MET A N 1
ATOM 2894 C CA . MET A 1 379 ? -1.211 26.381 -51.545 1.00 23.70 379 MET A CA 1
ATOM 2895 C C . MET A 1 379 ? -1.906 27.473 -50.697 1.00 23.70 379 MET A C 1
ATOM 2897 O O . MET A 1 379 ? -2.792 28.195 -51.129 1.00 23.70 379 MET A O 1
ATOM 2901 N N . SER A 1 380 ? -1.284 27.675 -49.523 1.00 25.28 380 SER A N 1
ATOM 2902 C CA . SER A 1 380 ? -1.112 28.918 -48.741 1.00 25.28 380 SER A CA 1
ATOM 2903 C C . SER A 1 380 ? -2.330 29.715 -48.241 1.00 25.28 380 SER A C 1
ATOM 2905 O O . SER A 1 380 ? -3.030 30.366 -49.005 1.00 25.28 380 SER A O 1
ATOM 2907 N N . GLY A 1 381 ? -2.432 29.835 -46.911 1.00 23.81 381 GLY A N 1
ATOM 2908 C CA . GLY A 1 381 ? -3.252 30.845 -46.235 1.00 23.81 381 GLY A CA 1
ATOM 2909 C C . GLY A 1 381 ? -3.184 30.719 -44.710 1.00 23.81 381 GLY A C 1
ATOM 2910 O O . GLY A 1 381 ? -3.723 29.775 -44.143 1.00 23.81 381 GLY A O 1
ATOM 2911 N N . LYS A 1 382 ? -2.521 31.661 -44.026 1.00 26.36 382 LYS A N 1
ATOM 2912 C CA . LYS A 1 382 ? -2.704 31.859 -42.574 1.00 26.36 382 LYS A CA 1
ATOM 2913 C C . LYS A 1 382 ? -4.063 32.531 -42.347 1.00 26.36 382 LYS A C 1
ATOM 2915 O O . LYS A 1 382 ? -4.340 33.463 -43.090 1.00 26.36 382 LYS A O 1
ATOM 2920 N N . ILE A 1 383 ? -4.795 32.168 -41.285 1.00 22.98 383 ILE A N 1
ATOM 2921 C CA . ILE A 1 383 ? -5.494 33.086 -40.349 1.00 22.98 383 ILE A CA 1
ATOM 2922 C C . ILE A 1 383 ? -6.171 32.285 -39.208 1.00 22.98 383 ILE A C 1
ATOM 2924 O O . ILE A 1 383 ? -6.990 31.412 -39.445 1.00 22.98 383 ILE A O 1
ATOM 2928 N N . ILE A 1 384 ? -5.703 32.565 -37.986 1.00 24.22 384 ILE A N 1
ATOM 2929 C CA . ILE A 1 384 ? -6.399 32.842 -36.707 1.00 24.22 384 ILE A CA 1
ATOM 2930 C C . ILE A 1 384 ? -7.749 32.146 -36.352 1.00 24.22 384 ILE A C 1
ATOM 2932 O O . ILE A 1 384 ? -8.745 32.275 -37.051 1.00 24.22 384 ILE A O 1
ATOM 2936 N N . ASP A 1 385 ? -7.746 31.618 -35.115 1.00 25.00 385 ASP A N 1
ATOM 2937 C CA . ASP A 1 385 ? -8.821 31.208 -34.176 1.00 25.00 385 ASP A CA 1
ATOM 2938 C C . ASP A 1 385 ? -9.610 29.894 -34.356 1.00 25.00 385 ASP A C 1
ATOM 2940 O O . ASP A 1 385 ? -9.852 29.402 -35.453 1.00 25.00 385 ASP A O 1
ATOM 2944 N N . GLY A 1 386 ? -9.994 29.315 -33.208 1.00 23.44 386 GLY A N 1
ATOM 2945 C CA . GLY A 1 386 ? -10.661 28.013 -33.098 1.00 23.44 386 GLY A CA 1
ATOM 2946 C C . GLY A 1 386 ? -10.560 27.351 -31.713 1.00 23.44 386 GLY A C 1
ATOM 2947 O O . GLY A 1 386 ? -10.073 26.227 -31.599 1.00 23.44 386 GLY A O 1
ATOM 2948 N N . ARG A 1 387 ? -11.002 28.024 -30.639 1.00 24.80 387 ARG A N 1
ATOM 2949 C CA . ARG A 1 387 ? -11.184 27.401 -29.307 1.00 24.80 387 ARG A CA 1
ATOM 2950 C C . ARG A 1 387 ? -12.392 26.453 -29.273 1.00 24.80 387 ARG A C 1
ATOM 2952 O O . ARG A 1 387 ? -13.474 26.889 -29.646 1.00 24.80 387 ARG A O 1
ATOM 2959 N N . LEU A 1 388 ? -12.214 25.253 -28.696 1.00 26.11 388 LEU A N 1
ATOM 2960 C CA . LEU A 1 388 ? -13.152 24.427 -27.885 1.00 26.11 388 LEU A CA 1
ATOM 2961 C C . LEU A 1 388 ? -12.697 22.953 -27.962 1.00 26.11 388 LEU A C 1
ATOM 2963 O O . LEU A 1 388 ? -12.579 22.423 -29.058 1.00 26.11 388 LEU A O 1
ATOM 2967 N N . GLY A 1 389 ? -12.424 22.203 -26.888 1.00 24.52 389 GLY A N 1
ATOM 2968 C CA . GLY A 1 389 ? -12.228 22.509 -25.456 1.00 24.52 389 GLY A CA 1
ATOM 2969 C C . GLY A 1 389 ? -11.296 21.418 -24.881 1.00 24.52 389 GLY A C 1
ATOM 2970 O O . GLY A 1 389 ? -10.225 21.238 -25.446 1.00 24.52 389 GLY A O 1
ATOM 2971 N N . VAL A 1 390 ? -11.569 20.602 -23.851 1.00 25.20 390 VAL A N 1
ATOM 2972 C CA . VAL A 1 390 ? -12.592 20.496 -22.780 1.00 25.20 390 VAL A CA 1
ATOM 2973 C C . VAL A 1 390 ? -11.907 19.614 -21.700 1.00 25.20 390 VAL A C 1
ATOM 2975 O O . VAL A 1 390 ? -11.693 18.434 -21.955 1.00 25.20 390 VAL A O 1
ATOM 2978 N N . LEU A 1 391 ? -11.335 20.127 -20.602 1.00 25.09 391 LEU A N 1
ATOM 2979 C CA . LEU A 1 391 ? -11.954 20.334 -19.277 1.00 25.09 391 LEU A CA 1
ATOM 2980 C C . LEU A 1 391 ? -10.890 20.957 -18.343 1.00 25.09 391 LEU A C 1
ATOM 2982 O O . LEU A 1 391 ? -9.897 20.300 -18.047 1.00 25.09 391 LEU A O 1
ATOM 2986 N N . ASP A 1 392 ? -11.115 22.174 -17.853 1.00 23.42 392 ASP A N 1
ATOM 2987 C CA . ASP A 1 392 ? -10.388 22.776 -16.723 1.00 23.42 392 ASP A CA 1
ATOM 2988 C C . ASP A 1 392 ? -11.289 23.890 -16.163 1.00 23.42 392 ASP A C 1
ATOM 2990 O O . ASP A 1 392 ? -11.435 24.916 -16.818 1.00 23.42 392 ASP A O 1
ATOM 2994 N N . ASP A 1 393 ? -11.961 23.658 -15.025 1.00 25.45 393 ASP A N 1
ATOM 2995 C CA . ASP A 1 393 ? -12.590 24.712 -14.200 1.00 25.45 393 ASP A CA 1
ATOM 2996 C C . ASP A 1 393 ? -13.245 24.140 -12.922 1.00 25.45 393 ASP A C 1
ATOM 2998 O O . ASP A 1 393 ? -14.422 23.796 -12.923 1.00 25.45 393 ASP A O 1
ATOM 3002 N N . ILE A 1 394 ? -12.496 24.064 -11.811 1.00 26.02 394 ILE A N 1
ATOM 3003 C CA . ILE A 1 394 ? -12.962 24.472 -10.464 1.00 26.02 394 ILE A CA 1
ATOM 3004 C C . ILE A 1 394 ? -11.724 24.905 -9.658 1.00 26.02 394 ILE A C 1
ATOM 3006 O O . ILE A 1 394 ? -11.011 24.062 -9.121 1.00 26.02 394 ILE A O 1
ATOM 3010 N N . VAL A 1 395 ? -11.494 26.219 -9.567 1.00 25.64 395 VAL A N 1
ATOM 3011 C CA . VAL A 1 395 ? -10.973 27.014 -8.423 1.00 25.64 395 VAL A CA 1
ATOM 3012 C C . VAL A 1 395 ? -10.422 28.321 -9.002 1.00 25.64 395 VAL A C 1
ATOM 3014 O O . VAL A 1 395 ? -9.255 28.385 -9.360 1.00 25.64 395 VAL A O 1
ATOM 3017 N N . GLN A 1 396 ? -11.266 29.357 -9.070 1.00 25.92 396 GLN A N 1
ATOM 3018 C CA . GLN A 1 396 ? -10.940 30.782 -8.857 1.00 25.92 396 GLN A CA 1
ATOM 3019 C C . GLN A 1 396 ? -12.201 31.636 -9.089 1.00 25.92 396 GLN A C 1
ATOM 3021 O O . GLN A 1 396 ? -12.489 31.996 -10.219 1.00 25.92 396 GLN A O 1
ATOM 3026 N N . GLN A 1 397 ? -12.935 31.966 -8.015 1.00 26.06 397 GLN A N 1
ATOM 3027 C CA . GLN A 1 397 ? -13.560 33.287 -7.782 1.00 26.06 397 GLN A CA 1
ATOM 3028 C C . GLN A 1 397 ? -14.455 33.268 -6.529 1.00 26.06 397 GLN A C 1
ATOM 3030 O O . GLN A 1 397 ? -15.577 32.771 -6.541 1.00 26.06 397 GLN A O 1
ATOM 3035 N N . ARG A 1 398 ? -13.966 33.873 -5.439 1.00 27.22 398 ARG A N 1
ATOM 3036 C CA . ARG A 1 398 ? -14.792 34.481 -4.380 1.00 27.22 398 ARG A CA 1
ATOM 3037 C C . ARG A 1 398 ? -13.995 35.579 -3.677 1.00 27.22 398 ARG A C 1
ATOM 3039 O O . ARG A 1 398 ? -13.148 35.254 -2.847 1.00 27.22 398 ARG A O 1
ATOM 3046 N N . ARG A 1 399 ? -14.321 36.849 -3.947 1.00 25.72 399 ARG A N 1
ATOM 3047 C CA . ARG A 1 399 ? -14.369 37.961 -2.971 1.00 25.72 399 ARG A CA 1
ATOM 3048 C C . ARG A 1 399 ? -14.801 39.267 -3.650 1.00 25.72 399 ARG A C 1
ATOM 3050 O O . ARG A 1 399 ? -14.414 39.505 -4.784 1.00 25.72 399 ARG A O 1
ATOM 3057 N N . HIS A 1 400 ? -15.518 40.097 -2.881 1.00 25.66 400 HIS A N 1
ATOM 3058 C CA . HIS A 1 400 ? -16.109 41.400 -3.245 1.00 25.66 400 HIS A CA 1
ATOM 3059 C C . HIS A 1 400 ? -17.292 41.299 -4.248 1.00 25.66 400 HIS A C 1
ATOM 3061 O O . HIS A 1 400 ? -17.251 40.486 -5.159 1.00 25.66 400 HIS A O 1
ATOM 3067 N N . THR A 1 401 ? -18.424 42.002 -4.089 1.00 25.33 401 THR A N 1
ATOM 3068 C CA . THR A 1 401 ? -18.772 43.105 -3.161 1.00 25.33 401 THR A CA 1
ATOM 3069 C C . THR A 1 401 ? -20.208 42.970 -2.634 1.00 25.33 401 THR A C 1
ATOM 3071 O O . THR A 1 401 ? -21.096 42.498 -3.335 1.00 25.33 401 THR A O 1
ATOM 3074 N N . LEU A 1 402 ? -20.444 43.434 -1.405 1.00 24.00 402 LEU A N 1
ATOM 3075 C CA . LEU A 1 402 ? -21.765 43.618 -0.798 1.00 24.00 402 LEU A CA 1
ATOM 3076 C C . LEU A 1 402 ? -22.096 45.119 -0.856 1.00 24.00 402 LEU A C 1
ATOM 3078 O O . LEU A 1 402 ? -21.362 45.877 -0.233 1.00 24.00 402 LEU A O 1
ATOM 3082 N N . MET A 1 403 ? -23.136 45.535 -1.596 1.00 26.30 403 MET A N 1
ATOM 3083 C CA . MET A 1 403 ? -23.995 46.717 -1.337 1.00 26.30 403 MET A CA 1
ATOM 3084 C C . MET A 1 403 ? -24.859 47.078 -2.558 1.00 26.30 403 MET A C 1
ATOM 3086 O O . MET A 1 403 ? -24.333 47.553 -3.560 1.00 26.30 403 MET A O 1
ATOM 3090 N N . SER A 1 404 ? -26.182 46.913 -2.441 1.00 25.56 404 SER A N 1
ATOM 3091 C CA . SER A 1 404 ? -27.231 47.905 -2.783 1.00 25.56 404 SER A CA 1
ATOM 3092 C C . SER A 1 404 ? -28.623 47.246 -2.864 1.00 25.56 404 SER A C 1
ATOM 3094 O O . SER A 1 404 ? -28.837 46.255 -3.551 1.00 25.56 404 SER A O 1
ATOM 3096 N N . ARG A 1 405 ? -29.579 47.812 -2.118 1.00 25.23 405 ARG A N 1
ATOM 3097 C CA . ARG A 1 405 ? -31.033 47.790 -2.405 1.00 25.23 405 ARG A CA 1
ATOM 3098 C C . ARG A 1 405 ? -31.298 48.875 -3.481 1.00 25.23 405 ARG A C 1
ATOM 3100 O O . ARG A 1 405 ? -30.479 49.798 -3.498 1.00 25.23 405 ARG A O 1
ATOM 3107 N N . PRO A 1 406 ? -32.385 48.862 -4.302 1.00 35.59 406 PRO A N 1
ATOM 3108 C CA . PRO A 1 406 ? -33.771 48.832 -3.781 1.00 35.59 406 PRO A CA 1
ATOM 3109 C C . PRO A 1 406 ? -34.938 48.299 -4.678 1.00 35.59 406 PRO A C 1
ATOM 3111 O O . PRO A 1 406 ? -34.784 48.067 -5.867 1.00 35.59 406 PRO A O 1
ATOM 3114 N N . THR A 1 407 ? -36.133 48.217 -4.054 1.00 27.53 407 THR A N 1
ATOM 3115 C CA . THR A 1 407 ? -37.519 48.475 -4.572 1.00 27.53 407 THR A CA 1
ATOM 3116 C C . THR A 1 407 ? -38.172 47.708 -5.747 1.00 27.53 407 THR A C 1
ATOM 3118 O O . THR A 1 407 ? -37.614 47.621 -6.831 1.00 27.53 407 THR A O 1
ATOM 3121 N N . GLY A 1 408 ? -39.466 47.369 -5.554 1.00 25.56 408 GLY A N 1
ATOM 3122 C CA . GLY A 1 408 ? -40.499 47.085 -6.584 1.00 25.56 408 GLY A CA 1
ATOM 3123 C C . GLY A 1 408 ? -41.125 45.677 -6.456 1.00 25.56 408 GLY A C 1
ATOM 3124 O O . GLY A 1 408 ? -40.402 44.715 -6.662 1.00 25.56 408 GLY A O 1
ATOM 3125 N N . PHE A 1 409 ? -42.321 45.462 -5.876 1.00 27.06 409 PHE A N 1
ATOM 3126 C CA . PHE A 1 409 ? -43.729 45.704 -6.314 1.00 27.06 409 PHE A CA 1
ATOM 3127 C C . PHE A 1 409 ? -44.345 44.621 -7.240 1.00 27.06 409 PHE A C 1
ATOM 3129 O O . PHE A 1 409 ? -43.714 44.227 -8.214 1.00 27.06 409 PHE A O 1
ATOM 3136 N N . GLY A 1 410 ? -45.596 44.214 -6.943 1.00 26.67 410 GLY A N 1
ATOM 3137 C CA . GLY A 1 410 ? -46.416 43.187 -7.630 1.00 26.67 410 GLY A CA 1
ATOM 3138 C C . GLY A 1 410 ? -46.433 41.847 -6.864 1.00 26.67 410 GLY A C 1
ATOM 3139 O O . GLY A 1 410 ? -45.369 41.260 -6.698 1.00 26.67 410 GLY A O 1
ATOM 3140 N N . ASP A 1 411 ? -47.505 41.367 -6.211 1.00 29.33 411 ASP A N 1
ATOM 3141 C CA . ASP A 1 411 ? -48.893 41.066 -6.656 1.00 29.33 411 ASP A CA 1
ATOM 3142 C C . ASP A 1 411 ? -48.928 39.980 -7.763 1.00 29.33 411 ASP A C 1
ATOM 3144 O O . ASP A 1 411 ? -48.139 40.051 -8.698 1.00 29.33 411 ASP A O 1
ATOM 3148 N N . GLU A 1 412 ? -49.748 38.914 -7.731 1.00 29.91 412 GLU A N 1
ATOM 3149 C CA . GLU A 1 412 ? -51.012 38.649 -7.007 1.00 29.91 412 GLU A CA 1
ATOM 3150 C C . GLU A 1 412 ? -51.325 37.114 -6.923 1.00 29.91 412 GLU A C 1
ATOM 3152 O O . GLU A 1 412 ? -50.802 36.351 -7.726 1.00 29.91 412 GLU A O 1
ATOM 3157 N N . LEU A 1 413 ? -52.232 36.699 -6.009 1.00 31.28 413 LEU A N 1
ATOM 3158 C CA . LEU A 1 413 ? -53.155 35.517 -6.033 1.00 31.28 413 LEU A CA 1
ATOM 3159 C C . LEU A 1 413 ? -52.628 34.065 -6.297 1.00 31.28 413 LEU A C 1
ATOM 3161 O O . LEU A 1 413 ? -51.892 33.796 -7.232 1.00 31.28 413 LEU A O 1
ATOM 3165 N N . GLY A 1 414 ? -53.077 33.005 -5.595 1.00 26.36 414 GLY A N 1
ATOM 3166 C CA . GLY A 1 414 ? -53.975 32.907 -4.430 1.00 26.36 414 GLY A CA 1
ATOM 3167 C C . GLY A 1 414 ? -54.443 31.463 -4.096 1.00 26.36 414 GLY A C 1
ATOM 3168 O O . GLY A 1 414 ? -54.277 30.553 -4.898 1.00 26.36 414 GLY A O 1
ATOM 3169 N N . HIS A 1 415 ? -55.107 31.310 -2.935 1.00 30.48 415 HIS A N 1
ATOM 3170 C CA . HIS A 1 415 ? -55.955 30.180 -2.464 1.00 30.48 415 HIS A CA 1
ATOM 3171 C C . HIS A 1 415 ? -55.337 28.793 -2.131 1.00 30.48 415 HIS A C 1
ATOM 3173 O O . HIS A 1 415 ? -54.724 28.145 -2.969 1.00 30.48 415 HIS A O 1
ATOM 3179 N N . GLY A 1 416 ? -55.629 28.260 -0.922 1.00 26.92 416 GLY A N 1
ATOM 3180 C CA . GLY A 1 416 ? -55.334 26.848 -0.574 1.00 26.92 416 GLY A CA 1
ATOM 3181 C C . GLY A 1 416 ? -55.260 26.454 0.919 1.00 26.92 416 GLY A C 1
ATOM 3182 O O . GLY A 1 416 ? -54.320 25.782 1.320 1.00 26.92 416 GLY A O 1
ATOM 3183 N N . ALA A 1 417 ? -56.211 26.881 1.754 1.00 28.47 417 ALA A N 1
ATOM 3184 C CA . ALA A 1 417 ? -56.260 26.718 3.222 1.00 28.47 417 ALA A CA 1
ATOM 3185 C C . ALA A 1 417 ? -55.762 25.391 3.869 1.00 28.47 417 ALA A C 1
ATOM 3187 O O . ALA A 1 417 ? -56.199 24.308 3.484 1.00 28.47 417 ALA A O 1
ATOM 3188 N N . ARG A 1 418 ? -55.068 25.502 5.023 1.00 30.05 418 ARG A N 1
ATOM 3189 C CA . ARG A 1 418 ? -55.592 25.143 6.375 1.00 30.05 418 ARG A CA 1
ATOM 3190 C C . ARG A 1 418 ? -54.596 25.473 7.504 1.00 30.05 418 ARG A C 1
ATOM 3192 O O . ARG A 1 418 ? -53.411 25.190 7.391 1.00 30.05 418 ARG A O 1
ATOM 3199 N N . MET A 1 419 ? -55.099 26.031 8.609 1.00 26.08 419 MET A N 1
ATOM 3200 C CA . MET A 1 419 ? -54.331 26.264 9.843 1.00 26.08 419 MET A CA 1
ATOM 3201 C C . MET A 1 419 ? -54.298 25.018 10.738 1.00 26.08 419 MET A C 1
ATOM 3203 O O . MET A 1 419 ? -55.334 24.388 10.942 1.00 26.08 419 MET A O 1
ATOM 3207 N N . MET A 1 420 ? -53.159 24.777 11.388 1.00 28.91 420 MET A N 1
ATOM 3208 C CA . MET A 1 420 ? -53.118 24.406 12.807 1.00 28.91 420 MET A CA 1
ATOM 3209 C C . MET A 1 420 ? -51.971 25.160 13.485 1.00 28.91 420 MET A C 1
ATOM 3211 O O . MET A 1 420 ? -50.924 25.385 12.883 1.00 28.91 420 MET A O 1
ATOM 3215 N N . ASP A 1 421 ? -52.224 25.597 14.714 1.00 26.30 421 ASP A N 1
ATOM 3216 C CA . ASP A 1 421 ? -51.471 26.629 15.424 1.00 26.30 421 ASP A CA 1
ATOM 3217 C C . ASP A 1 421 ? -50.683 26.011 16.591 1.00 26.30 421 ASP A C 1
ATOM 3219 O O . ASP A 1 421 ? -51.267 25.341 17.445 1.00 26.30 421 ASP A O 1
ATOM 3223 N N . VAL A 1 422 ? -49.361 26.214 16.630 1.00 30.22 422 VAL A N 1
ATOM 3224 C CA . VAL A 1 422 ? -48.501 25.839 17.767 1.00 30.22 422 VAL A CA 1
ATOM 3225 C C . VAL A 1 422 ? -47.455 26.933 17.996 1.00 30.22 422 VAL A C 1
ATOM 3227 O O . VAL A 1 422 ? -46.687 27.295 17.107 1.00 30.22 422 VAL A O 1
ATOM 3230 N N . ARG A 1 423 ? -47.436 27.453 19.226 1.00 29.67 423 ARG A N 1
ATOM 3231 C CA . ARG A 1 423 ? -46.680 28.642 19.648 1.00 29.67 423 ARG A CA 1
ATOM 3232 C C . ARG A 1 423 ? -45.156 28.411 19.661 1.00 29.67 423 ARG A C 1
ATOM 3234 O O . ARG A 1 423 ? -44.724 27.378 20.173 1.00 29.67 423 ARG A O 1
ATOM 3241 N N . PRO A 1 424 ? -44.330 29.388 19.242 1.00 31.45 424 PRO A N 1
ATOM 3242 C CA . PRO A 1 424 ? -42.888 29.365 19.476 1.00 31.45 424 PRO A CA 1
ATOM 3243 C C . PRO A 1 424 ? -42.525 29.926 20.864 1.00 31.45 424 PRO A C 1
ATOM 3245 O O . PRO A 1 424 ? -42.939 31.024 21.239 1.00 31.45 424 PRO A O 1
ATOM 3248 N N . THR A 1 425 ? -41.710 29.190 21.621 1.00 30.73 425 THR A N 1
ATOM 3249 C CA . THR A 1 425 ? -41.149 29.641 22.909 1.00 30.73 425 THR A CA 1
ATOM 3250 C C . THR A 1 425 ? -39.955 30.580 22.687 1.00 30.73 425 THR A C 1
ATOM 3252 O O . THR A 1 425 ? -39.183 30.404 21.746 1.00 30.73 425 THR A O 1
ATOM 3255 N N . ALA A 1 426 ? -39.808 31.593 23.544 1.00 28.64 426 ALA A N 1
ATOM 3256 C CA . ALA A 1 426 ? -38.873 32.704 23.354 1.00 28.64 426 ALA A CA 1
ATOM 3257 C C . ALA A 1 426 ? -37.378 32.318 23.395 1.00 28.64 426 ALA A C 1
ATOM 3259 O O . ALA A 1 426 ? -36.947 31.523 24.231 1.00 28.64 426 ALA A O 1
ATOM 3260 N N . LEU A 1 427 ? -36.572 32.979 22.552 1.00 26.28 427 LEU A N 1
ATOM 3261 C CA . LEU A 1 427 ? -35.117 33.040 22.711 1.00 26.28 427 LEU A CA 1
ATOM 3262 C C . LEU A 1 427 ? -34.733 34.031 23.820 1.00 26.28 427 LEU A C 1
ATOM 3264 O O . LEU A 1 427 ? -35.240 35.150 23.864 1.00 26.28 427 LEU A O 1
ATOM 3268 N N . VAL A 1 428 ? -33.752 33.648 24.639 1.00 29.70 428 VAL A N 1
ATOM 3269 C CA . VAL A 1 428 ? -33.050 34.536 25.578 1.00 29.70 428 VAL A CA 1
ATOM 3270 C C . VAL A 1 428 ? -31.654 34.839 25.017 1.00 29.70 428 VAL A C 1
ATOM 3272 O O . VAL A 1 428 ? -30.917 33.894 24.728 1.00 29.70 428 VAL A O 1
ATOM 3275 N N . PRO A 1 429 ? -31.249 36.112 24.860 1.00 27.89 429 PRO A N 1
ATOM 3276 C CA . PRO A 1 429 ? -29.881 36.463 24.496 1.00 27.89 429 PRO A CA 1
ATOM 3277 C C . PRO A 1 429 ? -28.984 36.543 25.742 1.00 27.89 429 PRO A C 1
ATOM 3279 O O . PRO A 1 429 ? -29.361 37.142 26.748 1.00 27.89 429 PRO A O 1
ATOM 3282 N N . LEU A 1 430 ? -27.764 36.006 25.656 1.00 27.06 430 LEU A N 1
ATOM 3283 C CA . LEU A 1 430 ? -26.697 36.263 26.628 1.00 27.06 430 LEU A CA 1
ATOM 3284 C C . LEU A 1 430 ? -25.511 36.951 25.945 1.00 27.06 430 LEU A C 1
ATOM 3286 O O . LEU A 1 430 ? -25.014 36.504 24.912 1.00 27.06 430 LEU A O 1
ATOM 3290 N N . SER A 1 431 ? -25.090 38.065 26.540 1.00 25.17 431 SER A N 1
ATOM 3291 C CA . SER A 1 431 ? -24.023 38.946 26.060 1.00 25.17 431 SER A CA 1
ATOM 3292 C C . SER A 1 4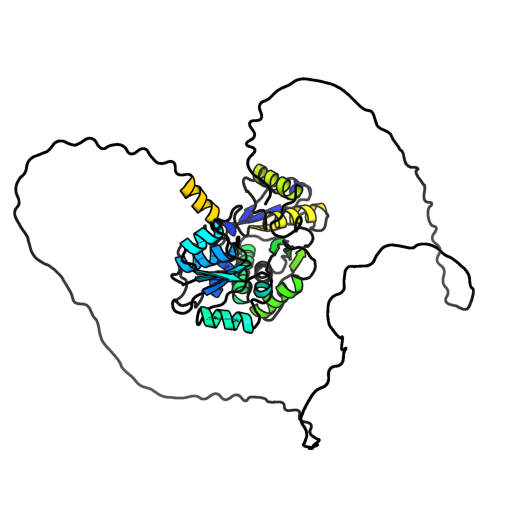31 ? -22.620 38.340 26.240 1.00 25.17 431 SER A C 1
ATOM 3294 O O . SER A 1 431 ? -22.413 37.521 27.137 1.00 25.17 431 SER A O 1
ATOM 3296 N N . PRO A 1 432 ? -21.622 38.757 25.436 1.00 27.20 432 PRO A N 1
ATOM 3297 C CA . PRO A 1 432 ? -20.266 38.219 25.516 1.00 27.20 432 PRO A CA 1
ATOM 3298 C C . PRO A 1 432 ? -19.484 38.775 26.715 1.00 27.20 432 PRO A C 1
ATOM 3300 O O . PRO A 1 432 ? -19.401 39.988 26.909 1.00 27.20 432 PRO A O 1
ATOM 3303 N N . VAL A 1 433 ? -18.822 37.891 27.468 1.00 25.58 433 VAL A N 1
ATOM 3304 C CA . VAL A 1 433 ? -17.825 38.282 28.476 1.00 25.58 433 VAL A CA 1
ATOM 3305 C C . VAL A 1 433 ? -16.450 38.380 27.819 1.00 25.58 433 VAL A C 1
ATOM 3307 O O . VAL A 1 433 ? -15.882 37.386 27.372 1.00 25.58 433 VAL A O 1
ATOM 3310 N N . ILE A 1 434 ? -15.902 39.593 27.797 1.00 24.84 434 ILE A N 1
ATOM 3311 C CA . ILE A 1 434 ? -14.496 39.858 27.485 1.00 24.84 434 ILE A CA 1
ATOM 3312 C C . ILE A 1 434 ? -13.734 39.902 28.811 1.00 24.84 434 ILE A C 1
ATOM 3314 O O . ILE A 1 434 ? -14.036 40.742 29.655 1.00 24.84 434 ILE A O 1
ATOM 3318 N N . MET A 1 435 ? -12.698 39.076 28.972 1.00 25.48 435 MET A N 1
ATOM 3319 C CA . MET A 1 435 ? -11.652 39.323 29.969 1.00 25.48 435 MET A CA 1
ATOM 3320 C C . MET A 1 435 ? -10.298 39.505 29.285 1.00 25.48 435 MET A C 1
ATOM 3322 O O . MET A 1 435 ? -9.877 38.697 28.458 1.00 25.48 435 MET A O 1
ATOM 3326 N N . ARG A 1 436 ? -9.636 40.615 29.627 1.00 25.97 436 ARG A N 1
ATOM 3327 C CA . ARG A 1 436 ? -8.255 40.923 29.243 1.00 25.97 436 ARG A CA 1
ATOM 3328 C C . ARG A 1 436 ? -7.291 40.333 30.268 1.00 25.97 436 ARG A C 1
ATOM 3330 O O . ARG A 1 436 ? -7.657 40.111 31.416 1.00 25.97 436 ARG A O 1
ATOM 3337 N N . GLY A 1 437 ? -6.068 40.094 29.807 1.00 25.05 437 GLY A N 1
ATOM 3338 C CA . GLY A 1 437 ? -5.064 39.291 30.490 1.00 25.05 437 GLY A CA 1
ATOM 3339 C C . GLY A 1 437 ? -4.544 39.810 31.828 1.00 25.05 437 GLY A C 1
ATOM 3340 O O . GLY A 1 437 ? -4.693 40.973 32.196 1.00 25.05 437 GLY A O 1
ATOM 3341 N N . GLN A 1 438 ? -3.819 38.911 32.487 1.00 25.88 438 GLN A N 1
ATOM 3342 C CA . GLN A 1 438 ? -2.810 39.245 33.478 1.00 25.88 438 GLN A CA 1
ATOM 3343 C C . GLN A 1 438 ? -1.468 38.649 33.052 1.00 25.88 438 GLN A C 1
ATOM 3345 O O . GLN A 1 438 ? -1.383 37.501 32.616 1.00 25.88 438 GLN A O 1
ATOM 3350 N N . THR A 1 439 ? -0.428 39.466 33.171 1.00 25.69 439 THR A N 1
ATOM 3351 C CA . THR A 1 439 ? 0.970 39.101 32.940 1.00 25.69 439 THR A CA 1
ATOM 3352 C C . THR A 1 439 ? 1.574 38.638 34.261 1.00 25.69 439 THR A C 1
ATOM 3354 O O . THR A 1 439 ? 1.389 39.318 35.267 1.00 25.69 439 THR A O 1
ATOM 3357 N N . VAL A 1 440 ? 2.342 37.544 34.266 1.00 27.92 440 VAL A N 1
ATOM 3358 C CA . VAL A 1 440 ? 3.154 37.145 35.428 1.00 27.92 440 VAL A CA 1
ATOM 3359 C C . VAL A 1 440 ? 4.594 36.855 34.993 1.00 27.92 440 VAL A C 1
ATOM 3361 O O . VAL A 1 440 ? 4.868 35.908 34.263 1.00 27.92 440 VAL A O 1
ATOM 3364 N N . HIS A 1 441 ? 5.499 37.704 35.472 1.00 27.30 441 HIS A N 1
ATOM 3365 C CA . HIS A 1 441 ? 6.945 37.498 35.630 1.00 27.30 441 HIS A CA 1
ATOM 3366 C C . HIS A 1 441 ? 7.174 37.215 37.136 1.00 27.30 441 HIS A C 1
ATOM 3368 O O . HIS A 1 441 ? 6.387 37.708 37.940 1.00 27.30 441 HIS A O 1
ATOM 3374 N N . LEU A 1 442 ? 8.167 36.478 37.646 1.00 27.92 442 LEU A N 1
ATOM 3375 C CA . LEU A 1 442 ? 9.367 35.797 37.127 1.00 27.92 442 LEU A CA 1
ATOM 3376 C C . LEU A 1 442 ? 9.702 34.628 38.089 1.00 27.92 442 LEU A C 1
ATOM 3378 O O . LEU A 1 442 ? 9.191 34.592 39.206 1.00 27.92 442 LEU A O 1
ATOM 3382 N N . GLY A 1 443 ? 10.606 33.722 37.703 1.00 24.83 443 GLY A N 1
ATOM 3383 C CA . GLY A 1 443 ? 11.178 32.718 38.611 1.00 24.83 443 GLY A CA 1
ATOM 3384 C C . GLY A 1 443 ? 12.310 31.935 37.945 1.00 24.83 443 GLY A C 1
ATOM 3385 O O . GLY A 1 443 ? 12.066 31.177 37.010 1.00 24.83 443 GLY A O 1
ATOM 3386 N N . GLU A 1 444 ? 13.550 32.167 38.376 1.00 29.06 444 GLU A N 1
ATOM 3387 C CA . GLU A 1 444 ? 14.749 31.510 37.840 1.00 29.06 444 GLU A CA 1
ATOM 3388 C C . GLU A 1 444 ? 14.991 30.121 38.455 1.00 29.06 444 GLU A C 1
ATOM 3390 O O . GLU A 1 444 ? 14.555 29.843 39.568 1.00 29.06 444 GLU A O 1
ATOM 3395 N N . GLY A 1 445 ? 15.784 29.297 37.758 1.00 25.75 445 GLY A N 1
ATOM 3396 C CA . GLY A 1 445 ? 16.464 28.135 38.343 1.00 25.75 445 GLY A CA 1
ATOM 3397 C C . GLY A 1 445 ? 15.803 26.775 38.099 1.00 25.75 445 GLY A C 1
ATOM 3398 O O . GLY A 1 445 ? 15.051 26.292 38.932 1.00 25.75 445 GLY A O 1
ATOM 3399 N N . ASP A 1 446 ? 16.174 26.094 37.009 1.00 27.47 446 ASP A N 1
ATOM 3400 C CA . ASP A 1 446 ? 17.248 25.097 37.145 1.00 27.47 446 ASP A CA 1
ATOM 3401 C C . ASP A 1 446 ? 17.825 24.621 35.798 1.00 27.47 446 ASP A C 1
ATOM 3403 O O . ASP A 1 446 ? 17.132 24.534 34.780 1.00 27.47 446 ASP A O 1
ATOM 3407 N N . ARG A 1 447 ? 19.129 24.316 35.772 1.00 30.41 447 ARG A N 1
ATOM 3408 C CA . ARG A 1 447 ? 19.842 23.861 34.563 1.00 30.41 447 ARG A CA 1
ATOM 3409 C C . ARG A 1 447 ? 19.950 22.337 34.540 1.00 30.41 447 ARG A C 1
ATOM 3411 O O . 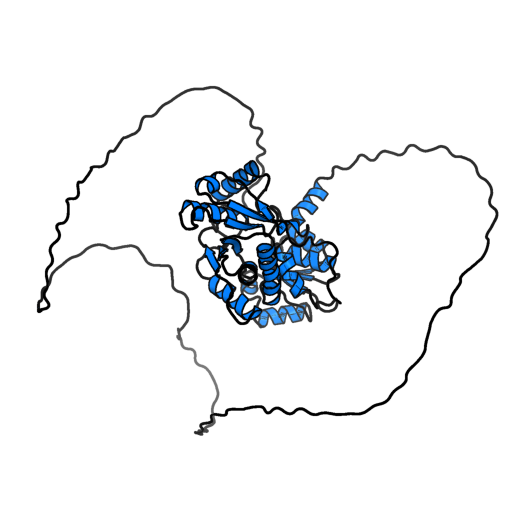ARG A 1 447 ? 20.763 21.778 35.269 1.00 30.41 447 ARG A O 1
ATOM 3418 N N . ILE A 1 448 ? 19.263 21.666 33.610 1.00 31.72 448 ILE A N 1
ATOM 3419 C CA . ILE A 1 448 ? 19.520 20.244 33.309 1.00 31.72 448 ILE A CA 1
ATOM 3420 C C . ILE A 1 448 ? 19.907 20.051 31.836 1.00 31.72 448 ILE A C 1
ATOM 3422 O O . ILE A 1 448 ? 19.251 20.531 30.911 1.00 31.72 448 ILE A O 1
ATOM 3426 N N . ASN A 1 449 ? 21.024 19.345 31.642 1.00 28.27 449 ASN A N 1
ATOM 3427 C CA . ASN A 1 449 ? 21.714 19.129 30.370 1.00 28.27 449 ASN A CA 1
ATOM 3428 C C . ASN A 1 449 ? 20.813 18.563 29.256 1.00 28.27 449 ASN A C 1
ATOM 3430 O O . ASN A 1 449 ? 20.419 17.398 29.294 1.00 28.27 449 ASN A O 1
ATOM 3434 N N . ARG A 1 450 ? 20.630 19.328 28.172 1.00 28.62 450 ARG A N 1
ATOM 3435 C CA . ARG A 1 450 ? 20.263 18.787 26.853 1.00 28.62 450 ARG A CA 1
ATOM 3436 C C . ARG A 1 450 ? 21.481 18.790 25.933 1.00 28.62 450 ARG A C 1
ATOM 3438 O O . ARG A 1 450 ? 21.747 19.785 25.267 1.00 28.62 450 ARG A O 1
ATOM 3445 N N . ARG A 1 451 ? 22.164 17.648 25.809 1.00 28.61 451 ARG A N 1
ATOM 3446 C CA . ARG A 1 451 ? 22.963 17.371 24.604 1.00 28.61 451 ARG A CA 1
ATOM 3447 C C . ARG A 1 451 ? 21.993 17.051 23.466 1.00 28.61 451 ARG A C 1
ATOM 3449 O O . ARG A 1 451 ? 21.545 15.915 23.345 1.00 28.61 451 ARG A O 1
ATOM 3456 N N . ARG A 1 452 ? 21.637 18.053 22.659 1.00 28.42 452 ARG A N 1
ATOM 3457 C CA . ARG A 1 452 ? 21.000 17.824 21.356 1.00 28.42 452 ARG A CA 1
ATOM 3458 C C . ARG A 1 452 ? 22.075 17.747 20.280 1.00 28.42 452 ARG A C 1
ATOM 3460 O O . ARG A 1 452 ? 22.929 18.621 20.193 1.00 28.42 452 ARG A O 1
ATOM 3467 N N . PHE A 1 453 ? 22.003 16.694 19.474 1.00 28.31 453 PHE A N 1
ATOM 3468 C CA . PHE A 1 453 ? 22.605 16.677 18.150 1.00 28.31 453 PHE A CA 1
ATOM 3469 C C . PHE A 1 453 ? 21.738 17.553 17.242 1.00 28.31 453 PHE A C 1
ATOM 3471 O O . PHE A 1 453 ? 20.641 17.139 16.871 1.00 28.31 453 PHE A O 1
ATOM 3478 N N . ASP A 1 454 ? 22.229 18.738 16.890 1.00 29.27 454 ASP A N 1
ATOM 3479 C CA . ASP A 1 454 ? 21.725 19.472 15.731 1.00 29.27 454 ASP A CA 1
ATOM 3480 C C . ASP A 1 454 ? 22.527 19.024 14.503 1.00 29.27 454 ASP A C 1
ATOM 3482 O O . ASP A 1 454 ? 23.758 19.030 14.509 1.00 29.27 454 ASP A O 1
ATOM 3486 N N . GLY A 1 455 ? 21.831 18.586 13.454 1.00 25.27 455 GLY A N 1
ATOM 3487 C CA . GLY A 1 455 ? 22.476 18.018 12.275 1.00 25.27 455 GLY A CA 1
ATOM 3488 C C . GLY A 1 455 ? 21.501 17.788 11.129 1.00 25.27 455 GLY A C 1
ATOM 3489 O O . GLY A 1 455 ? 20.921 16.713 11.030 1.00 25.27 455 GLY A O 1
ATOM 3490 N N . TYR A 1 456 ? 21.425 18.783 10.240 1.00 29.84 456 TYR A N 1
ATOM 3491 C CA . TYR A 1 456 ? 20.724 18.782 8.948 1.00 29.84 456 TYR A CA 1
ATOM 3492 C C . TYR A 1 456 ? 19.183 18.681 9.026 1.00 29.84 456 TYR A C 1
ATOM 3494 O O . TYR A 1 456 ? 18.611 17.833 9.695 1.00 29.84 456 TYR A O 1
ATOM 3502 N N . GLY A 1 457 ? 18.412 19.517 8.335 1.00 26.66 457 GLY A N 1
ATOM 3503 C CA . GLY A 1 457 ? 18.767 20.488 7.297 1.00 26.66 457 GLY A CA 1
ATOM 3504 C C . GLY A 1 457 ? 17.733 20.394 6.178 1.00 26.66 457 GLY A C 1
ATOM 3505 O O . GLY A 1 457 ? 17.472 19.304 5.681 1.00 26.66 457 GLY A O 1
ATOM 3506 N N . HIS A 1 458 ? 17.105 21.512 5.815 1.00 32.03 458 HIS A N 1
ATOM 3507 C CA . HIS A 1 458 ? 16.103 21.541 4.746 1.00 32.03 458 HIS A CA 1
ATOM 3508 C C . HIS A 1 458 ? 16.701 21.116 3.397 1.00 32.03 458 HIS A C 1
ATOM 3510 O O . HIS A 1 458 ? 17.675 21.736 2.976 1.00 32.03 458 HIS A O 1
ATOM 3516 N N . LEU A 1 459 ? 16.062 20.153 2.715 1.00 27.98 459 LEU A N 1
ATOM 3517 C CA . LEU A 1 459 ? 15.998 19.995 1.249 1.00 27.98 459 LEU A CA 1
ATOM 3518 C C . LEU A 1 459 ? 14.903 18.982 0.852 1.00 27.98 459 LEU A C 1
ATOM 3520 O O . LEU A 1 459 ? 14.851 17.896 1.470 1.00 27.98 459 LEU A O 1
#

Mean predicted aligned error: 17.4 Å

pLDDT: mean 71.24, std 32.19, range [22.67, 98.75]

Nearest PDB structures (foldseek):
  4d8w-assembly2_D  TM=8.533E-01  e=1.059E-22  Salmonella enterica subsp. enterica serovar Typhimurium
  4d92-assembly1_B  TM=8.550E-01  e=1.720E-22  Salmonella enterica subsp. enterica serovar Typhimurium
  4d8w-assembly1_B  TM=8.629E-01  e=2.329E-22  Salmonella enterica subsp. enterica serovar Typhimurium
  4d99-assembly1_B  TM=8.515E-01  e=2.967E-22  Salmonella enterica subsp. enterica serovar Typhimurium
  4d8t-assembly1_B  TM=8.545E-01  e=1.525E-21  Salmonella enterica subsp. enterica serovar Typhimurium

Secondary structure (DSSP, 8-state):
-----SS---SPPEEEE--HHHHTTT-EEEEE-GGGS-SSSTTHHHHHHHHHHTT--TTS-EEEEEETT-HHHHHHHHHHHHHT--EEEEEES---SSPPHHHHHHHHTTPEEEEE-HHHHHTTTSHHHHHHHHHHHSS-EEE-GGG-SHHHHHHHHHHHHHHHHH---SEEEEEESSSHHHHHHHTTS-TT-EEEEEE-SSSSSTHHHHHHHHHHHHHSS--SSEEEE-STTTTSTT---HHHHHHHHHHHHHHS-PPPTTTHHHHHHHHHHHHHTTSS-TT-EEEEE--S-SS-HHHHHHHHHHT--------PPPPPP------------------------------------------------------------------------SS---------------------------PPPPP--------------------------------

Sequence (459 aa):
MGVTDTGIALPSPVIEVHDDRLRSYGVRLWLKRDDLIDSLIPGNKWRKLKHNLAGATTDRPILTFGGAYSHHIAATAAAGHRYGLATIGVIRGEERLPLNPVLTAARDHGMRLTYLDRTTYRRKTDPPVVARLRSEFGDVQMIPEGGSNAAGVVGCRELGGELAAQLEVDWVCCPVGSGGTLAGLAAGVAERTRVLGVSVLGGTGFLDPIVAELQREAFGTRMGDWRIAYGFHHGGYAKRSPQLTEFIDRFDVQHGVRLEPIYVAKALYAVYRLVADGQIATGSRIAAVVTGPPMNPVALSSLVVQQSPGAPILRQQPRPRRRAQPRHPVGQRVVPDVGAFHQRRTGNGHHPRQIVLIGLTVAFGQRLDQGQHRFGNPMSGKIIDGRLGVLDDIVQQRRHTLMSRPTGFGDELGHGARMMDVRPTALVPLSPVIMRGQTVHLGEGDRINRRRFDGYGHL

Foldseek 3Di:
DAPPDDQFDPPADKAWDDDVLQVVLLETEIERPQQPRHLFQGGLLCLLVRQLCGPADQVAAAEEEDELQASNLRNVLQVCLVVVGAYEYEYEADDDPPRDLSVVVSVVSVYHYDYDYNVVSVVCVPPVNVVVVCVVRPHHSYQYRSSQALRSLCSLLVNQQRPQVVDDFQEEWWEDDQQSNQLNNQQRHDQNYAYEYEYLADDPDPSVVRSQVSNCRNPVGRGHHYDYDYPLNCVGAPDHHPVLVVQQVVSCVRGVARAQRRIQSSRVVVVSVCSVVCVDHRSGYYYYYRRHHNDNSSVVVVVVVVPDDDDDPDPDDDDDDDDDDDDDDDDDDDDDDDDDDDDDDDDDDDDDDDDDDDDDDDDDDDDDDDDDDDDDDDDDDDDDDDDDDDDDDDDDDDDDDDDDDDDDDDDDDDDDDDDDDDDDDDDDDDDDDDDDDDDDDDDDDDDDDDPDDDDDDDD

Solvent-accessible surface area (backbone atoms only — not comparable to full-atom values): 28632 Å² total; per-residue (Å²): 131,80,88,79,77,88,70,72,49,74,78,52,54,76,44,80,53,94,49,67,90,36,47,81,44,53,31,45,41,30,38,36,35,27,27,71,20,24,79,66,36,26,21,63,48,37,32,14,43,55,48,60,53,62,80,63,48,69,88,36,31,39,32,35,38,34,50,70,79,32,68,48,43,31,22,48,12,45,50,17,50,74,70,67,31,46,27,35,38,42,28,54,27,78,89,62,84,79,63,53,54,47,48,42,48,15,41,75,33,62,22,47,76,46,67,30,49,68,70,58,47,74,43,52,82,40,68,73,48,44,49,51,50,37,73,76,67,44,68,56,46,78,44,52,55,70,38,40,43,31,45,11,12,55,31,20,19,53,57,13,41,50,44,48,75,74,50,89,41,54,30,37,37,34,50,32,80,66,29,24,59,53,30,6,25,28,59,20,41,47,89,83,28,33,27,40,28,24,28,26,43,74,72,70,76,72,56,56,64,52,23,42,45,37,19,32,70,51,68,74,40,78,51,62,49,68,50,73,47,57,78,49,15,42,96,20,66,81,38,72,38,72,70,53,51,53,50,37,55,51,44,21,74,75,66,78,49,66,48,16,64,55,39,39,36,34,28,51,50,44,52,58,48,33,43,77,70,62,77,39,62,70,58,37,35,34,37,34,45,33,52,43,56,52,56,63,48,51,48,51,57,55,46,56,66,70,66,60,74,83,76,78,83,76,78,80,77,86,79,82,89,79,83,88,85,87,87,85,83,89,84,80,89,88,84,86,82,91,84,89,86,86,87,84,89,85,82,87,83,85,86,87,82,91,85,88,80,87,84,88,85,89,85,86,85,87,82,88,85,90,83,90,85,89,86,87,83,86,84,90,81,90,82,89,90,83,90,85,88,89,89,88,88,91,88,88,89,88,80,87,85,92,88,83,85,83,88,86,87,82,89,78,90,83,91,84,88,83,91,85,89,80,86,86,80,84,86,80,89,81,83,87,89,84,81,82,87,84,89,86,84,86,86,84,90,84,92,77,92,76,90,71,89,84,79,88,77,97,129